Protein AF-A0AAV5T322-F1 (afdb_monomer_lite)

pLDDT: mean 75.39, std 21.54, range [31.52, 97.62]

Radius of gyration: 120.57 Å; chains: 1; bounding box: 224×79×360 Å

Secondary structure (DSSP, 8-state):
------------------------------------PPPP---------------------------------SS-THHHHHHHHHHHHHHHHHHHHHHHHHHHHHHHHHHHHHHHHHHHHHHHHHHHHHHHHHHHHHHHHHHHHHHHHHHHHHHHHHHHHHHHHHHHHHHHHHHHHHHHHHHHHHHHHHHHHHHHHHHHHHHHHHHHHHHHHHHHHHHHHHHHHHHHHHHHHHHHHHHHHHHHHHHHHHHHHHHHHHHHHHHHHHHHHHHHHHHHHHHHHHHHHHHHHHHHHHHHHHHHHHHHHHHHHHHHHHHHHHHHHHHHHHHHHHHHHHHHHHHHHHHHHHHHHHHHHHHTTTT--S----------------GGGGGGGGGGGSTTSGGGGSGGGSS-----SHHHHHHHHHHHHHHHHHHHHHHHHHHHHHHHHHHHHHHHHHHHHHHHHHHHHHHHHHTT--S--

Foldseek 3Di:
DDDDPDDDDDPDDDDPPDDDDDDDDDDDDDDDDDDDDDDDDDDDDDDDDDDDDDDDDDDDDDDDDDDDDDDDDDDPPPVVVVVVVVVVVVVVVVVVVVVVVVVVVVVVVVVVVVVVVVVVVVVVVVVVVVVVVVVVVVVVVVVVVVVVVVVVVVVVVVVVVVVVVVVVVVVVVVVVVVVVVVVVVVVVVVVVVVVVVVVVVVVVVVVVVVVVVVVVVVVVVVVVVVVVVVVVVVVVVVVVVVVVVVVVVVVVVVVVVVVVVVVVVVVVVVVVVVVVVVVVVVVVVVVVVVVVVVVVVVVVVVVVVVVVVVVVVVVVVVVVVVVVVVVVVVVVVVVVVVVVVVVVVVVVVVVVVPVPPPPDPDDDDDDDDDDDDDDDDPPPPPPPPPVVPPPPPPPPPVVVPPPPDPPPDPVVVVVVVVVVVVVVVVVVVVVVVVVVVVVVVVVVVVVVVVVVVVVVVVVVVVVCVVVVNPPPD

Sequence (473 aa):
QADLSNLSLNDDDFEIISGADSSPHSIYPTLNNSLVLPPMLVSTTTLVGQESIKEPSIGPAKERPEYSIASSHSSDGIAALLRAQEETLALTERQLQEYSIMQESLKASSLLHSQMEELKRKNEQLEKELEGAHEIALNLTETMLCTQRESVKASTLLRSQMDELEAKNEKMEKELRKGDAEMKEITDKFLSASRQTAEVSQQMHSEIDQLTTQNKFLERELETSRAEIAQAHKDKHDFSKASSLLQSRMDELSTKNGQLERELEEARTRAAAMTLKQHQDFAMMQESLRSKIDELSMNNEKLERELEETRVLLGSLERDVRQEVNEELRKKDDTISSLSLQVIHLGEDIRASEEAKEQQLRRAPSLDEMEKMRSGNAILQKMIAELNKELAGNQRTVDNLLSKSDDSSLHKQKVRELEAELNAFKAESENNQAIISVLKEENDEGTRLLSDQRGKIEKMKRTLEKYGYFSDF

Structure (mmCIF, N/CA/C/O backbone):
data_AF-A0AAV5T322-F1
#
_entry.id   AF-A0AAV5T322-F1
#
loop_
_atom_site.group_PDB
_atom_site.id
_atom_site.type_symbol
_atom_site.label_atom_id
_atom_site.label_alt_id
_atom_site.label_comp_id
_atom_site.label_asym_id
_atom_site.label_entity_id
_atom_site.label_seq_id
_atom_site.pdbx_PDB_ins_code
_atom_site.Cartn_x
_atom_site.Cartn_y
_atom_site.Cartn_z
_atom_site.occupancy
_atom_site.B_iso_or_equiv
_atom_site.auth_seq_id
_atom_site.auth_comp_id
_atom_site.auth_asym_id
_atom_site.auth_atom_id
_atom_site.pdbx_PDB_model_num
ATOM 1 N N . GLN A 1 1 ? -11.160 10.363 -5.332 1.00 47.31 1 GLN A N 1
ATOM 2 C CA . GLN A 1 1 ? -11.513 9.964 -6.709 1.00 47.31 1 GLN A CA 1
ATOM 3 C C . GLN A 1 1 ? -12.215 11.151 -7.344 1.00 47.31 1 GLN A C 1
ATOM 5 O O . GLN A 1 1 ? -13.237 11.566 -6.816 1.00 47.31 1 GLN A O 1
ATOM 10 N N . ALA A 1 2 ? -11.605 11.767 -8.354 1.00 39.75 2 ALA A N 1
ATOM 11 C CA . ALA A 1 2 ? -12.125 12.940 -9.053 1.00 39.75 2 ALA A CA 1
ATOM 12 C C . ALA A 1 2 ? -11.596 12.893 -10.491 1.00 39.75 2 ALA A C 1
ATOM 14 O O . ALA A 1 2 ? -10.402 12.655 -10.679 1.00 39.75 2 ALA A O 1
ATOM 15 N N . ASP A 1 3 ? -12.473 13.059 -11.476 1.00 48.59 3 ASP A N 1
ATOM 16 C CA . ASP A 1 3 ? -12.119 12.884 -12.884 1.00 48.59 3 ASP A CA 1
ATOM 17 C C . ASP A 1 3 ? -11.421 14.121 -13.459 1.00 48.59 3 ASP A C 1
ATOM 19 O O . ASP A 1 3 ? -11.925 15.241 -13.374 1.00 48.59 3 ASP A O 1
ATOM 23 N N . LEU A 1 4 ? -10.262 13.900 -14.082 1.00 44.56 4 LEU A N 1
ATOM 24 C CA . LEU A 1 4 ? -9.509 14.893 -14.853 1.00 44.56 4 LEU A CA 1
ATOM 25 C C . LEU A 1 4 ? -9.070 14.282 -16.191 1.00 44.56 4 LEU A C 1
ATOM 27 O O . LEU A 1 4 ? -7.889 14.088 -16.465 1.00 44.56 4 LEU A O 1
ATOM 31 N N . SER A 1 5 ? -10.058 13.960 -17.021 1.00 44.56 5 SER A N 1
ATOM 32 C CA . SER A 1 5 ? -9.901 13.347 -18.343 1.00 44.56 5 SER A CA 1
ATOM 33 C C . SER A 1 5 ? -10.531 14.222 -19.434 1.00 44.56 5 SER A C 1
ATOM 35 O O . SER A 1 5 ? -11.536 13.860 -20.038 1.00 44.56 5 SER A O 1
ATOM 37 N N . ASN A 1 6 ? -9.949 15.404 -19.676 1.00 50.09 6 ASN A N 1
ATOM 38 C CA . ASN A 1 6 ? -10.261 16.240 -20.847 1.00 50.09 6 ASN A CA 1
ATOM 39 C C . ASN A 1 6 ? -9.144 17.261 -21.149 1.00 50.09 6 ASN A C 1
ATOM 41 O O . ASN A 1 6 ? -9.266 18.451 -20.867 1.00 50.09 6 ASN A O 1
ATOM 45 N N . LEU A 1 7 ? -8.054 16.787 -21.755 1.00 41.88 7 LEU A N 1
ATOM 46 C CA . LEU A 1 7 ? -7.118 17.615 -22.523 1.00 41.88 7 LEU A CA 1
ATOM 47 C C . LEU A 1 7 ? -6.797 16.880 -23.828 1.00 41.88 7 LEU A C 1
ATOM 49 O O . LEU A 1 7 ? -5.927 16.015 -23.866 1.00 41.88 7 LEU A O 1
ATOM 53 N N . SER A 1 8 ? -7.544 17.208 -24.882 1.00 41.50 8 SER A N 1
ATOM 54 C CA . SER A 1 8 ? -7.236 16.767 -26.243 1.00 41.50 8 SER A CA 1
ATOM 55 C C . SER A 1 8 ? -6.079 17.613 -26.769 1.00 41.50 8 SER A C 1
ATOM 57 O O . SER A 1 8 ? -6.243 18.816 -26.966 1.00 41.50 8 SER A O 1
ATOM 59 N N . LEU A 1 9 ? -4.919 16.993 -26.969 1.00 44.28 9 LEU A N 1
ATOM 60 C CA . LEU A 1 9 ? -3.833 17.562 -27.766 1.00 44.28 9 LEU A CA 1
ATOM 61 C C . LEU A 1 9 ? -4.065 17.198 -29.239 1.00 44.28 9 LEU A C 1
ATOM 63 O O . LEU A 1 9 ? -4.623 16.141 -29.530 1.00 44.28 9 LEU A O 1
ATOM 67 N N . ASN A 1 10 ? -3.678 18.092 -30.148 1.00 40.56 10 ASN A N 1
ATOM 68 C CA . ASN A 1 10 ? -3.794 17.880 -31.589 1.00 40.56 10 ASN A CA 1
ATOM 69 C C . ASN A 1 10 ? -2.431 17.435 -32.137 1.00 40.56 10 ASN A C 1
ATOM 71 O O . ASN A 1 10 ? -1.481 18.215 -32.095 1.00 40.56 10 ASN A O 1
ATOM 75 N N . ASP A 1 11 ? -2.350 16.219 -32.675 1.00 46.38 11 ASP A N 1
ATOM 76 C CA . ASP A 1 11 ? -1.142 15.665 -33.301 1.00 46.38 11 ASP A CA 1
ATOM 77 C C . ASP A 1 11 ? -1.103 15.982 -34.814 1.00 46.38 11 ASP A C 1
ATOM 79 O O . ASP A 1 11 ? -1.188 15.077 -35.640 1.00 46.38 11 ASP A O 1
ATOM 83 N N . ASP A 1 12 ? -1.013 17.269 -35.183 1.00 50.09 12 ASP A N 1
ATOM 84 C CA . ASP A 1 12 ? -1.089 17.734 -36.592 1.00 50.09 12 ASP A CA 1
ATOM 85 C C . ASP A 1 12 ? 0.043 18.707 -37.024 1.00 50.09 12 ASP A C 1
ATOM 87 O O . ASP A 1 12 ? 0.015 19.234 -38.133 1.00 50.09 12 ASP A O 1
ATOM 91 N N . ASP A 1 13 ? 1.074 18.922 -36.191 1.00 51.66 13 ASP A N 1
ATOM 92 C CA . ASP A 1 13 ? 2.245 19.772 -36.500 1.00 51.66 13 ASP A CA 1
ATOM 93 C C . ASP A 1 13 ? 3.570 18.978 -36.425 1.00 51.66 13 ASP A C 1
ATOM 95 O O . ASP A 1 13 ? 4.303 19.035 -35.436 1.00 51.66 13 ASP A O 1
ATOM 99 N N . PHE A 1 14 ? 3.913 18.248 -37.495 1.00 45.69 14 PHE A N 1
ATOM 100 C CA . PHE A 1 14 ? 5.268 17.716 -37.719 1.00 45.69 14 PHE A CA 1
ATOM 101 C C . PHE A 1 14 ? 5.691 17.838 -39.192 1.00 45.69 14 PHE A C 1
ATOM 103 O O . PHE A 1 14 ? 5.136 17.190 -40.079 1.00 45.69 14 PHE A O 1
ATOM 110 N N . GLU A 1 15 ? 6.718 18.651 -39.455 1.00 42.91 15 GLU A N 1
ATOM 111 C CA . GLU A 1 15 ? 7.264 18.867 -40.799 1.00 42.91 15 GLU A CA 1
ATOM 112 C C . GLU A 1 15 ? 7.986 17.616 -41.335 1.00 42.91 15 GLU A C 1
ATOM 114 O O . GLU A 1 15 ? 9.020 17.193 -40.812 1.00 42.91 15 GLU A O 1
ATOM 119 N N . ILE A 1 16 ? 7.488 17.046 -42.437 1.00 41.69 16 ILE A N 1
ATOM 120 C CA . ILE A 1 16 ? 8.147 15.924 -43.119 1.00 41.69 16 ILE A CA 1
ATOM 121 C C . ILE A 1 16 ? 9.258 16.456 -44.036 1.00 41.69 16 ILE A C 1
ATOM 123 O O . ILE A 1 16 ? 9.039 16.717 -45.223 1.00 41.69 16 ILE A O 1
ATOM 127 N N . ILE A 1 17 ? 10.482 16.560 -43.510 1.00 40.69 17 ILE A N 1
ATOM 128 C CA . ILE A 1 17 ? 11.680 16.796 -44.331 1.00 40.69 17 ILE A CA 1
ATOM 129 C C . ILE A 1 17 ? 11.999 15.516 -45.122 1.00 40.69 17 ILE A C 1
ATOM 131 O O . ILE A 1 17 ? 12.755 14.648 -44.685 1.00 40.69 17 ILE A O 1
ATOM 135 N N . SER A 1 18 ? 11.393 15.404 -46.304 1.00 39.75 18 SER A N 1
ATOM 136 C CA . SER A 1 18 ? 11.606 14.299 -47.247 1.00 39.75 18 SER A CA 1
ATOM 137 C C . SER A 1 18 ? 12.989 14.404 -47.894 1.00 39.75 18 SER A C 1
ATOM 139 O O . SER A 1 18 ? 13.171 15.076 -48.909 1.00 39.75 18 SER A O 1
ATOM 141 N N . GLY A 1 19 ? 13.982 13.765 -47.277 1.00 36.34 19 GLY A N 1
ATOM 142 C CA . GLY A 1 19 ? 15.323 13.614 -47.835 1.00 36.34 19 GLY A CA 1
ATOM 143 C C . GLY A 1 19 ? 15.436 12.432 -48.805 1.00 36.34 19 GLY A C 1
ATOM 144 O O . GLY A 1 19 ? 14.754 11.428 -48.639 1.00 36.34 19 GLY A O 1
ATOM 145 N N . ALA A 1 20 ? 16.378 12.555 -49.744 1.00 39.34 20 ALA A N 1
ATOM 146 C CA . ALA A 1 20 ? 16.789 11.556 -50.736 1.00 39.34 20 ALA A CA 1
ATOM 147 C C . ALA A 1 20 ? 15.729 11.129 -51.773 1.00 39.34 20 ALA A C 1
ATOM 149 O O . ALA A 1 20 ? 14.874 10.288 -51.521 1.00 39.34 20 ALA A O 1
ATOM 150 N N . ASP A 1 21 ? 15.937 11.584 -53.009 1.00 37.00 21 ASP A N 1
ATOM 151 C CA . ASP A 1 21 ? 15.666 10.764 -54.190 1.00 37.00 21 ASP A CA 1
ATOM 152 C C . ASP A 1 21 ? 16.901 10.801 -55.110 1.00 37.00 21 ASP A C 1
ATOM 154 O O . ASP A 1 21 ? 17.712 11.730 -55.025 1.00 37.00 21 ASP A O 1
ATOM 158 N N . SER A 1 22 ? 17.120 9.759 -55.915 1.00 43.03 22 SER A N 1
ATOM 159 C CA . SER A 1 22 ? 18.445 9.461 -56.490 1.00 43.03 22 SER A CA 1
ATOM 160 C C . SER A 1 22 ? 18.443 9.253 -58.005 1.00 43.03 22 SER A C 1
ATOM 162 O O . SER A 1 22 ? 17.536 8.639 -58.562 1.00 43.03 22 SER A O 1
ATOM 164 N N . SER A 1 23 ? 19.494 9.718 -58.692 1.00 37.53 23 SER A N 1
ATOM 165 C CA . SER A 1 23 ? 19.811 9.313 -60.073 1.00 37.53 23 SER A CA 1
ATOM 166 C C . SER A 1 23 ? 21.280 9.600 -60.437 1.00 37.53 23 SER A C 1
ATOM 168 O O . SER A 1 23 ? 21.748 10.716 -60.209 1.00 37.53 23 SER A O 1
ATOM 170 N N . PRO A 1 24 ? 22.022 8.622 -60.997 1.00 56.72 24 PRO A N 1
ATOM 171 C CA . PRO A 1 24 ? 23.386 8.798 -61.504 1.00 56.72 24 PRO A CA 1
ATOM 172 C C . PRO A 1 24 ? 23.424 9.052 -63.030 1.00 56.72 24 PRO A C 1
ATOM 174 O O . PRO A 1 24 ? 22.387 9.134 -63.682 1.00 56.72 24 PRO A O 1
ATOM 177 N N . HIS A 1 25 ? 24.644 9.067 -63.595 1.00 34.81 25 HIS A N 1
ATOM 178 C CA . HIS A 1 25 ? 25.003 9.372 -64.999 1.00 34.81 25 HIS A CA 1
ATOM 179 C C . HIS A 1 25 ? 25.026 10.890 -65.307 1.00 34.81 25 HIS A C 1
ATOM 181 O O . HIS A 1 25 ? 24.319 11.666 -64.681 1.00 34.81 25 HIS A O 1
ATOM 187 N N . SER A 1 26 ? 25.850 11.408 -66.227 1.00 34.88 26 SER A N 1
ATOM 188 C CA . SER A 1 26 ? 26.776 10.762 -67.176 1.00 34.88 26 SER A CA 1
ATOM 189 C C . SER A 1 26 ? 28.097 11.543 -67.282 1.00 34.88 26 SER A C 1
ATOM 191 O O . SER A 1 26 ? 28.092 12.767 -67.174 1.00 34.88 26 SER A O 1
ATOM 193 N N . ILE A 1 27 ? 29.215 10.855 -67.544 1.00 44.56 27 ILE A N 1
ATOM 194 C CA . ILE A 1 27 ? 30.508 11.482 -67.869 1.00 44.56 27 ILE A CA 1
ATOM 195 C C . ILE A 1 27 ? 30.822 11.213 -69.343 1.00 44.56 27 ILE A C 1
ATOM 197 O O . ILE A 1 27 ? 31.112 10.079 -69.712 1.00 44.56 27 ILE A O 1
ATOM 201 N N . TYR A 1 28 ? 30.831 12.264 -70.165 1.00 38.28 28 TYR A N 1
ATOM 202 C CA . TYR A 1 28 ? 31.434 12.259 -71.502 1.00 38.28 28 TYR A CA 1
ATOM 203 C C . TYR A 1 28 ? 32.133 13.605 -71.765 1.00 38.28 28 TYR A C 1
ATOM 205 O O . TYR A 1 28 ? 31.558 14.649 -71.453 1.00 38.28 28 TYR A O 1
ATOM 213 N N . PRO A 1 29 ? 33.358 13.617 -72.324 1.00 47.06 29 PRO A N 1
ATOM 214 C CA . PRO A 1 29 ? 34.095 14.850 -72.581 1.00 47.06 29 PRO A CA 1
ATOM 215 C C . PRO A 1 29 ? 33.636 15.532 -73.877 1.00 47.06 29 PRO A C 1
ATOM 217 O O . PRO A 1 29 ? 33.515 14.899 -74.926 1.00 47.06 29 PRO A O 1
ATOM 220 N N . THR A 1 30 ? 33.459 16.852 -73.836 1.00 40.28 30 THR A N 1
ATOM 221 C CA . THR A 1 30 ? 33.223 17.665 -75.036 1.00 40.28 30 THR A CA 1
ATOM 222 C C . THR A 1 30 ? 34.535 17.951 -75.766 1.00 40.28 30 THR A C 1
ATOM 224 O O . THR A 1 30 ? 35.280 18.856 -75.389 1.00 40.28 30 THR A O 1
ATOM 227 N N . LEU A 1 31 ? 34.798 17.213 -76.845 1.00 42.16 31 LEU A N 1
ATOM 228 C CA . LEU A 1 31 ? 35.750 17.636 -77.874 1.00 42.16 31 LEU A CA 1
ATOM 229 C C . LEU A 1 31 ? 35.228 18.907 -78.553 1.00 42.16 31 LEU A C 1
ATOM 231 O O . LEU A 1 31 ? 34.075 18.935 -78.985 1.00 42.16 31 LEU A O 1
ATOM 235 N N . ASN A 1 32 ? 36.070 19.931 -78.713 1.00 40.12 32 ASN A N 1
ATOM 236 C CA . ASN A 1 32 ? 35.796 20.967 -79.703 1.00 40.12 32 ASN A CA 1
ATOM 237 C C . ASN A 1 32 ? 37.072 21.579 -80.293 1.00 40.12 32 ASN A C 1
ATOM 239 O O . ASN A 1 32 ? 38.038 21.872 -79.593 1.00 40.12 32 ASN A O 1
ATOM 243 N N . ASN A 1 33 ? 37.051 21.716 -81.614 1.00 36.00 33 ASN A N 1
ATOM 244 C CA . ASN A 1 33 ? 38.197 21.992 -82.473 1.00 36.00 33 ASN A CA 1
ATOM 245 C C . ASN A 1 33 ? 38.785 23.400 -82.295 1.00 36.00 33 ASN A C 1
ATOM 247 O O . ASN A 1 33 ? 38.043 24.369 -82.154 1.00 36.00 33 ASN A O 1
ATOM 251 N N . SER A 1 34 ? 40.090 23.537 -82.544 1.00 38.25 34 SER A N 1
ATOM 252 C CA . SER A 1 34 ? 40.587 24.639 -83.377 1.00 38.25 34 SER A CA 1
ATOM 253 C C . SER A 1 34 ? 41.878 24.237 -84.096 1.00 38.25 34 SER A C 1
ATOM 255 O O . SER A 1 34 ? 42.786 23.682 -83.480 1.00 38.25 34 SER A O 1
ATOM 257 N N . LEU A 1 35 ? 41.947 24.489 -85.405 1.00 44.31 35 LEU A N 1
ATOM 258 C CA . LEU A 1 35 ? 43.131 24.243 -86.232 1.00 44.31 35 LEU A CA 1
ATOM 259 C C . LEU A 1 35 ? 43.991 25.510 -86.292 1.00 44.31 35 LEU A C 1
ATOM 261 O O . LEU A 1 35 ? 43.475 26.578 -86.614 1.00 44.31 35 LEU A O 1
ATOM 265 N N . VAL A 1 36 ? 45.309 25.365 -86.143 1.00 41.59 36 VAL A N 1
ATOM 266 C CA . VAL A 1 36 ? 46.286 26.309 -86.710 1.00 41.59 36 VAL A CA 1
ATOM 267 C C . VAL A 1 36 ? 47.426 25.505 -87.335 1.00 41.59 36 VAL A C 1
ATOM 269 O O . VAL A 1 36 ? 48.103 24.746 -86.646 1.00 41.59 36 VAL A O 1
ATOM 272 N N . LEU A 1 37 ? 47.627 25.668 -88.644 1.00 44.91 37 LEU A N 1
ATOM 273 C CA . LEU A 1 37 ? 48.775 25.135 -89.384 1.00 44.91 37 LEU A CA 1
ATOM 274 C C . LEU A 1 37 ? 49.835 26.237 -89.563 1.00 44.91 37 LEU A C 1
ATOM 276 O O . LEU A 1 37 ? 49.459 27.390 -89.791 1.00 44.91 37 LEU A O 1
ATOM 280 N N . PRO A 1 38 ? 51.141 25.917 -89.517 1.00 46.72 38 PRO A N 1
ATOM 281 C CA . PRO A 1 38 ? 52.193 26.845 -89.918 1.00 46.72 38 PRO A CA 1
ATOM 282 C C . PRO A 1 38 ? 52.301 26.930 -91.458 1.00 46.72 38 PRO A C 1
ATOM 284 O O . PRO A 1 38 ? 52.087 25.924 -92.140 1.00 46.72 38 PRO A O 1
ATOM 287 N N . PRO A 1 39 ? 52.653 28.095 -92.034 1.00 55.41 39 PRO A N 1
ATOM 288 C CA . PRO A 1 39 ? 52.877 28.235 -93.472 1.00 55.41 39 PRO A CA 1
ATOM 289 C C . PRO A 1 39 ? 54.241 27.674 -93.907 1.00 55.41 39 PRO A C 1
ATOM 291 O O . PRO A 1 39 ? 55.225 27.729 -93.170 1.00 55.41 39 PRO A O 1
ATOM 294 N N . MET A 1 40 ? 54.295 27.161 -95.137 1.00 36.00 40 MET A N 1
ATOM 295 C CA . MET A 1 40 ? 55.492 26.576 -95.748 1.00 36.00 40 MET A CA 1
ATOM 296 C C . MET A 1 40 ? 56.421 27.596 -96.425 1.00 36.00 40 MET A C 1
ATOM 298 O O . MET A 1 40 ? 56.025 28.694 -96.809 1.00 36.00 40 MET A O 1
ATOM 302 N N . LEU A 1 41 ? 57.653 27.120 -96.616 1.00 35.22 41 LEU A N 1
ATOM 303 C CA . LEU A 1 41 ? 58.692 27.539 -97.561 1.00 35.22 41 LEU A CA 1
ATOM 304 C C . LEU A 1 41 ? 58.197 28.213 -98.857 1.00 35.22 41 LEU A C 1
ATOM 306 O O . LEU A 1 41 ? 57.228 27.778 -99.477 1.00 35.22 41 LEU A O 1
ATOM 310 N N . VAL A 1 42 ? 58.991 29.171 -99.345 1.00 35.34 42 VAL A N 1
ATOM 311 C CA . VAL A 1 42 ? 58.957 29.669 -100.731 1.00 35.34 42 VAL A CA 1
ATOM 312 C C . VAL A 1 42 ? 60.293 29.342 -101.399 1.00 35.34 42 VAL A C 1
ATOM 314 O O . VAL A 1 42 ? 61.352 29.531 -100.805 1.00 35.34 42 VAL A O 1
ATOM 317 N N . SER A 1 43 ? 60.259 28.869 -102.644 1.00 34.47 43 SER A N 1
ATOM 318 C CA . SER A 1 43 ? 61.442 28.703 -103.497 1.00 34.47 43 SER A CA 1
ATOM 319 C C . SER A 1 43 ? 61.126 29.145 -104.923 1.00 34.47 43 SER A C 1
ATOM 321 O O . SER A 1 43 ? 60.069 28.819 -105.456 1.00 34.47 43 SER A O 1
ATOM 323 N N . THR A 1 44 ? 62.057 29.875 -105.536 1.00 41.59 44 THR A N 1
ATOM 324 C CA . THR A 1 44 ? 62.046 30.289 -106.950 1.00 41.59 44 THR A CA 1
ATOM 325 C C . THR A 1 44 ? 63.481 30.267 -107.486 1.00 41.59 44 THR A C 1
ATOM 327 O O . THR A 1 44 ? 64.428 30.404 -106.713 1.00 41.59 44 THR A O 1
ATOM 330 N N . THR A 1 45 ? 63.658 30.057 -108.790 1.00 36.44 45 THR A N 1
ATOM 331 C CA . THR A 1 45 ? 64.829 29.352 -109.349 1.00 36.44 45 THR A CA 1
ATOM 332 C C . THR A 1 45 ? 65.674 30.162 -110.349 1.00 36.44 45 THR A C 1
ATOM 334 O O . THR A 1 45 ? 65.111 30.943 -111.107 1.00 36.44 45 THR A O 1
ATOM 337 N N . THR A 1 46 ? 66.987 29.852 -110.410 1.00 37.72 46 THR A N 1
ATOM 338 C CA . THR A 1 46 ? 67.926 29.905 -111.582 1.00 37.72 46 THR A CA 1
ATOM 339 C C . THR A 1 46 ? 68.108 31.230 -112.371 1.00 37.72 46 THR A C 1
ATOM 341 O O . THR A 1 46 ? 67.141 31.872 -112.751 1.00 37.72 46 THR A O 1
ATOM 344 N N . LEU A 1 47 ? 69.333 31.752 -112.602 1.00 37.59 47 LEU A N 1
ATOM 345 C CA . LEU A 1 47 ? 70.359 31.333 -113.611 1.00 37.59 47 LEU A CA 1
ATOM 346 C C . LEU A 1 47 ? 69.817 31.337 -115.066 1.00 37.59 47 LEU A C 1
ATOM 348 O O . LEU A 1 47 ? 68.700 30.889 -115.273 1.00 37.59 47 LEU A O 1
ATOM 352 N N . VAL A 1 48 ? 70.484 31.805 -116.139 1.00 35.84 48 VAL A N 1
ATOM 353 C CA . VAL A 1 48 ? 71.907 32.030 -116.552 1.00 35.84 48 VAL A CA 1
ATOM 354 C C . VAL A 1 48 ? 71.960 33.342 -117.404 1.00 35.84 48 VAL A C 1
ATOM 356 O O . VAL A 1 48 ? 70.909 33.752 -117.884 1.00 35.84 48 VAL A O 1
ATOM 359 N N . GLY A 1 49 ? 73.040 34.096 -117.694 1.00 35.59 49 GLY A N 1
ATOM 360 C CA . GLY A 1 49 ? 74.503 34.020 -117.461 1.00 35.59 49 GLY A CA 1
ATOM 361 C C . GLY A 1 49 ? 75.317 34.190 -118.779 1.00 35.59 49 GLY A C 1
ATOM 362 O O . GLY A 1 49 ? 74.897 33.667 -119.807 1.00 35.59 49 GLY A O 1
ATOM 363 N N . GLN A 1 50 ? 76.455 34.915 -118.796 1.00 37.66 50 GLN A N 1
ATOM 364 C CA . GLN A 1 50 ? 77.334 35.048 -119.990 1.00 37.66 50 GLN A CA 1
ATOM 365 C C . GLN A 1 50 ? 78.796 35.432 -119.650 1.00 37.66 50 GLN A C 1
ATOM 367 O O . GLN A 1 50 ? 79.027 36.244 -118.757 1.00 37.66 50 GLN A O 1
ATOM 372 N N . GLU A 1 51 ? 79.770 34.885 -120.392 1.00 42.19 51 GLU A N 1
ATOM 373 C CA . GLU A 1 51 ? 81.229 35.096 -120.241 1.00 42.19 51 GLU A CA 1
ATOM 374 C C . GLU A 1 51 ? 81.876 35.600 -121.552 1.00 42.19 51 GLU A C 1
ATOM 376 O O . GLU A 1 51 ? 81.310 35.400 -122.627 1.00 42.19 51 GLU A O 1
ATOM 381 N N . SER A 1 52 ? 83.079 36.203 -121.495 1.00 36.81 52 SER A N 1
ATOM 382 C CA . SER A 1 52 ? 83.938 36.447 -122.679 1.00 36.81 52 SER A CA 1
ATOM 383 C C . SER A 1 52 ? 85.385 36.837 -122.308 1.00 36.81 52 SER A C 1
ATOM 385 O O . SER A 1 52 ? 85.587 37.881 -121.684 1.00 36.81 52 SER A O 1
ATOM 387 N N . ILE A 1 53 ? 86.401 36.032 -122.683 1.00 39.44 53 ILE A N 1
ATOM 388 C CA . ILE A 1 53 ? 87.838 36.287 -122.401 1.00 39.44 53 ILE A CA 1
ATOM 389 C C . ILE A 1 53 ? 88.782 35.769 -123.531 1.00 39.44 53 ILE A C 1
ATOM 391 O O . ILE A 1 53 ? 88.941 34.567 -123.684 1.00 39.44 53 ILE A O 1
ATOM 395 N N . LYS A 1 54 ? 89.470 36.712 -124.214 1.00 36.78 54 LYS A N 1
ATOM 396 C CA . LYS A 1 54 ? 90.824 36.703 -124.869 1.00 36.78 54 LYS A CA 1
ATOM 397 C C . LYS A 1 54 ? 91.272 35.709 -125.985 1.00 36.78 54 LYS A C 1
ATOM 399 O O . LYS A 1 54 ? 91.137 34.506 -125.856 1.00 36.78 54 LYS A O 1
ATOM 404 N N . GLU A 1 55 ? 91.916 36.302 -127.019 1.00 40.34 55 GLU A N 1
ATOM 405 C CA . GLU A 1 55 ? 93.300 36.131 -127.598 1.00 40.34 55 GLU A CA 1
ATOM 406 C C . GLU A 1 55 ? 94.043 34.755 -127.563 1.00 40.34 55 GLU A C 1
ATOM 408 O O . GLU A 1 55 ? 93.794 33.990 -126.638 1.00 40.34 55 GLU A O 1
ATOM 413 N N . PRO A 1 56 ? 95.041 34.433 -128.456 1.00 50.34 56 PRO A N 1
ATOM 414 C CA . PRO A 1 56 ? 95.908 35.327 -129.254 1.00 50.34 56 PRO A CA 1
ATOM 415 C C . PRO A 1 56 ? 96.082 35.008 -130.780 1.00 50.34 56 PRO A C 1
ATOM 417 O O . PRO A 1 56 ? 95.163 35.298 -131.537 1.00 50.34 56 PRO A O 1
ATOM 420 N N . SER A 1 57 ? 97.286 34.636 -131.286 1.00 33.31 57 SER A N 1
ATOM 421 C CA . SER A 1 57 ? 97.843 35.187 -132.560 1.00 33.31 57 SER A CA 1
ATOM 422 C C . SER A 1 57 ? 99.041 34.409 -133.201 1.00 33.31 57 SER A C 1
ATOM 424 O O . SER A 1 57 ? 99.523 33.448 -132.609 1.00 33.31 57 SER A O 1
ATOM 426 N N . ILE A 1 58 ? 99.576 34.933 -134.332 1.00 34.97 58 ILE A N 1
ATOM 427 C CA . ILE A 1 58 ? 100.825 34.614 -135.102 1.00 34.97 58 ILE A CA 1
ATOM 428 C C . ILE A 1 58 ? 100.757 33.484 -136.183 1.00 34.97 58 ILE A C 1
ATOM 430 O O . ILE A 1 58 ? 100.005 32.528 -136.053 1.00 34.97 58 ILE A O 1
ATOM 434 N N . GLY A 1 59 ? 101.510 33.657 -137.299 1.00 34.22 59 GLY A N 1
ATOM 435 C CA . GLY A 1 59 ? 101.594 32.791 -138.517 1.00 34.22 59 GLY A CA 1
ATOM 436 C C . GLY A 1 59 ? 102.761 31.762 -138.523 1.00 34.22 59 GLY A C 1
ATOM 437 O O . GLY A 1 59 ? 103.046 31.279 -137.429 1.00 34.22 59 GLY A O 1
ATOM 438 N N . PRO A 1 60 ? 103.487 31.435 -139.646 1.00 51.47 60 PRO A N 1
ATOM 439 C CA . PRO A 1 60 ? 103.685 32.223 -140.895 1.00 51.47 60 PRO A CA 1
ATOM 440 C C . PRO A 1 60 ? 103.920 31.470 -142.270 1.00 51.47 60 PRO A C 1
ATOM 442 O O . PRO A 1 60 ? 104.069 30.260 -142.325 1.00 51.47 60 PRO A O 1
ATOM 445 N N . ALA A 1 61 ? 104.097 32.260 -143.354 1.00 31.59 61 ALA A N 1
ATOM 446 C CA . ALA A 1 61 ? 105.045 32.131 -144.508 1.00 31.59 61 ALA A CA 1
ATOM 447 C C . ALA A 1 61 ? 105.029 31.012 -145.612 1.00 31.59 61 ALA A C 1
ATOM 449 O O . ALA A 1 61 ? 105.163 29.833 -145.321 1.00 31.59 61 ALA A O 1
ATOM 450 N N . LYS A 1 62 ? 105.195 31.486 -146.881 1.00 36.47 62 LYS A N 1
ATOM 451 C CA . LYS A 1 62 ? 105.909 30.888 -148.065 1.00 36.47 62 LYS A CA 1
ATOM 452 C C . LYS A 1 62 ? 105.292 29.638 -148.768 1.00 36.47 62 LYS A C 1
ATOM 454 O O . LYS A 1 62 ? 104.471 28.963 -148.175 1.00 36.47 62 LYS A O 1
ATOM 459 N N . GLU A 1 63 ? 105.573 29.293 -150.045 1.00 34.03 63 GLU A N 1
ATOM 460 C CA . GLU A 1 63 ? 106.515 29.814 -151.079 1.00 34.03 63 GLU A CA 1
ATOM 461 C C . GLU A 1 63 ? 105.983 29.696 -152.555 1.00 34.03 63 GLU A C 1
ATOM 463 O O . GLU A 1 63 ? 104.818 29.381 -152.776 1.00 34.03 63 GLU A O 1
ATOM 468 N N . ARG A 1 64 ? 106.829 29.996 -153.565 1.00 35.75 64 ARG A N 1
ATOM 469 C CA . ARG A 1 64 ? 106.644 29.899 -155.054 1.00 35.75 64 ARG A CA 1
ATOM 470 C C . ARG A 1 64 ? 107.288 28.575 -155.610 1.00 35.75 64 ARG A C 1
ATOM 472 O O . ARG A 1 64 ? 107.749 27.837 -154.741 1.00 35.75 64 ARG A O 1
ATOM 479 N N . PRO A 1 65 ? 107.417 28.229 -156.938 1.00 50.53 65 PRO A N 1
ATOM 480 C CA . PRO A 1 65 ? 107.281 29.032 -158.182 1.00 50.53 65 PRO A CA 1
ATOM 481 C C . PRO A 1 65 ? 106.690 28.367 -159.479 1.00 50.53 65 PRO A C 1
ATOM 483 O O . PRO A 1 65 ? 106.394 27.183 -159.529 1.00 50.53 65 PRO A O 1
ATOM 486 N N . GLU A 1 66 ? 106.559 29.210 -160.520 1.00 34.91 66 GLU A N 1
ATOM 487 C CA . GLU A 1 66 ? 106.805 29.059 -161.988 1.00 34.91 66 GLU A CA 1
ATOM 488 C C . GLU A 1 66 ? 106.759 27.701 -162.741 1.00 34.91 66 GLU A C 1
ATOM 490 O O . GLU A 1 66 ? 107.368 26.728 -162.322 1.00 34.91 66 GLU A O 1
ATOM 495 N N . TYR A 1 67 ? 106.222 27.723 -163.981 1.00 36.91 67 TYR A N 1
ATOM 496 C CA . TYR A 1 67 ? 107.005 27.568 -165.237 1.00 36.91 67 TYR A CA 1
ATOM 497 C C . TYR A 1 67 ? 106.215 28.008 -166.501 1.00 36.91 67 TYR A C 1
ATOM 499 O O . TYR A 1 67 ? 104.987 28.004 -166.509 1.00 36.91 67 TYR A O 1
ATOM 507 N N . SER A 1 68 ? 106.933 28.379 -167.573 1.00 35.97 68 SER A N 1
ATOM 508 C CA . SER A 1 68 ? 106.407 28.647 -168.937 1.00 35.97 68 SER A CA 1
ATOM 509 C C . SER A 1 68 ? 106.670 27.433 -169.867 1.00 35.97 68 SER A C 1
ATOM 511 O O . SER A 1 68 ? 107.310 26.479 -169.440 1.00 35.97 68 SER A O 1
ATOM 513 N N . ILE A 1 69 ? 106.230 27.373 -171.136 1.00 34.66 69 ILE A N 1
ATOM 514 C CA . ILE A 1 69 ? 106.893 27.970 -172.326 1.00 34.66 69 ILE A CA 1
ATOM 515 C C . ILE A 1 69 ? 105.977 27.857 -173.578 1.00 34.66 69 ILE A C 1
ATOM 517 O O . ILE A 1 69 ? 105.111 26.996 -173.663 1.00 34.66 69 ILE A O 1
ATOM 521 N N . ALA A 1 70 ? 106.198 28.765 -174.536 1.00 31.52 70 ALA A N 1
ATOM 522 C CA . ALA A 1 70 ? 105.459 29.054 -175.773 1.00 31.52 70 ALA A CA 1
ATOM 523 C C . ALA A 1 70 ? 105.429 27.987 -176.909 1.00 31.52 70 ALA A C 1
ATOM 525 O O . ALA A 1 70 ? 106.131 26.984 -176.856 1.00 31.52 70 ALA A O 1
ATOM 526 N N . SER A 1 71 ? 104.769 28.378 -178.024 1.00 32.72 71 SER A N 1
ATOM 527 C CA . SER A 1 71 ? 104.969 27.932 -179.432 1.00 32.72 71 SER A CA 1
ATOM 528 C C . SER A 1 71 ? 104.136 26.727 -179.931 1.00 32.72 71 SER A C 1
ATOM 530 O O . SER A 1 71 ? 104.050 25.729 -179.233 1.00 32.72 71 SER A O 1
ATOM 532 N N . SER A 1 72 ? 103.558 26.703 -181.149 1.00 36.19 72 SER A N 1
ATOM 533 C CA . SER A 1 72 ? 103.154 27.776 -182.094 1.00 36.19 72 SER A CA 1
ATOM 534 C C . SER A 1 72 ? 102.219 27.242 -183.213 1.00 36.19 72 SER A C 1
ATOM 536 O O . SER A 1 72 ? 102.246 26.059 -183.534 1.00 36.19 72 SER A O 1
ATOM 538 N N . HIS A 1 73 ? 101.472 28.156 -183.858 1.00 32.53 73 HIS A N 1
ATOM 539 C CA . HIS A 1 73 ? 100.742 28.010 -185.140 1.00 32.53 73 HIS A CA 1
ATOM 540 C C . HIS A 1 73 ? 99.491 27.088 -185.229 1.00 32.53 73 HIS A C 1
ATOM 542 O O . HIS A 1 73 ? 99.259 26.201 -184.423 1.00 32.53 73 HIS A O 1
ATOM 548 N N . SER A 1 74 ? 98.692 27.343 -186.281 1.00 37.81 74 SER A N 1
ATOM 549 C CA . SER A 1 74 ? 97.534 26.573 -186.792 1.00 37.81 74 SER A CA 1
ATOM 550 C C . SER A 1 74 ? 96.203 26.565 -185.999 1.00 37.81 74 SER A C 1
ATOM 552 O O . SER A 1 74 ? 95.806 25.568 -185.411 1.00 37.81 74 SER A O 1
ATOM 554 N N . SER A 1 75 ? 95.470 27.683 -186.111 1.00 43.38 75 SER A N 1
ATOM 555 C CA . SER A 1 75 ? 93.990 27.841 -186.122 1.00 43.38 75 SER A CA 1
ATOM 556 C C . SER A 1 75 ? 93.069 27.336 -184.989 1.00 43.38 75 SER A C 1
ATOM 558 O O . SER A 1 75 ? 92.068 28.008 -184.757 1.00 43.38 75 SER A O 1
ATOM 560 N N . ASP A 1 76 ? 93.350 26.260 -184.249 1.00 48.47 76 ASP A N 1
ATOM 561 C CA . ASP A 1 76 ? 92.354 25.631 -183.340 1.00 48.47 76 ASP A CA 1
ATOM 562 C C . ASP A 1 76 ? 92.443 26.064 -181.855 1.00 48.47 76 ASP A C 1
ATOM 564 O O . ASP A 1 76 ? 91.791 25.504 -180.970 1.00 48.47 76 ASP A O 1
ATOM 568 N N . GLY A 1 77 ? 93.243 27.092 -181.550 1.00 47.47 77 GLY A N 1
ATOM 569 C CA . GLY A 1 77 ? 93.707 27.410 -180.188 1.00 47.47 77 GLY A CA 1
ATOM 570 C C . GLY A 1 77 ? 92.656 27.789 -179.127 1.00 47.47 77 GLY A C 1
ATOM 571 O O . GLY A 1 77 ? 92.983 27.798 -177.941 1.00 47.47 77 GLY A O 1
ATOM 572 N N . ILE A 1 78 ? 91.404 28.082 -179.497 1.00 56.06 78 ILE A N 1
ATOM 573 C CA . ILE A 1 78 ? 90.364 28.516 -178.538 1.00 56.06 78 ILE A CA 1
ATOM 574 C C . ILE A 1 78 ? 89.847 27.337 -177.688 1.00 56.06 78 ILE A C 1
ATOM 576 O O . ILE A 1 78 ? 89.652 27.478 -176.481 1.00 56.06 78 ILE A O 1
ATOM 580 N N . ALA A 1 79 ? 89.689 26.147 -178.280 1.00 58.41 79 ALA A N 1
ATOM 581 C CA . ALA A 1 79 ? 89.095 24.975 -177.617 1.00 58.41 79 ALA A CA 1
ATOM 582 C C . ALA A 1 79 ? 90.040 24.232 -176.642 1.00 58.41 79 ALA A C 1
ATOM 584 O O . ALA A 1 79 ? 89.643 23.253 -176.000 1.00 58.41 79 ALA A O 1
ATOM 585 N N . ALA A 1 80 ? 91.301 24.664 -176.550 1.00 59.19 80 ALA A N 1
ATOM 586 C CA . ALA A 1 80 ? 92.276 24.171 -175.577 1.00 59.19 80 ALA A CA 1
ATOM 587 C C . ALA A 1 80 ? 92.367 25.092 -174.349 1.00 59.19 80 ALA A C 1
ATOM 589 O O . ALA A 1 80 ? 92.365 24.602 -173.221 1.00 59.19 80 ALA A O 1
ATOM 590 N N . LEU A 1 81 ? 92.372 26.417 -174.558 1.00 58.12 81 LEU A N 1
ATOM 591 C CA . LEU A 1 81 ? 92.441 27.397 -173.469 1.00 58.12 81 LEU A CA 1
ATOM 592 C C . LEU A 1 81 ? 91.238 27.278 -172.521 1.00 58.12 81 LEU A C 1
ATOM 594 O O . LEU A 1 81 ? 91.412 27.288 -171.305 1.00 58.12 81 LEU A O 1
ATOM 598 N N . LEU A 1 82 ? 90.037 27.092 -173.082 1.00 63.72 82 LEU A N 1
ATOM 599 C CA . LEU A 1 82 ? 88.807 26.926 -172.305 1.00 63.72 82 LEU A CA 1
ATOM 600 C C . LEU A 1 82 ? 88.876 25.713 -171.365 1.00 63.72 82 LEU A C 1
ATOM 602 O O . LEU A 1 82 ? 88.566 25.863 -170.191 1.00 63.72 82 LEU A O 1
ATOM 606 N N . ARG A 1 83 ? 89.378 24.556 -171.823 1.00 65.06 83 ARG A N 1
ATOM 607 C CA . ARG A 1 83 ? 89.530 23.359 -170.971 1.00 65.06 83 ARG A CA 1
ATOM 608 C C . ARG A 1 83 ? 90.565 23.533 -169.857 1.00 65.06 83 ARG A C 1
ATOM 610 O O . ARG A 1 83 ? 90.351 23.045 -168.756 1.00 65.06 83 ARG A O 1
ATOM 617 N N . ALA A 1 84 ? 91.649 24.272 -170.093 1.00 63.38 84 ALA A N 1
ATOM 618 C CA . ALA A 1 84 ? 92.613 24.585 -169.033 1.00 63.38 84 ALA A CA 1
ATOM 619 C C . ALA A 1 84 ? 92.026 25.534 -167.964 1.00 63.38 84 ALA A C 1
ATOM 621 O O . ALA A 1 84 ? 92.348 25.419 -166.778 1.00 63.38 84 ALA A O 1
ATOM 622 N N . GLN A 1 85 ? 91.131 26.451 -168.359 1.00 69.19 85 GLN A N 1
ATOM 623 C CA . GLN A 1 85 ? 90.343 27.245 -167.408 1.00 69.19 85 GLN A CA 1
ATOM 624 C C . GLN A 1 85 ? 89.283 26.397 -166.689 1.00 69.19 85 GLN A C 1
ATOM 626 O O . GLN A 1 85 ? 89.058 26.594 -165.502 1.00 69.19 85 GLN A O 1
ATOM 631 N N . GLU A 1 86 ? 88.672 25.434 -167.378 1.00 72.19 86 GLU A N 1
ATOM 632 C CA . GLU A 1 86 ? 87.672 24.503 -166.840 1.00 72.19 86 GLU A CA 1
ATOM 633 C C . GLU A 1 86 ? 88.273 23.568 -165.773 1.00 72.19 86 GLU A C 1
ATOM 635 O O . GLU A 1 86 ? 87.701 23.422 -164.697 1.00 72.19 86 GLU A O 1
ATOM 640 N N . GLU A 1 87 ? 89.476 23.023 -165.994 1.00 72.00 87 GLU A N 1
ATOM 641 C CA . GLU A 1 87 ? 90.192 22.206 -164.998 1.00 72.00 87 GLU A CA 1
ATOM 642 C C . GLU A 1 87 ? 90.668 23.020 -163.780 1.00 72.00 87 GLU A C 1
ATOM 644 O O . GLU A 1 87 ? 90.610 22.533 -162.648 1.00 72.00 87 GLU A O 1
ATOM 649 N N . THR A 1 88 ? 91.105 24.271 -163.972 1.00 70.69 88 THR A N 1
ATOM 650 C CA . THR A 1 88 ? 91.502 25.146 -162.849 1.00 70.69 88 THR A CA 1
ATOM 651 C C . THR A 1 88 ? 90.300 25.699 -162.074 1.00 70.69 88 THR A C 1
ATOM 653 O O . THR A 1 88 ? 90.381 25.839 -160.849 1.00 70.69 88 THR A O 1
ATOM 656 N N . LEU A 1 89 ? 89.157 25.913 -162.735 1.00 75.00 89 LEU A N 1
ATOM 657 C CA . LEU A 1 89 ? 87.866 26.113 -162.072 1.00 75.00 89 LEU A CA 1
ATOM 658 C C . LEU A 1 89 ? 87.474 24.875 -161.265 1.00 75.00 89 LEU A C 1
ATOM 660 O O . LEU A 1 89 ? 87.328 24.989 -160.057 1.00 75.00 89 LEU A O 1
ATOM 664 N N . ALA A 1 90 ? 87.430 23.683 -161.864 1.00 73.88 90 ALA A N 1
ATOM 665 C CA . ALA A 1 90 ? 87.067 22.452 -161.158 1.00 73.88 90 ALA A CA 1
ATOM 666 C C . ALA A 1 90 ? 87.973 22.150 -159.943 1.00 73.88 90 ALA A C 1
ATOM 668 O O . ALA A 1 90 ? 87.507 21.617 -158.932 1.00 73.88 90 ALA A O 1
ATOM 669 N N . LEU A 1 91 ? 89.263 22.511 -159.998 1.00 75.94 91 LEU A N 1
ATOM 670 C CA . LEU A 1 91 ? 90.169 22.388 -158.852 1.00 75.94 91 LEU A CA 1
ATOM 671 C C . LEU A 1 91 ? 89.852 23.404 -157.742 1.00 75.94 91 LEU A C 1
ATOM 673 O O . LEU A 1 91 ? 89.850 23.038 -156.566 1.00 75.94 91 LEU A O 1
ATOM 677 N N . THR A 1 92 ? 89.568 24.661 -158.094 1.00 72.94 92 THR A N 1
ATOM 678 C CA . THR A 1 92 ? 89.209 25.702 -157.112 1.00 72.94 92 THR A CA 1
ATOM 679 C C . THR A 1 92 ? 87.804 25.499 -156.541 1.00 72.94 92 THR A C 1
ATOM 681 O O . THR A 1 92 ? 87.613 25.690 -155.343 1.00 72.94 92 THR A O 1
ATOM 684 N N . GLU A 1 93 ? 86.853 24.999 -157.331 1.00 75.56 93 GLU A N 1
ATOM 685 C CA . GLU A 1 93 ? 85.549 24.514 -156.869 1.00 75.56 93 GLU A CA 1
ATOM 686 C C . GLU A 1 93 ? 85.703 23.341 -155.897 1.00 75.56 93 GLU A C 1
ATOM 688 O O . GLU A 1 93 ? 85.112 23.379 -154.820 1.00 75.56 93 GLU A O 1
ATOM 693 N N . ARG A 1 94 ? 86.549 22.341 -156.198 1.00 77.38 94 ARG A N 1
ATOM 694 C CA . ARG A 1 94 ? 86.834 21.241 -155.259 1.00 77.38 94 ARG A CA 1
ATOM 695 C C . ARG A 1 94 ? 87.464 21.746 -153.959 1.00 77.38 94 ARG A C 1
ATOM 697 O O . ARG A 1 94 ? 87.041 21.318 -152.892 1.00 77.38 94 ARG A O 1
ATOM 704 N N . GLN A 1 95 ? 88.415 22.678 -154.018 1.00 78.31 95 GLN A N 1
ATOM 705 C CA . GLN A 1 95 ? 89.007 23.269 -152.810 1.00 78.31 95 GLN A CA 1
ATOM 706 C C . GLN A 1 95 ? 87.992 24.089 -152.000 1.00 78.31 95 GLN A C 1
ATOM 708 O O . GLN A 1 95 ? 87.980 24.004 -150.774 1.00 78.31 95 GLN A O 1
ATOM 713 N N . LEU A 1 96 ? 87.101 24.841 -152.655 1.00 79.69 96 LEU A N 1
ATOM 714 C CA . LEU A 1 96 ? 85.995 25.540 -151.992 1.00 79.69 96 LEU A CA 1
ATOM 715 C C . LEU A 1 96 ? 84.979 24.558 -151.391 1.00 79.69 96 LEU A C 1
ATOM 717 O O . LEU A 1 96 ? 84.457 24.816 -150.309 1.00 79.69 96 LEU A O 1
ATOM 721 N N . GLN A 1 97 ? 84.736 23.419 -152.042 1.00 82.31 97 GLN A N 1
ATOM 722 C CA . GLN A 1 97 ? 83.870 22.349 -151.549 1.00 82.31 97 GLN A CA 1
ATOM 723 C C . GLN A 1 97 ? 84.488 21.636 -150.336 1.00 82.31 97 GLN A C 1
ATOM 725 O O . GLN A 1 97 ? 83.804 21.449 -149.335 1.00 82.31 97 GLN A O 1
ATOM 730 N N . GLU A 1 98 ? 85.786 21.326 -150.360 1.00 78.62 98 GLU A N 1
ATOM 731 C CA . GLU A 1 98 ? 86.535 20.808 -149.205 1.00 78.62 98 GLU A CA 1
ATOM 732 C C . GLU A 1 98 ? 86.559 21.819 -148.047 1.00 78.62 98 GLU A C 1
ATOM 734 O O . GLU A 1 98 ? 86.345 21.443 -146.895 1.00 78.62 98 GLU A O 1
ATOM 739 N N . TYR A 1 99 ? 86.732 23.114 -148.333 1.00 79.81 99 TYR A N 1
ATOM 740 C CA . TYR A 1 99 ? 86.660 24.171 -147.320 1.00 79.81 99 TYR A CA 1
ATOM 741 C C . TYR A 1 99 ? 85.241 24.341 -146.755 1.00 79.81 99 TYR A C 1
ATOM 743 O O . TYR A 1 99 ? 85.078 24.586 -145.560 1.00 79.81 99 TYR A O 1
ATOM 751 N N . SER A 1 100 ? 84.207 24.156 -147.580 1.00 84.19 100 SER A N 1
ATOM 752 C CA . SER A 1 100 ? 82.804 24.132 -147.155 1.00 84.19 100 SER A CA 1
ATOM 753 C C . SER A 1 100 ? 82.524 22.936 -146.240 1.00 84.19 100 SER A C 1
ATOM 755 O O . SER A 1 100 ? 82.024 23.134 -145.136 1.00 84.19 100 SER A O 1
ATOM 757 N N . ILE A 1 101 ? 82.971 21.731 -146.615 1.00 83.56 101 ILE A N 1
ATOM 758 C CA . ILE A 1 101 ? 82.876 20.510 -145.797 1.00 83.56 101 ILE A CA 1
ATOM 759 C C . ILE A 1 101 ? 83.644 20.669 -144.476 1.00 83.56 101 ILE A C 1
ATOM 761 O O . ILE A 1 101 ? 83.137 20.283 -143.424 1.00 83.56 101 ILE A O 1
ATOM 765 N N . MET A 1 102 ? 84.831 21.286 -144.479 1.00 81.56 102 MET A N 1
ATOM 766 C CA . MET A 1 102 ? 85.552 21.612 -143.241 1.00 81.56 102 MET A CA 1
ATOM 767 C C . MET A 1 102 ? 84.803 22.643 -142.389 1.00 81.56 102 MET A C 1
ATOM 769 O O . MET A 1 102 ? 84.757 22.499 -141.169 1.00 81.56 102 MET A O 1
ATOM 773 N N . GLN A 1 103 ? 84.174 23.655 -142.994 1.00 85.44 103 GLN A N 1
ATOM 774 C CA . GLN A 1 103 ? 83.387 24.646 -142.258 1.00 85.44 103 GLN A CA 1
ATOM 775 C C . GLN A 1 103 ? 82.090 24.042 -141.687 1.00 85.44 103 GLN A C 1
ATOM 777 O O . GLN A 1 103 ? 81.681 24.405 -140.587 1.00 85.44 103 GLN A O 1
ATOM 782 N N . GLU A 1 104 ? 81.447 23.114 -142.395 1.00 83.25 104 GLU A N 1
ATOM 783 C CA . GLU A 1 104 ? 80.290 22.346 -141.916 1.00 83.25 104 GLU A CA 1
ATOM 784 C C . GLU A 1 104 ? 80.677 21.350 -140.821 1.00 83.25 104 GLU A C 1
ATOM 786 O O . GLU A 1 104 ? 79.999 21.290 -139.798 1.00 83.25 104 GLU A O 1
ATOM 791 N N . SER A 1 105 ? 81.810 20.662 -140.966 1.00 83.88 105 SER A N 1
ATOM 792 C CA . SER A 1 105 ? 82.412 19.823 -139.923 1.00 83.88 105 SER A CA 1
ATOM 793 C C . SER A 1 105 ? 82.721 20.630 -138.657 1.00 83.88 105 SER A C 1
ATOM 795 O O . SER A 1 105 ? 82.344 20.228 -137.557 1.00 83.88 105 SER A O 1
ATOM 797 N N . LEU A 1 106 ? 83.306 21.826 -138.793 1.00 85.62 106 LEU A N 1
ATOM 798 C CA . LEU A 1 106 ? 83.588 22.714 -137.663 1.00 85.62 106 LEU A CA 1
ATOM 799 C C . LEU A 1 106 ? 82.296 23.218 -136.995 1.00 85.62 106 LEU A C 1
ATOM 801 O O . LEU A 1 106 ? 82.201 23.209 -135.768 1.00 85.62 106 LEU A O 1
ATOM 805 N N . LYS A 1 107 ? 81.272 23.587 -137.781 1.00 86.81 107 LYS A N 1
ATOM 806 C CA . LYS A 1 107 ? 79.931 23.926 -137.266 1.00 86.81 107 LYS A CA 1
ATOM 807 C C . LYS A 1 107 ? 79.324 22.743 -136.505 1.00 86.81 107 LYS A C 1
ATOM 809 O O . LYS A 1 107 ? 78.906 22.923 -135.364 1.00 86.81 107 LYS A O 1
ATOM 814 N N . ALA A 1 108 ? 79.331 21.541 -137.080 1.00 85.25 108 ALA A N 1
ATOM 815 C CA . ALA A 1 108 ? 78.813 20.326 -136.452 1.00 85.25 108 ALA A CA 1
ATOM 816 C C . ALA A 1 108 ? 79.572 19.969 -135.162 1.00 85.25 108 ALA A C 1
ATOM 818 O O . ALA A 1 108 ? 78.944 19.666 -134.151 1.00 85.25 108 ALA A O 1
ATOM 819 N N . SER A 1 109 ? 80.902 20.092 -135.149 1.00 86.31 109 SER A N 1
ATOM 820 C CA . SER A 1 109 ? 81.725 19.902 -133.950 1.00 86.31 109 SER A CA 1
ATOM 821 C C . SER A 1 109 ? 81.430 20.952 -132.875 1.00 86.31 109 SER A C 1
ATOM 823 O O . SER A 1 109 ? 81.392 20.613 -131.695 1.00 86.31 109 SER A O 1
ATOM 825 N N . SER A 1 110 ? 81.187 22.211 -133.257 1.00 87.31 110 SER A N 1
ATOM 826 C CA . SER A 1 110 ? 80.793 23.264 -132.310 1.00 87.31 110 SER A CA 1
ATOM 827 C C . SER A 1 110 ? 79.395 23.023 -131.726 1.00 87.31 110 SER A C 1
ATOM 829 O O . SER A 1 110 ? 79.187 23.214 -130.529 1.00 87.31 110 SER A O 1
ATOM 831 N N . LEU A 1 111 ? 78.461 22.514 -132.539 1.00 92.31 111 LEU A N 1
ATOM 832 C CA . LEU A 1 111 ? 77.111 22.150 -132.115 1.00 92.31 111 LEU A CA 1
ATOM 833 C C . LEU A 1 111 ? 77.130 20.942 -131.171 1.00 92.31 111 LEU A C 1
ATOM 835 O O . LEU A 1 111 ? 76.508 20.999 -130.116 1.00 92.31 111 LEU A O 1
ATOM 839 N N . LEU A 1 112 ? 77.890 19.894 -131.500 1.00 90.88 112 LEU A N 1
ATOM 840 C CA . LEU A 1 112 ? 78.097 18.729 -130.633 1.00 90.88 112 LEU A CA 1
ATOM 841 C C . LEU A 1 112 ? 78.760 19.111 -129.307 1.00 90.88 112 LEU A C 1
ATOM 843 O O . LEU A 1 112 ? 78.338 18.628 -128.261 1.00 90.88 112 LEU A O 1
ATOM 847 N N . HIS A 1 113 ? 79.752 20.006 -129.316 1.00 89.44 113 HIS A N 1
ATOM 848 C CA . HIS A 1 113 ? 80.372 20.490 -128.082 1.00 89.44 113 HIS A CA 1
ATOM 849 C C . HIS A 1 113 ? 79.388 21.321 -127.240 1.00 89.44 113 HIS A C 1
ATOM 851 O O . HIS A 1 113 ? 79.287 21.112 -126.032 1.00 89.44 113 HIS A O 1
ATOM 857 N N . SER A 1 114 ? 78.589 22.189 -127.874 1.00 90.06 114 SER A N 1
ATOM 858 C CA . SER A 1 114 ? 77.518 22.936 -127.200 1.00 90.06 114 SER A CA 1
ATOM 859 C C . SER A 1 114 ? 76.453 22.007 -126.606 1.00 90.06 114 SER A C 1
ATOM 861 O O . SER A 1 114 ? 76.036 22.218 -125.472 1.00 90.06 114 SER A O 1
ATOM 863 N N . GLN A 1 115 ? 76.041 20.962 -127.330 1.00 92.81 115 GLN A N 1
ATOM 864 C CA . GLN A 1 115 ? 75.108 19.940 -126.844 1.00 92.81 115 GLN A CA 1
ATOM 865 C C . GLN A 1 115 ? 75.710 19.109 -125.704 1.00 92.81 115 GLN A C 1
ATOM 867 O O . GLN A 1 115 ? 75.011 18.801 -124.744 1.00 92.81 115 GLN A O 1
ATOM 872 N N . MET A 1 116 ? 77.003 18.780 -125.764 1.00 92.88 116 MET A N 1
ATOM 873 C CA . MET A 1 116 ? 77.706 18.055 -124.702 1.00 92.88 116 MET A CA 1
ATOM 874 C C . MET A 1 116 ? 77.778 18.883 -123.412 1.00 92.88 116 MET A C 1
ATOM 876 O O . MET A 1 116 ? 77.475 18.366 -122.341 1.00 92.88 116 MET A O 1
ATOM 880 N N . GLU A 1 117 ? 78.105 20.175 -123.500 1.00 91.12 117 GLU A N 1
ATOM 881 C CA . GLU A 1 117 ? 78.097 21.076 -122.341 1.00 91.12 117 GLU A CA 1
ATOM 882 C C . GLU A 1 117 ? 76.668 21.433 -121.874 1.00 91.12 117 GLU A C 1
ATOM 884 O O . GLU A 1 117 ? 76.464 21.771 -120.709 1.00 91.12 117 GLU A O 1
ATOM 889 N N . GLU A 1 118 ? 75.645 21.346 -122.729 1.00 92.38 118 GLU A N 1
ATOM 890 C CA . GLU A 1 118 ? 74.237 21.439 -122.309 1.00 92.38 118 GLU A CA 1
ATOM 891 C C . GLU A 1 118 ? 73.793 20.178 -121.545 1.00 92.38 118 GLU A C 1
ATOM 893 O O . GLU A 1 118 ? 73.207 20.285 -120.468 1.00 92.38 118 GLU A O 1
ATOM 898 N N . LEU A 1 119 ? 74.119 18.985 -122.055 1.00 92.50 119 LEU A N 1
ATOM 899 C CA . LEU A 1 119 ? 73.863 17.702 -121.390 1.00 92.50 119 LEU A CA 1
ATOM 900 C C . LEU A 1 119 ? 74.610 17.592 -120.059 1.00 92.50 119 LEU A C 1
ATOM 902 O O . LEU A 1 119 ? 74.040 17.132 -119.076 1.00 92.50 119 LEU A O 1
ATOM 906 N N . LYS A 1 120 ? 75.854 18.070 -119.998 1.00 94.00 120 LYS A N 1
ATOM 907 C CA . LYS A 1 120 ? 76.640 18.129 -118.764 1.00 94.00 120 LYS A CA 1
ATOM 908 C C . LYS A 1 120 ? 75.991 19.039 -117.720 1.00 94.00 120 LYS A C 1
ATOM 910 O O . LYS A 1 120 ? 75.770 18.585 -116.605 1.00 94.00 120 LYS A O 1
ATOM 915 N N . ARG A 1 121 ? 75.574 20.260 -118.086 1.00 92.56 121 ARG A N 1
ATOM 916 C CA . ARG A 1 121 ? 74.802 21.140 -117.181 1.00 92.56 121 ARG A CA 1
ATOM 917 C C . ARG A 1 121 ? 73.481 20.508 -116.734 1.00 92.56 121 ARG A C 1
ATOM 919 O O . ARG A 1 121 ? 73.088 20.693 -115.588 1.00 92.56 121 ARG A O 1
ATOM 926 N N . LYS A 1 122 ? 72.808 19.749 -117.608 1.00 94.00 122 LYS A N 1
ATOM 927 C CA . LYS A 1 122 ? 71.591 18.994 -117.264 1.00 94.00 122 LYS A CA 1
ATOM 928 C C . LYS A 1 122 ? 71.870 17.849 -116.289 1.00 94.00 122 LYS A C 1
ATOM 930 O O . LYS A 1 122 ? 71.104 17.693 -115.349 1.00 94.00 122 LYS A O 1
ATOM 935 N N . ASN A 1 123 ? 72.968 17.108 -116.443 1.00 93.12 123 ASN A N 1
ATOM 936 C CA . ASN A 1 123 ? 73.387 16.105 -115.460 1.00 93.12 123 ASN A CA 1
ATOM 937 C C . ASN A 1 123 ? 73.755 16.763 -114.122 1.00 93.12 123 ASN A C 1
ATOM 939 O O . ASN A 1 123 ? 73.200 16.382 -113.102 1.00 93.12 123 ASN A O 1
ATOM 943 N N . GLU A 1 124 ? 74.574 17.819 -114.127 1.00 93.00 124 GLU A N 1
ATOM 944 C CA . GLU A 1 124 ? 74.931 18.591 -112.923 1.00 93.00 124 GLU A CA 1
ATOM 945 C C . GLU A 1 124 ? 73.718 19.253 -112.235 1.00 93.00 124 GLU A C 1
ATOM 947 O O . GLU A 1 124 ? 73.816 19.661 -111.074 1.00 93.00 124 GLU A O 1
ATOM 952 N N . GLN A 1 125 ? 72.596 19.430 -112.943 1.00 94.06 125 GLN A N 1
ATOM 953 C CA . GLN A 1 125 ? 71.316 19.861 -112.378 1.00 94.06 125 GLN A CA 1
ATOM 954 C C . GLN A 1 125 ? 70.528 18.670 -111.816 1.00 94.06 125 GLN A C 1
ATOM 956 O O . GLN A 1 125 ? 70.090 18.736 -110.672 1.00 94.06 125 GLN A O 1
ATOM 961 N N . LEU A 1 126 ? 70.391 17.576 -112.572 1.00 93.75 126 LEU A N 1
ATOM 962 C CA . LEU A 1 126 ? 69.694 16.360 -112.136 1.00 93.75 126 LEU A CA 1
ATOM 963 C C . LEU A 1 126 ? 70.360 15.703 -110.919 1.00 93.75 126 LEU A C 1
ATOM 965 O O . LEU A 1 126 ? 69.660 15.187 -110.055 1.00 93.75 126 LEU A O 1
ATOM 969 N N . GLU A 1 127 ? 71.688 15.761 -110.812 1.00 93.06 127 GLU A N 1
ATOM 970 C CA . GLU A 1 127 ? 72.437 15.318 -109.632 1.00 93.06 127 GLU A CA 1
ATOM 971 C C . GLU A 1 127 ? 72.063 16.157 -108.401 1.00 93.06 127 GLU A C 1
ATOM 973 O O . GLU A 1 127 ? 71.738 15.588 -107.364 1.00 93.06 127 GLU A O 1
ATOM 978 N N . LYS A 1 128 ? 71.975 17.489 -108.526 1.00 93.25 128 LYS A N 1
ATOM 979 C CA . LYS A 1 128 ? 71.541 18.378 -107.429 1.00 93.25 128 LYS A CA 1
ATOM 980 C C . LYS A 1 128 ? 70.063 18.211 -107.072 1.00 93.25 128 LYS A C 1
ATOM 982 O O . LYS A 1 128 ? 69.698 18.302 -105.903 1.00 93.25 128 LYS A O 1
ATOM 987 N N . GLU A 1 129 ? 69.203 17.964 -108.058 1.00 93.00 129 GLU A N 1
ATOM 988 C CA . GLU A 1 129 ? 67.785 17.657 -107.832 1.00 93.00 129 GLU A CA 1
ATOM 989 C C . GLU A 1 129 ? 67.615 16.298 -107.129 1.00 93.00 129 GLU A C 1
ATOM 991 O O . GLU A 1 129 ? 66.768 16.171 -106.245 1.00 93.00 129 GLU A O 1
ATOM 996 N N . LEU A 1 130 ? 68.460 15.309 -107.446 1.00 94.06 130 LEU A N 1
ATOM 997 C CA . LEU A 1 130 ? 68.503 14.005 -106.781 1.00 94.06 130 LEU A CA 1
ATOM 998 C C . LEU A 1 130 ? 69.076 14.092 -105.356 1.00 94.06 130 LEU A C 1
ATOM 1000 O O . LEU A 1 130 ? 68.501 13.507 -104.440 1.00 94.06 130 LEU A O 1
ATOM 1004 N N . GLU A 1 131 ? 70.160 14.843 -105.144 1.00 93.56 131 GLU A N 1
ATOM 1005 C CA . GLU A 1 131 ? 70.722 15.128 -103.815 1.00 93.56 131 GLU A CA 1
ATOM 1006 C C . GLU A 1 131 ? 69.696 15.841 -102.925 1.00 93.56 131 GLU A C 1
ATOM 1008 O O . GLU A 1 131 ? 69.420 15.379 -101.818 1.00 93.56 131 GLU A O 1
ATOM 1013 N N . GLY A 1 132 ? 69.051 16.899 -103.431 1.00 92.81 132 GLY A N 1
ATOM 1014 C CA . GLY A 1 132 ? 67.993 17.612 -102.712 1.00 92.81 132 GLY A CA 1
ATOM 1015 C C . GLY A 1 132 ? 66.770 16.735 -102.422 1.00 92.81 132 GLY A C 1
ATOM 1016 O O . GLY A 1 132 ? 66.216 16.786 -101.324 1.00 92.81 132 GLY A O 1
ATOM 1017 N N . ALA A 1 133 ? 66.366 15.868 -103.357 1.00 92.62 133 ALA A N 1
ATOM 1018 C CA . ALA A 1 133 ? 65.301 14.893 -103.121 1.00 92.62 133 ALA A CA 1
ATOM 1019 C C . ALA A 1 133 ? 65.685 13.856 -102.048 1.00 92.62 133 ALA A C 1
ATOM 1021 O O . ALA A 1 133 ? 64.844 13.495 -101.221 1.00 92.62 133 ALA A O 1
ATOM 1022 N N . HIS A 1 134 ? 66.944 13.405 -102.015 1.00 93.62 134 HIS A N 1
ATOM 1023 C CA . HIS A 1 134 ? 67.455 12.523 -100.966 1.00 93.62 134 HIS A CA 1
ATOM 1024 C C . HIS A 1 134 ? 67.531 13.218 -99.600 1.00 93.62 134 HIS A C 1
ATOM 1026 O O . HIS A 1 134 ? 67.117 12.618 -98.609 1.00 93.62 134 HIS A O 1
ATOM 1032 N N . GLU A 1 135 ? 67.978 14.473 -99.533 1.00 94.81 135 GLU A N 1
ATOM 1033 C CA . GLU A 1 135 ? 67.989 15.264 -98.297 1.00 94.81 135 GLU A CA 1
ATOM 1034 C C . GLU A 1 135 ? 66.565 15.481 -97.758 1.00 94.81 135 GLU A C 1
ATOM 1036 O O . GLU A 1 135 ? 66.309 15.269 -96.570 1.00 94.81 135 GLU A O 1
ATOM 1041 N N . ILE A 1 136 ? 65.601 15.821 -98.621 1.00 95.00 136 ILE A N 1
ATOM 1042 C CA . ILE A 1 136 ? 64.184 15.950 -98.243 1.00 95.00 136 ILE A CA 1
ATOM 1043 C C . ILE A 1 136 ? 63.626 14.608 -97.743 1.00 95.00 136 ILE A C 1
ATOM 1045 O O . ILE A 1 136 ? 62.956 14.572 -96.709 1.00 95.00 136 ILE A O 1
ATOM 1049 N N . ALA A 1 137 ? 63.916 13.497 -98.427 1.00 93.44 137 ALA A N 1
ATOM 1050 C CA . ALA A 1 137 ? 63.456 12.167 -98.022 1.00 93.44 137 ALA A CA 1
ATOM 1051 C C . ALA A 1 137 ? 64.071 11.703 -96.688 1.00 93.44 137 ALA A C 1
ATOM 1053 O O . ALA A 1 137 ? 63.381 11.077 -95.877 1.00 93.44 137 ALA A O 1
ATOM 1054 N N . LEU A 1 138 ? 65.340 12.031 -96.430 1.00 95.00 138 LEU A N 1
ATOM 1055 C CA . LEU A 1 138 ? 66.026 11.727 -95.174 1.00 95.00 138 LEU A CA 1
ATOM 1056 C C . LEU A 1 138 ? 65.431 12.546 -94.021 1.00 95.00 138 LEU A C 1
ATOM 1058 O O . LEU A 1 138 ? 64.994 11.960 -93.033 1.00 95.00 138 LEU A O 1
ATOM 1062 N N . ASN A 1 139 ? 65.294 13.866 -94.184 1.00 94.06 139 ASN A N 1
ATOM 1063 C CA . ASN A 1 139 ? 64.659 14.746 -93.195 1.00 94.06 139 ASN A CA 1
ATOM 1064 C C . ASN A 1 139 ? 63.197 14.346 -92.896 1.00 94.06 139 ASN A C 1
ATOM 1066 O O . ASN A 1 139 ? 62.757 14.364 -91.741 1.00 94.06 139 ASN A O 1
ATOM 1070 N N . LEU A 1 140 ? 62.435 13.927 -93.914 1.00 95.12 140 LEU A N 1
ATOM 1071 C CA . LEU A 1 140 ? 61.083 13.388 -93.732 1.00 95.12 140 LEU A CA 1
ATOM 1072 C C . LEU A 1 140 ? 61.100 12.067 -92.943 1.00 95.12 140 LEU A C 1
ATOM 1074 O O . LEU A 1 140 ? 60.277 11.864 -92.052 1.00 95.12 140 LEU A O 1
ATOM 1078 N N . THR A 1 141 ? 62.062 11.185 -93.218 1.00 94.56 141 THR A N 1
ATOM 1079 C CA . THR A 1 141 ? 62.210 9.914 -92.494 1.00 94.56 141 THR A CA 1
ATOM 1080 C C . THR A 1 141 ? 62.599 10.143 -91.031 1.00 94.56 141 THR A C 1
ATOM 1082 O O . THR A 1 141 ? 62.018 9.524 -90.140 1.00 94.56 141 THR A O 1
ATOM 1085 N N . GLU A 1 142 ? 63.520 11.068 -90.745 1.00 94.75 142 GLU A N 1
ATOM 1086 C CA . GLU A 1 142 ? 63.908 11.412 -89.371 1.00 94.75 142 GLU A CA 1
ATOM 1087 C C . GLU A 1 142 ? 62.763 12.058 -88.582 1.00 94.75 142 GLU A C 1
ATOM 1089 O O . GLU A 1 142 ? 62.521 11.682 -87.432 1.00 94.75 142 GLU A O 1
ATOM 1094 N N . THR A 1 143 ? 61.997 12.968 -89.191 1.00 94.56 143 THR A N 1
ATOM 1095 C CA . THR A 1 143 ? 60.824 13.580 -88.539 1.00 94.56 143 THR A CA 1
ATOM 1096 C C . THR A 1 143 ? 59.690 12.574 -88.309 1.00 94.56 143 THR A C 1
ATOM 1098 O O . THR A 1 143 ? 59.074 12.588 -87.238 1.00 94.56 143 THR A O 1
ATOM 1101 N N . MET A 1 144 ? 59.463 11.628 -89.229 1.00 94.94 144 MET A N 1
ATOM 1102 C CA . MET A 1 144 ? 58.550 10.496 -89.010 1.00 94.94 144 MET A CA 1
ATOM 1103 C C . MET A 1 144 ? 59.023 9.574 -87.875 1.00 94.94 144 MET A C 1
ATOM 1105 O O . MET A 1 144 ? 58.226 9.209 -87.014 1.00 94.94 144 MET A O 1
ATOM 1109 N N . LEU A 1 145 ? 60.313 9.230 -87.810 1.00 95.44 145 LEU A N 1
ATOM 1110 C CA . LEU A 1 145 ? 60.864 8.407 -86.725 1.00 95.44 145 LEU A CA 1
ATOM 1111 C C . LEU A 1 145 ? 60.844 9.132 -85.369 1.00 95.44 145 LEU A C 1
ATOM 1113 O O . LEU A 1 145 ? 60.629 8.497 -84.334 1.00 95.44 145 LEU A O 1
ATOM 1117 N N . CYS A 1 146 ? 61.033 10.454 -85.356 1.00 94.69 146 CYS A N 1
ATOM 1118 C CA . CYS A 1 146 ? 60.940 11.267 -84.148 1.00 94.69 146 CYS A CA 1
ATOM 1119 C C . CYS A 1 146 ? 59.501 11.296 -83.611 1.00 94.69 146 CYS A C 1
ATOM 1121 O O . CYS A 1 146 ? 59.259 10.880 -82.477 1.00 94.69 146 CYS A O 1
ATOM 1123 N N . THR A 1 147 ? 58.532 11.666 -84.454 1.00 94.44 147 THR A N 1
ATOM 1124 C CA . THR A 1 147 ? 57.105 11.704 -84.082 1.00 94.44 147 THR A CA 1
ATOM 1125 C C . THR A 1 147 ? 56.555 10.319 -83.723 1.00 94.44 147 THR A C 1
ATOM 1127 O O . THR A 1 147 ? 55.797 10.193 -82.760 1.00 94.44 147 THR A O 1
ATOM 1130 N N . GLN A 1 148 ? 56.995 9.248 -84.396 1.00 95.50 148 GLN A N 1
ATOM 1131 C CA . GLN A 1 148 ? 56.673 7.872 -84.003 1.00 95.50 148 GLN A CA 1
ATOM 1132 C C . GLN A 1 148 ? 57.243 7.529 -82.616 1.00 95.50 148 GLN A C 1
ATOM 1134 O O . GLN A 1 148 ? 56.533 6.973 -81.778 1.00 95.50 148 GLN A O 1
ATOM 1139 N N . ARG A 1 149 ? 58.502 7.888 -82.331 1.00 94.81 149 ARG A N 1
ATOM 1140 C CA . ARG A 1 149 ? 59.130 7.680 -81.014 1.00 94.81 149 ARG A CA 1
ATOM 1141 C C . ARG A 1 149 ? 58.418 8.467 -79.909 1.00 94.81 149 ARG A C 1
ATOM 1143 O O . ARG A 1 149 ? 58.304 7.962 -78.793 1.00 94.81 149 ARG A O 1
ATOM 1150 N N . GLU A 1 150 ? 57.933 9.671 -80.190 1.00 95.12 150 GLU A N 1
ATOM 1151 C CA . GLU A 1 150 ? 57.134 10.469 -79.250 1.00 95.12 150 GLU A CA 1
ATOM 1152 C C . GLU A 1 150 ? 55.739 9.877 -79.026 1.00 95.12 150 GLU A C 1
ATOM 1154 O O . GLU A 1 150 ? 55.322 9.728 -77.877 1.00 95.12 150 GLU A O 1
ATOM 1159 N N . SER A 1 151 ? 55.064 9.430 -80.088 1.00 94.50 151 SER A N 1
ATOM 1160 C CA . SER A 1 151 ? 53.782 8.719 -80.008 1.00 94.50 151 SER A CA 1
ATOM 1161 C C . SER A 1 151 ? 53.883 7.426 -79.185 1.00 94.50 151 SER A C 1
ATOM 1163 O O . SER A 1 151 ? 53.037 7.169 -78.325 1.00 94.50 151 SER A O 1
ATOM 1165 N N . VAL A 1 152 ? 54.957 6.645 -79.362 1.00 96.06 152 VAL A N 1
ATOM 1166 C CA . VAL A 1 152 ? 55.229 5.446 -78.550 1.00 96.06 152 VAL A CA 1
ATOM 1167 C C . VAL A 1 152 ? 55.475 5.814 -77.085 1.00 96.06 152 VAL A C 1
ATOM 1169 O O . VAL A 1 152 ? 54.853 5.212 -76.212 1.00 96.06 152 VAL A O 1
ATOM 1172 N N . LYS A 1 153 ? 56.302 6.833 -76.791 1.00 95.56 153 LYS A N 1
ATOM 1173 C CA . LYS A 1 153 ? 56.507 7.326 -75.413 1.00 95.56 153 LYS A CA 1
ATOM 1174 C C . LYS A 1 153 ? 55.182 7.726 -74.755 1.00 95.56 153 LYS A C 1
ATOM 1176 O O . LYS A 1 153 ? 54.892 7.261 -73.652 1.00 95.56 153 LYS A O 1
ATOM 1181 N N . ALA A 1 154 ? 54.367 8.534 -75.435 1.00 95.00 154 ALA A N 1
ATOM 1182 C CA . ALA A 1 154 ? 53.060 8.965 -74.943 1.00 95.00 154 ALA A CA 1
ATOM 1183 C C . ALA A 1 154 ? 52.128 7.770 -74.684 1.00 95.00 154 ALA A C 1
ATOM 1185 O O . ALA A 1 154 ? 51.513 7.691 -73.624 1.00 95.00 154 ALA A O 1
ATOM 1186 N N . SER A 1 155 ? 52.101 6.792 -75.594 1.00 95.00 155 SER A N 1
ATOM 1187 C CA . SER A 1 155 ? 51.322 5.556 -75.437 1.00 95.00 155 SER A CA 1
ATOM 1188 C C . SER A 1 155 ? 51.778 4.727 -74.228 1.00 95.00 155 SER A C 1
ATOM 1190 O O . SER A 1 155 ? 50.942 4.249 -73.463 1.00 95.00 155 SER A O 1
ATOM 1192 N N . THR A 1 156 ? 53.093 4.594 -73.998 1.00 95.31 156 THR A N 1
ATOM 1193 C CA . THR A 1 156 ? 53.622 3.893 -72.812 1.00 95.31 156 THR A CA 1
ATOM 1194 C C . THR A 1 156 ? 53.330 4.628 -71.503 1.00 95.31 156 THR A C 1
ATOM 1196 O O . THR A 1 156 ? 53.018 3.981 -70.506 1.00 95.31 156 THR A O 1
ATOM 1199 N N . LEU A 1 157 ? 53.360 5.966 -71.505 1.00 96.50 157 LEU A N 1
ATOM 1200 C CA . LEU A 1 157 ? 53.005 6.775 -70.337 1.00 96.50 157 LEU A CA 1
ATOM 1201 C C . LEU A 1 157 ? 51.512 6.649 -70.007 1.00 96.50 157 LEU A C 1
ATOM 1203 O O . LEU A 1 157 ? 51.167 6.403 -68.855 1.00 96.50 157 LEU A O 1
ATOM 1207 N N . LEU A 1 158 ? 50.640 6.745 -71.016 1.00 96.44 158 LEU A N 1
ATOM 1208 C CA . LEU A 1 158 ? 49.197 6.555 -70.851 1.00 96.44 158 LEU A CA 1
ATOM 1209 C C . LEU A 1 158 ? 48.865 5.148 -70.341 1.00 96.44 158 LEU A C 1
ATOM 1211 O O . LEU A 1 158 ? 48.047 5.024 -69.434 1.00 96.44 158 LEU A O 1
ATOM 1215 N N . ARG A 1 159 ? 49.526 4.092 -70.845 1.00 95.75 159 ARG A N 1
ATOM 1216 C CA . ARG A 1 159 ? 49.325 2.735 -70.307 1.00 95.75 159 ARG A CA 1
ATOM 1217 C C . ARG A 1 159 ? 49.755 2.644 -68.842 1.00 95.75 159 ARG A C 1
ATOM 1219 O O . ARG A 1 159 ? 48.953 2.198 -68.033 1.00 95.75 159 ARG A O 1
ATOM 1226 N N . SER A 1 160 ? 50.932 3.165 -68.485 1.00 96.12 160 SER A N 1
ATOM 1227 C CA . SER A 1 160 ? 51.388 3.199 -67.086 1.00 96.12 160 SER A CA 1
ATOM 1228 C C . SER A 1 160 ? 50.429 3.965 -66.166 1.00 96.12 160 SER A C 1
ATOM 1230 O O . SER A 1 160 ? 50.253 3.573 -65.016 1.00 96.12 160 SER A O 1
ATOM 1232 N N . GLN A 1 161 ? 49.802 5.043 -66.651 1.00 96.62 161 GLN A N 1
ATOM 1233 C CA . GLN A 1 161 ? 48.787 5.790 -65.901 1.00 96.62 161 GLN A CA 1
ATOM 1234 C C . GLN A 1 161 ? 47.474 5.006 -65.763 1.00 96.62 161 GLN A C 1
ATOM 1236 O O . GLN A 1 161 ? 46.849 5.060 -64.707 1.00 96.62 161 GLN A O 1
ATOM 1241 N N . MET A 1 162 ? 47.064 4.250 -66.788 1.00 96.31 162 MET A N 1
ATOM 1242 C CA . MET A 1 162 ? 45.925 3.331 -66.685 1.00 96.31 162 MET A CA 1
ATOM 1243 C C . MET A 1 162 ? 46.195 2.212 -65.675 1.00 96.31 162 MET A C 1
ATOM 1245 O O . MET A 1 162 ? 45.351 1.986 -64.816 1.00 96.31 162 MET A O 1
ATOM 1249 N N . ASP A 1 163 ? 47.371 1.579 -65.721 1.00 96.19 163 ASP A N 1
ATOM 1250 C CA . ASP A 1 163 ? 47.772 0.522 -64.779 1.00 96.19 163 ASP A CA 1
ATOM 1251 C C . ASP A 1 163 ? 47.786 1.040 -63.322 1.00 96.19 163 ASP A C 1
ATOM 1253 O O . ASP A 1 163 ? 47.326 0.364 -62.400 1.00 96.19 163 ASP A O 1
ATOM 1257 N N . GLU A 1 164 ? 48.259 2.273 -63.101 1.00 96.88 164 GLU A N 1
ATOM 1258 C CA . GLU A 1 164 ? 48.255 2.916 -61.779 1.00 96.88 164 GLU A CA 1
ATOM 1259 C C . GLU A 1 164 ? 46.831 3.244 -61.287 1.00 96.88 164 GLU A C 1
ATOM 1261 O O . GLU A 1 164 ? 46.527 3.081 -60.102 1.00 96.88 164 GLU A O 1
ATOM 1266 N N . LEU A 1 165 ? 45.942 3.695 -62.179 1.00 96.00 165 LEU A N 1
ATOM 1267 C CA . LEU A 1 165 ? 44.535 3.963 -61.860 1.00 96.00 165 LEU A CA 1
ATOM 1268 C C . LEU A 1 165 ? 43.744 2.671 -61.602 1.00 96.00 165 LEU A C 1
ATOM 1270 O O . LEU A 1 165 ? 42.923 2.639 -60.689 1.00 96.00 165 LEU A O 1
ATOM 1274 N N . GLU A 1 166 ? 44.023 1.601 -62.345 1.00 96.94 166 GLU A N 1
ATOM 1275 C CA . GLU A 1 166 ? 43.440 0.269 -62.153 1.00 96.94 166 GLU A CA 1
ATOM 1276 C C . GLU A 1 166 ? 43.842 -0.302 -60.780 1.00 96.94 166 GLU A C 1
ATOM 1278 O O . GLU A 1 166 ? 42.976 -0.671 -59.983 1.00 96.94 166 GLU A O 1
ATOM 1283 N N . ALA A 1 167 ? 45.128 -0.218 -60.415 1.00 96.12 167 ALA A N 1
ATOM 1284 C CA . ALA A 1 167 ? 45.616 -0.595 -59.085 1.00 96.12 167 ALA A CA 1
ATOM 1285 C C . ALA A 1 167 ? 45.025 0.266 -57.944 1.00 96.12 167 ALA A C 1
ATOM 1287 O O . ALA A 1 167 ? 44.747 -0.244 -56.852 1.00 96.12 167 ALA A O 1
ATOM 1288 N N . LYS A 1 168 ? 44.799 1.567 -58.179 1.00 96.62 168 LYS A N 1
ATOM 1289 C CA . LYS A 1 168 ? 44.113 2.461 -57.226 1.00 96.62 168 LYS A CA 1
ATOM 1290 C C . LYS A 1 168 ? 42.638 2.095 -57.059 1.00 96.62 168 LYS A C 1
ATOM 1292 O O . LYS A 1 168 ? 42.171 2.044 -55.922 1.00 96.62 168 LYS A O 1
ATOM 1297 N N . ASN A 1 169 ? 41.928 1.792 -58.144 1.00 95.88 169 ASN A N 1
ATOM 1298 C CA . ASN A 1 169 ? 40.534 1.349 -58.099 1.00 95.88 169 ASN A CA 1
ATOM 1299 C C . ASN A 1 169 ? 40.400 0.013 -57.356 1.00 95.88 169 ASN A C 1
ATOM 1301 O O . ASN A 1 169 ? 39.598 -0.078 -56.430 1.00 95.88 169 ASN A O 1
ATOM 1305 N N . GLU A 1 170 ? 41.252 -0.976 -57.651 1.00 96.56 170 GLU A N 1
ATOM 1306 C CA . GLU A 1 170 ? 41.305 -2.235 -56.896 1.00 96.56 170 GLU A CA 1
ATOM 1307 C C . GLU A 1 170 ? 41.512 -2.012 -55.390 1.00 96.56 170 GLU A C 1
ATOM 1309 O O . GLU A 1 170 ? 40.914 -2.709 -54.566 1.00 96.56 170 GLU A O 1
ATOM 1314 N N . LYS A 1 171 ? 42.379 -1.064 -55.010 1.00 96.94 171 LYS A N 1
ATOM 1315 C CA . LYS A 1 171 ? 42.623 -0.723 -53.604 1.00 96.94 171 LYS A CA 1
ATOM 1316 C C . LYS A 1 171 ? 41.391 -0.081 -52.962 1.00 96.94 171 LYS A C 1
ATOM 1318 O O . LYS A 1 171 ? 41.001 -0.507 -51.877 1.00 96.94 171 LYS A O 1
ATOM 1323 N N . MET A 1 172 ? 40.759 0.882 -53.635 1.00 96.31 172 MET A N 1
ATOM 1324 C CA . MET A 1 172 ? 39.540 1.535 -53.146 1.00 96.31 172 MET A CA 1
ATOM 1325 C C . MET A 1 172 ? 38.371 0.550 -53.025 1.00 96.31 172 MET A C 1
ATOM 1327 O O . MET A 1 172 ? 37.670 0.581 -52.022 1.00 96.31 172 MET A O 1
ATOM 1331 N N . GLU A 1 173 ? 38.195 -0.385 -53.963 1.00 96.69 173 GLU A N 1
ATOM 1332 C CA . GLU A 1 173 ? 37.184 -1.445 -53.840 1.00 96.69 173 GLU A CA 1
ATOM 1333 C C . GLU A 1 173 ? 37.437 -2.370 -52.643 1.00 96.69 173 GLU A C 1
ATOM 1335 O O . GLU A 1 173 ? 36.496 -2.755 -51.950 1.00 96.69 173 GLU A O 1
ATOM 1340 N N . LYS A 1 174 ? 38.698 -2.726 -52.367 1.00 96.69 174 LYS A N 1
ATOM 1341 C CA . LYS A 1 174 ? 39.057 -3.544 -51.194 1.00 96.69 174 LYS A CA 1
ATOM 1342 C C . LYS A 1 174 ? 38.815 -2.785 -49.885 1.00 96.69 174 LYS A C 1
ATOM 1344 O O . LYS A 1 174 ? 38.371 -3.391 -48.913 1.00 96.69 174 LYS A O 1
ATOM 1349 N N . GLU A 1 175 ? 39.059 -1.476 -49.867 1.00 96.44 175 GLU A N 1
ATOM 1350 C CA . GLU A 1 175 ? 38.784 -0.607 -48.715 1.00 96.44 175 GLU A CA 1
ATOM 1351 C C . GLU A 1 175 ? 37.275 -0.376 -48.510 1.00 96.44 175 GLU A C 1
ATOM 1353 O O . GLU A 1 175 ? 36.811 -0.477 -47.376 1.00 96.44 175 GLU A O 1
ATOM 1358 N N . LEU A 1 176 ? 36.492 -0.197 -49.582 1.00 96.50 176 LEU A N 1
ATOM 1359 C CA . LEU A 1 176 ? 35.025 -0.121 -49.533 1.00 96.50 176 LEU A CA 1
ATOM 1360 C C . LEU A 1 176 ? 34.407 -1.417 -48.997 1.00 96.50 176 LEU A C 1
ATOM 1362 O O . LEU A 1 176 ? 33.716 -1.379 -47.986 1.00 96.50 176 LEU A O 1
ATOM 1366 N N . ARG A 1 177 ? 34.742 -2.579 -49.579 1.00 96.38 177 ARG A N 1
ATOM 1367 C CA . ARG A 1 177 ? 34.219 -3.885 -49.123 1.00 96.38 177 ARG A CA 1
ATOM 1368 C C . ARG A 1 177 ? 34.593 -4.199 -47.668 1.00 96.38 177 ARG A C 1
ATOM 1370 O O . ARG A 1 177 ? 33.856 -4.910 -46.986 1.00 96.38 177 ARG A O 1
ATOM 1377 N N . LYS A 1 178 ? 35.731 -3.685 -47.183 1.00 96.75 178 LYS A N 1
ATOM 1378 C CA . LYS A 1 178 ? 36.121 -3.758 -45.766 1.00 96.75 178 LYS A CA 1
ATOM 1379 C C . LYS A 1 178 ? 35.259 -2.830 -44.902 1.00 96.75 178 LYS A C 1
ATOM 1381 O O . LYS A 1 178 ? 34.776 -3.274 -43.867 1.00 96.75 178 LYS A O 1
ATOM 1386 N N . GLY A 1 179 ? 35.024 -1.594 -45.345 1.00 95.81 179 GLY A N 1
ATOM 1387 C CA . GLY A 1 179 ? 34.116 -0.650 -44.690 1.00 95.81 179 GLY A CA 1
ATOM 1388 C C . GLY A 1 179 ? 32.679 -1.172 -44.599 1.00 95.81 179 GLY A C 1
ATOM 1389 O O . GLY A 1 179 ? 32.084 -1.102 -43.529 1.00 95.81 179 GLY A O 1
ATOM 1390 N N . ASP A 1 180 ? 32.152 -1.781 -45.665 1.00 96.19 180 ASP A N 1
ATOM 1391 C CA . ASP A 1 180 ? 30.827 -2.418 -45.682 1.00 96.19 180 ASP A CA 1
ATOM 1392 C C . ASP A 1 180 ? 30.731 -3.564 -44.660 1.00 96.19 180 ASP A C 1
ATOM 1394 O O . ASP A 1 180 ? 29.736 -3.693 -43.944 1.00 96.19 180 ASP A O 1
ATOM 1398 N N . ALA A 1 181 ? 31.779 -4.391 -44.559 1.00 95.44 181 ALA A N 1
ATOM 1399 C CA . ALA A 1 181 ? 31.848 -5.479 -43.586 1.00 95.44 181 ALA A CA 1
ATOM 1400 C C . ALA A 1 181 ? 31.922 -4.958 -42.138 1.00 95.44 181 ALA A C 1
ATOM 1402 O O . ALA A 1 181 ? 31.198 -5.456 -41.276 1.00 95.44 181 ALA A O 1
ATOM 1403 N N . GLU A 1 182 ? 32.736 -3.930 -41.880 1.00 96.75 182 GLU A N 1
ATOM 1404 C CA . GLU A 1 182 ? 32.856 -3.285 -40.565 1.00 96.75 182 GLU A CA 1
ATOM 1405 C C . GLU A 1 182 ? 31.551 -2.577 -40.162 1.00 96.75 182 GLU A C 1
ATOM 1407 O O . GLU A 1 182 ? 31.077 -2.754 -39.041 1.00 96.75 182 GLU A O 1
ATOM 1412 N N . MET A 1 183 ? 30.904 -1.859 -41.085 1.00 96.31 183 MET A N 1
ATOM 1413 C CA . MET A 1 183 ? 29.592 -1.237 -40.868 1.00 96.31 183 MET A CA 1
ATOM 1414 C C . MET A 1 183 ? 28.498 -2.270 -40.594 1.00 96.31 183 MET A C 1
ATOM 1416 O O . MET A 1 183 ? 27.654 -2.052 -39.720 1.00 96.31 183 MET A O 1
ATOM 1420 N N . LYS A 1 184 ? 28.518 -3.414 -41.288 1.00 96.69 184 LYS A N 1
ATOM 1421 C CA . LYS A 1 184 ? 27.596 -4.516 -41.003 1.00 96.69 184 LYS A CA 1
ATOM 1422 C C . LYS A 1 184 ? 27.839 -5.102 -39.611 1.00 96.69 184 LYS A C 1
ATOM 1424 O O . LYS A 1 184 ? 26.885 -5.246 -38.854 1.00 96.69 184 LYS A O 1
ATOM 1429 N N . GLU A 1 185 ? 29.089 -5.375 -39.241 1.00 96.88 185 GLU A N 1
ATOM 1430 C CA . GLU A 1 185 ? 29.431 -5.898 -37.912 1.00 96.88 185 GLU A CA 1
ATOM 1431 C C . GLU A 1 185 ? 29.023 -4.926 -36.789 1.00 96.88 185 GLU A C 1
ATOM 1433 O O . GLU A 1 185 ? 28.480 -5.347 -35.767 1.00 96.88 185 GLU A O 1
ATOM 1438 N N . ILE A 1 186 ? 29.219 -3.618 -36.992 1.00 96.62 186 ILE A N 1
ATOM 1439 C CA . ILE A 1 186 ? 28.750 -2.561 -36.083 1.00 96.62 186 ILE A CA 1
ATOM 1440 C C . ILE A 1 186 ? 27.217 -2.557 -35.991 1.00 96.62 186 ILE A C 1
ATOM 1442 O O . ILE A 1 186 ? 26.676 -2.432 -34.893 1.00 96.62 186 ILE A O 1
ATOM 1446 N N . THR A 1 187 ? 26.511 -2.743 -37.110 1.00 95.81 187 THR A N 1
ATOM 1447 C CA . THR A 1 187 ? 25.039 -2.793 -37.149 1.00 95.81 187 THR A CA 1
ATOM 1448 C C . THR A 1 187 ? 24.498 -4.024 -36.417 1.00 95.81 187 THR A C 1
ATOM 1450 O O . THR A 1 187 ? 23.620 -3.890 -35.566 1.00 95.81 187 THR A O 1
ATOM 1453 N N . ASP A 1 188 ? 25.063 -5.209 -36.658 1.00 96.50 188 ASP A N 1
ATOM 1454 C CA . ASP A 1 188 ? 24.685 -6.451 -35.970 1.00 96.50 188 ASP A CA 1
ATOM 1455 C C . ASP A 1 188 ? 24.972 -6.358 -34.451 1.00 96.50 188 ASP A C 1
ATOM 1457 O O . ASP A 1 188 ? 24.151 -6.755 -33.613 1.00 96.50 188 ASP A O 1
ATOM 1461 N N . LYS A 1 189 ? 26.096 -5.735 -34.062 1.00 96.75 189 LYS A N 1
ATOM 1462 C CA . LYS A 1 189 ? 26.413 -5.407 -32.659 1.00 96.75 189 LYS A CA 1
ATOM 1463 C C . LYS A 1 189 ? 25.416 -4.417 -32.047 1.00 96.75 189 LYS A C 1
ATOM 1465 O O . LYS A 1 189 ? 24.949 -4.648 -30.936 1.00 96.75 189 LYS A O 1
ATOM 1470 N N . PHE A 1 190 ? 25.039 -3.360 -32.762 1.00 96.75 190 PHE A N 1
ATOM 1471 C CA . PHE A 1 190 ? 24.061 -2.378 -32.287 1.00 96.75 190 PHE A CA 1
ATOM 1472 C C . PHE A 1 190 ? 22.665 -2.992 -32.106 1.00 96.75 190 PHE A C 1
ATOM 1474 O O . PHE A 1 190 ? 22.014 -2.758 -31.087 1.00 96.75 190 PHE A O 1
ATOM 1481 N N . LEU A 1 191 ? 22.215 -3.819 -33.054 1.00 96.69 191 LEU A N 1
ATOM 1482 C CA . LEU A 1 191 ? 20.923 -4.506 -32.982 1.00 96.69 191 LEU A CA 1
ATOM 1483 C C . LEU A 1 191 ? 20.875 -5.526 -31.836 1.00 96.69 191 LEU A C 1
ATOM 1485 O O . LEU A 1 191 ? 19.879 -5.588 -31.113 1.00 96.69 191 LEU A O 1
ATOM 1489 N N . SER A 1 192 ? 21.947 -6.297 -31.629 1.00 96.38 192 SER A N 1
ATOM 1490 C CA . SER A 1 192 ? 22.025 -7.254 -30.515 1.00 96.38 192 SER A CA 1
ATOM 1491 C C . SER A 1 192 ? 22.080 -6.564 -29.144 1.00 96.38 192 SER A C 1
ATOM 1493 O O . SER A 1 192 ? 21.348 -6.970 -28.240 1.00 96.38 192 SER A O 1
ATOM 1495 N N . ALA A 1 193 ? 22.837 -5.468 -29.008 1.00 95.44 193 ALA A N 1
ATOM 1496 C CA . ALA A 1 193 ? 22.831 -4.636 -27.804 1.00 95.44 193 ALA A CA 1
ATOM 1497 C C . ALA A 1 193 ? 21.446 -4.016 -27.547 1.00 95.44 193 ALA A C 1
ATOM 1499 O O . ALA A 1 193 ? 20.939 -4.091 -26.431 1.00 95.44 193 ALA A O 1
ATOM 1500 N N . SER A 1 194 ? 20.793 -3.477 -28.584 1.00 96.12 194 SER A N 1
ATOM 1501 C CA . SER A 1 194 ? 19.451 -2.881 -28.475 1.00 96.12 194 SER A CA 1
ATOM 1502 C C . SER A 1 194 ? 18.392 -3.904 -28.046 1.00 96.12 194 SER A C 1
ATOM 1504 O O . SER A 1 194 ? 17.541 -3.590 -27.212 1.00 96.12 194 SER A O 1
ATOM 1506 N N . ARG A 1 195 ? 18.468 -5.150 -28.546 1.00 96.31 195 ARG A N 1
ATOM 1507 C CA . ARG A 1 195 ? 17.638 -6.263 -28.051 1.00 96.31 195 ARG A CA 1
ATOM 1508 C C . ARG A 1 195 ? 17.907 -6.536 -26.570 1.00 96.31 195 ARG A C 1
ATOM 1510 O O . ARG A 1 195 ? 16.953 -6.607 -25.804 1.00 96.31 195 ARG A O 1
ATOM 1517 N N . GLN A 1 196 ? 19.172 -6.644 -26.162 1.00 96.69 196 GLN A N 1
ATOM 1518 C CA . GLN A 1 196 ? 19.526 -6.892 -24.763 1.00 96.69 196 GLN A CA 1
ATOM 1519 C C . GLN A 1 196 ? 19.022 -5.769 -23.838 1.00 96.69 196 GLN A C 1
ATOM 1521 O O . GLN A 1 196 ? 18.510 -6.051 -22.756 1.00 96.69 196 GLN A O 1
ATOM 1526 N N . THR A 1 197 ? 19.104 -4.502 -24.261 1.00 95.88 197 THR A N 1
ATOM 1527 C CA . THR A 1 197 ? 18.514 -3.377 -23.520 1.00 95.88 197 THR A CA 1
ATOM 1528 C C . THR A 1 197 ? 16.998 -3.524 -23.394 1.00 95.88 197 THR A C 1
ATOM 1530 O O . THR A 1 197 ? 16.482 -3.389 -22.290 1.00 95.88 197 THR A O 1
ATOM 1533 N N . ALA A 1 198 ? 16.286 -3.857 -24.476 1.00 95.06 198 ALA A N 1
ATOM 1534 C CA . ALA A 1 198 ? 14.836 -4.055 -24.438 1.00 95.06 198 ALA A CA 1
ATOM 1535 C C . ALA A 1 198 ? 14.414 -5.223 -23.523 1.00 95.06 198 ALA A C 1
ATOM 1537 O O . ALA A 1 198 ? 13.466 -5.083 -22.753 1.00 95.06 198 ALA A O 1
ATOM 1538 N N . GLU A 1 199 ? 15.143 -6.344 -23.551 1.00 96.88 199 GLU A N 1
ATOM 1539 C CA . GLU A 1 199 ? 14.913 -7.501 -22.673 1.00 96.88 199 GLU A CA 1
ATOM 1540 C C . GLU A 1 199 ? 15.127 -7.144 -21.191 1.00 96.88 199 GLU A C 1
ATOM 1542 O O . GLU A 1 199 ? 14.276 -7.450 -20.354 1.00 96.88 199 GLU A O 1
ATOM 1547 N N . VAL A 1 200 ? 16.208 -6.426 -20.861 1.00 96.69 200 VAL A N 1
ATOM 1548 C CA . VAL A 1 200 ? 16.474 -5.941 -19.493 1.00 96.69 200 VAL A CA 1
ATOM 1549 C C . VAL A 1 200 ? 15.429 -4.909 -19.054 1.00 96.69 200 VAL A C 1
ATOM 1551 O O . VAL A 1 200 ? 14.934 -4.978 -17.930 1.00 96.69 200 VAL A O 1
ATOM 1554 N N . SER A 1 201 ? 15.017 -3.990 -19.933 1.00 96.06 201 SER A N 1
ATOM 1555 C CA . SER A 1 201 ? 13.914 -3.064 -19.655 1.00 96.06 201 SER A CA 1
ATOM 1556 C C . SER A 1 201 ? 12.608 -3.805 -19.366 1.00 96.06 201 SER A C 1
ATOM 1558 O O . SER A 1 201 ? 11.934 -3.459 -18.397 1.00 96.06 201 SER A O 1
ATOM 1560 N N . GLN A 1 202 ? 12.258 -4.836 -20.141 1.00 96.19 202 GLN A N 1
ATOM 1561 C CA . GLN A 1 202 ? 11.051 -5.635 -19.912 1.00 96.19 202 GLN A CA 1
ATOM 1562 C C . GLN A 1 202 ? 11.104 -6.390 -18.573 1.00 96.19 202 GLN A C 1
ATOM 1564 O O . GLN A 1 202 ? 10.105 -6.423 -17.851 1.00 96.19 202 GLN A O 1
ATOM 1569 N N . GLN A 1 203 ? 12.265 -6.945 -18.209 1.00 96.38 203 GLN A N 1
ATOM 1570 C CA . GLN A 1 203 ? 12.475 -7.591 -16.908 1.00 96.38 203 GLN A CA 1
ATOM 1571 C C . GLN A 1 203 ? 12.288 -6.601 -15.750 1.00 96.38 203 GLN A C 1
ATOM 1573 O O . GLN A 1 203 ? 11.507 -6.884 -14.843 1.00 96.38 203 GLN A O 1
ATOM 1578 N N . MET A 1 204 ? 12.903 -5.413 -15.818 1.00 96.38 204 MET A N 1
ATOM 1579 C CA . MET A 1 204 ? 12.741 -4.378 -14.786 1.00 96.38 204 MET A CA 1
ATOM 1580 C C . MET A 1 204 ? 11.286 -3.912 -14.637 1.00 96.38 204 MET A C 1
ATOM 1582 O O . MET A 1 204 ? 10.827 -3.731 -13.514 1.00 96.38 204 MET A O 1
ATOM 1586 N N . HIS A 1 205 ? 10.530 -3.759 -15.732 1.00 95.94 205 HIS A N 1
ATOM 1587 C CA . HIS A 1 205 ? 9.101 -3.418 -15.640 1.00 95.94 205 HIS A CA 1
ATOM 1588 C C . HIS A 1 205 ? 8.304 -4.535 -14.947 1.00 95.94 205 HIS A C 1
ATOM 1590 O O . HIS A 1 205 ? 7.524 -4.251 -14.042 1.00 95.94 205 HIS A O 1
ATOM 1596 N N . SER A 1 206 ? 8.560 -5.804 -15.289 1.00 96.38 206 SER A N 1
ATOM 1597 C CA . SER A 1 206 ? 7.915 -6.938 -14.616 1.00 96.38 206 SER A CA 1
ATOM 1598 C C . SER A 1 206 ? 8.279 -7.044 -13.128 1.00 96.38 206 SER A C 1
ATOM 1600 O O . SER A 1 206 ? 7.455 -7.513 -12.345 1.00 96.38 206 SER A O 1
ATOM 1602 N N . GLU A 1 207 ? 9.491 -6.659 -12.726 1.00 97.12 207 GLU A N 1
ATOM 1603 C CA . GLU A 1 207 ? 9.902 -6.628 -11.317 1.00 97.12 207 GLU A CA 1
ATOM 1604 C C . GLU A 1 207 ? 9.232 -5.465 -10.568 1.00 97.12 207 GLU A C 1
ATOM 1606 O O . GLU A 1 207 ? 8.687 -5.663 -9.483 1.00 97.12 207 GLU A O 1
ATOM 1611 N N . ILE A 1 208 ? 9.171 -4.276 -11.181 1.00 97.50 208 ILE A N 1
ATOM 1612 C CA . ILE A 1 208 ? 8.458 -3.104 -10.648 1.00 97.50 208 ILE A CA 1
ATOM 1613 C C . ILE A 1 208 ? 6.966 -3.404 -10.452 1.00 97.50 208 ILE A C 1
ATOM 1615 O O . ILE A 1 208 ? 6.414 -3.054 -9.406 1.00 97.50 208 ILE A O 1
ATOM 1619 N N . ASP A 1 209 ? 6.314 -4.087 -11.396 1.00 96.88 209 ASP A N 1
ATOM 1620 C CA . ASP A 1 209 ? 4.915 -4.509 -11.258 1.00 96.88 209 ASP A CA 1
ATOM 1621 C C . ASP A 1 209 ? 4.735 -5.512 -10.107 1.00 96.8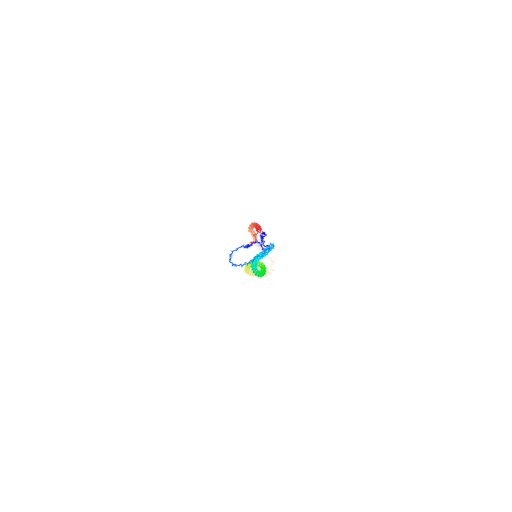8 209 ASP A C 1
ATOM 1623 O O . ASP A 1 209 ? 3.841 -5.344 -9.272 1.00 96.88 209 ASP A O 1
ATOM 1627 N N . GLN A 1 210 ? 5.613 -6.516 -9.993 1.00 97.19 210 GLN A N 1
ATOM 1628 C CA . GLN A 1 210 ? 5.577 -7.483 -8.890 1.00 97.19 210 GLN A CA 1
ATOM 1629 C C . GLN A 1 210 ? 5.752 -6.793 -7.530 1.00 97.19 210 GLN A C 1
ATOM 1631 O O . GLN A 1 210 ? 4.890 -6.945 -6.661 1.00 97.19 210 GLN A O 1
ATOM 1636 N N . LEU A 1 211 ? 6.781 -5.957 -7.364 1.00 96.56 211 LEU A N 1
ATOM 1637 C CA . LEU A 1 211 ? 7.008 -5.167 -6.148 1.00 96.56 211 LEU A CA 1
ATOM 1638 C C . LEU A 1 211 ? 5.834 -4.217 -5.851 1.00 96.56 211 LEU A C 1
ATOM 1640 O O . LEU A 1 211 ? 5.428 -4.068 -4.700 1.00 96.56 211 LEU A O 1
ATOM 1644 N N . THR A 1 212 ? 5.216 -3.631 -6.879 1.00 97.06 212 THR A N 1
ATOM 1645 C CA . THR A 1 212 ? 4.019 -2.788 -6.734 1.00 97.06 212 THR A CA 1
ATOM 1646 C C . THR A 1 212 ? 2.808 -3.587 -6.245 1.00 97.06 212 THR A C 1
ATOM 1648 O O . THR A 1 212 ? 2.034 -3.083 -5.427 1.00 97.06 212 THR A O 1
ATOM 1651 N N . THR A 1 213 ? 2.625 -4.834 -6.693 1.00 96.00 213 THR A N 1
ATOM 1652 C CA . THR A 1 213 ? 1.564 -5.710 -6.159 1.00 96.00 213 THR A CA 1
ATOM 1653 C C . THR A 1 213 ? 1.847 -6.173 -4.729 1.00 96.00 213 THR A C 1
ATOM 1655 O O . THR A 1 213 ? 0.917 -6.198 -3.923 1.00 96.00 213 THR A O 1
ATOM 1658 N N . GLN A 1 214 ? 3.110 -6.456 -4.384 1.00 97.00 214 GLN A N 1
ATOM 1659 C CA . GLN A 1 214 ? 3.525 -6.823 -3.025 1.00 97.00 214 GLN A CA 1
ATOM 1660 C C . GLN A 1 214 ? 3.344 -5.664 -2.038 1.00 97.00 214 GLN A C 1
ATOM 1662 O O . GLN A 1 214 ? 2.733 -5.858 -0.990 1.00 97.00 214 GLN A O 1
ATOM 1667 N N . ASN A 1 215 ? 3.764 -4.445 -2.389 1.00 96.06 215 ASN A N 1
ATOM 1668 C CA . ASN A 1 215 ? 3.542 -3.260 -1.553 1.00 96.06 215 ASN A CA 1
ATOM 1669 C C . ASN A 1 215 ? 2.044 -3.033 -1.295 1.00 96.06 215 ASN A C 1
ATOM 1671 O O . ASN A 1 215 ? 1.632 -2.938 -0.143 1.00 96.06 215 ASN A O 1
ATOM 1675 N N . LYS A 1 216 ? 1.204 -3.093 -2.339 1.00 96.12 216 LYS A N 1
ATOM 1676 C CA . LYS A 1 216 ? -0.264 -3.000 -2.200 1.00 96.12 216 LYS A CA 1
ATOM 1677 C C . LYS A 1 216 ? -0.875 -4.135 -1.369 1.00 96.12 216 LYS A C 1
ATOM 1679 O O . LYS A 1 216 ? -1.997 -3.998 -0.883 1.00 96.12 216 LYS A O 1
ATOM 1684 N N . PHE A 1 217 ? -0.216 -5.286 -1.248 1.00 97.62 217 PHE A N 1
ATOM 1685 C CA . PHE A 1 217 ? -0.648 -6.366 -0.359 1.00 97.62 217 PHE A CA 1
ATOM 1686 C C . PHE A 1 217 ? -0.277 -6.051 1.098 1.00 97.62 217 PHE A C 1
ATOM 1688 O O . PHE A 1 217 ? -1.165 -6.005 1.949 1.00 97.62 217 PHE A O 1
ATOM 1695 N N . LEU A 1 218 ? 0.988 -5.707 1.356 1.00 97.06 218 LEU A N 1
ATOM 1696 C CA . LEU A 1 218 ? 1.498 -5.338 2.682 1.00 97.06 218 LEU A CA 1
ATOM 1697 C C . LEU A 1 218 ? 0.786 -4.109 3.274 1.00 97.06 218 LEU A C 1
ATOM 1699 O O . LEU A 1 218 ? 0.498 -4.082 4.467 1.00 97.06 218 LEU A O 1
ATOM 1703 N N . GLU A 1 219 ? 0.426 -3.119 2.453 1.00 96.88 219 GLU A N 1
ATOM 1704 C CA . GLU A 1 219 ? -0.399 -1.970 2.861 1.00 96.88 219 GLU A CA 1
ATOM 1705 C C . GLU A 1 219 ? -1.762 -2.402 3.433 1.00 96.88 219 GLU A C 1
ATOM 1707 O O . GLU A 1 219 ? -2.226 -1.832 4.421 1.00 96.88 219 GLU A O 1
ATOM 1712 N N . ARG A 1 220 ? -2.393 -3.437 2.857 1.00 96.06 220 ARG A N 1
ATOM 1713 C CA . ARG A 1 220 ? -3.677 -3.969 3.344 1.00 96.06 220 ARG A CA 1
ATOM 1714 C C . ARG A 1 220 ? -3.515 -4.806 4.608 1.00 96.06 220 ARG A C 1
ATOM 1716 O O . ARG A 1 220 ? -4.372 -4.720 5.484 1.00 96.06 220 ARG A O 1
ATOM 1723 N N . GLU A 1 221 ? -2.442 -5.587 4.730 1.00 96.75 221 GLU A N 1
ATOM 1724 C CA . GLU A 1 221 ? -2.139 -6.317 5.971 1.00 96.75 221 GLU A CA 1
ATOM 1725 C C . GLU A 1 221 ? -1.851 -5.351 7.128 1.00 96.75 221 GLU A C 1
ATOM 1727 O O . GLU A 1 221 ? -2.403 -5.516 8.216 1.00 96.75 221 GLU A O 1
ATOM 1732 N N . LEU A 1 222 ? -1.072 -4.291 6.883 1.00 95.94 222 LEU A N 1
ATOM 1733 C CA . LEU A 1 222 ? -0.803 -3.238 7.867 1.00 95.94 222 LEU A CA 1
ATOM 1734 C C . LEU A 1 222 ? -2.083 -2.521 8.310 1.00 95.94 222 LEU A C 1
ATOM 1736 O O . LEU A 1 222 ? -2.263 -2.292 9.506 1.00 95.94 222 LEU A O 1
ATOM 1740 N N . GLU A 1 223 ? -2.984 -2.187 7.384 1.00 96.88 223 GLU A N 1
ATOM 1741 C CA . GLU A 1 223 ? -4.246 -1.526 7.732 1.00 96.88 223 GLU A CA 1
ATOM 1742 C C . GLU A 1 223 ? -5.227 -2.468 8.450 1.00 96.88 223 GLU A C 1
ATOM 1744 O O . GLU A 1 223 ? -5.884 -2.064 9.409 1.00 96.88 223 GLU A O 1
ATOM 1749 N N . THR A 1 224 ? -5.248 -3.753 8.082 1.00 96.50 224 THR A N 1
ATOM 1750 C CA . THR A 1 224 ? -6.016 -4.783 8.804 1.00 96.50 224 THR A CA 1
ATOM 1751 C C . THR A 1 224 ? -5.496 -4.943 10.235 1.00 96.50 224 THR A C 1
ATOM 1753 O O . THR A 1 224 ? -6.272 -4.867 11.186 1.00 96.50 224 THR A O 1
ATOM 1756 N N . SER A 1 225 ? -4.176 -5.051 10.413 1.00 95.50 225 SER A N 1
ATOM 1757 C CA . SER A 1 225 ? -3.547 -5.160 11.733 1.00 95.50 225 SER A CA 1
ATOM 1758 C C . SER A 1 225 ? -3.765 -3.905 12.592 1.00 95.50 225 SER A C 1
ATOM 1760 O O . SER A 1 225 ? -4.015 -4.011 13.793 1.00 95.50 225 SER A O 1
ATOM 1762 N N . ARG A 1 226 ? -3.769 -2.703 11.995 1.00 96.50 226 ARG A N 1
ATOM 1763 C CA . ARG A 1 226 ? -4.160 -1.459 12.689 1.00 96.50 226 ARG A CA 1
ATOM 1764 C C . ARG A 1 226 ? -5.607 -1.498 13.173 1.00 96.50 226 ARG A C 1
ATOM 1766 O O . ARG A 1 226 ? -5.859 -1.111 14.314 1.00 96.50 226 ARG A O 1
ATOM 1773 N N . ALA A 1 227 ? -6.540 -1.970 12.345 1.00 95.38 227 ALA A N 1
ATOM 1774 C CA . ALA A 1 227 ? -7.945 -2.103 12.723 1.00 95.38 227 ALA A CA 1
ATOM 1775 C C . ALA A 1 227 ? -8.137 -3.119 13.866 1.00 95.38 227 ALA A C 1
ATOM 1777 O O . ALA A 1 227 ? -8.848 -2.828 14.830 1.00 95.38 227 ALA A O 1
ATOM 1778 N N . GLU A 1 228 ? -7.448 -4.262 13.815 1.00 96.62 228 GLU A N 1
ATOM 1779 C CA . GLU A 1 228 ? -7.428 -5.261 14.895 1.00 96.62 228 GLU A CA 1
ATOM 1780 C C . GLU A 1 228 ? -6.860 -4.689 16.202 1.00 96.62 228 GLU A C 1
ATOM 1782 O O . GLU A 1 228 ? -7.464 -4.853 17.263 1.00 96.62 228 GLU A O 1
ATOM 1787 N N . ILE A 1 229 ? -5.741 -3.959 16.139 1.00 95.81 229 ILE A N 1
ATOM 1788 C CA . ILE A 1 229 ? -5.130 -3.294 17.301 1.00 95.81 229 ILE A CA 1
ATOM 1789 C C . ILE A 1 229 ? -6.081 -2.239 17.887 1.00 95.81 229 ILE A C 1
ATOM 1791 O O . ILE A 1 229 ? -6.282 -2.205 19.103 1.00 95.81 229 ILE A O 1
ATOM 1795 N N . ALA A 1 230 ? -6.710 -1.406 17.054 1.00 94.38 230 ALA A N 1
ATOM 1796 C CA . ALA A 1 230 ? -7.673 -0.399 17.500 1.00 94.38 230 ALA A CA 1
ATOM 1797 C C . ALA A 1 230 ? -8.899 -1.034 18.183 1.00 94.38 230 ALA A C 1
ATOM 1799 O O . ALA A 1 230 ? -9.328 -0.572 19.246 1.00 94.38 230 ALA A O 1
ATOM 1800 N N . GLN A 1 231 ? -9.422 -2.129 17.624 1.00 95.06 231 GLN A N 1
ATOM 1801 C CA . GLN A 1 231 ? -10.526 -2.885 18.211 1.00 95.06 231 GLN A CA 1
ATOM 1802 C C . GLN A 1 231 ? -10.113 -3.551 19.538 1.00 95.06 231 GLN A C 1
ATOM 1804 O O . GLN A 1 231 ? -10.809 -3.388 20.538 1.00 95.06 231 GLN A O 1
ATOM 1809 N N . ALA A 1 232 ? -8.933 -4.175 19.615 1.00 95.50 232 ALA A N 1
ATOM 1810 C CA . ALA A 1 232 ? -8.408 -4.747 20.857 1.00 95.50 232 ALA A CA 1
ATOM 1811 C C . ALA A 1 232 ? -8.173 -3.689 21.957 1.00 95.50 232 ALA A C 1
ATOM 1813 O O . ALA A 1 232 ? -8.405 -3.952 23.141 1.00 95.50 232 ALA A O 1
ATOM 1814 N N . HIS A 1 233 ? -7.760 -2.469 21.591 1.00 95.31 233 HIS A N 1
ATOM 1815 C CA . HIS A 1 233 ? -7.666 -1.340 22.523 1.00 95.31 233 HIS A CA 1
ATOM 1816 C C . HIS A 1 233 ? -9.037 -0.914 23.066 1.00 95.31 233 HIS A C 1
ATOM 1818 O O . HIS A 1 233 ? -9.162 -0.657 24.267 1.00 95.31 233 HIS A O 1
ATOM 1824 N N . LYS A 1 234 ? -10.063 -0.873 22.208 1.00 95.56 234 LYS A N 1
ATOM 1825 C CA . LYS A 1 234 ? -11.450 -0.585 22.596 1.00 95.56 234 LYS A CA 1
ATOM 1826 C C . LYS A 1 234 ? -12.007 -1.662 23.530 1.00 95.56 234 LYS A C 1
ATOM 1828 O O . LYS A 1 234 ? -12.496 -1.324 24.606 1.00 95.56 234 LYS A O 1
ATOM 1833 N N . ASP A 1 235 ? -11.844 -2.937 23.185 1.00 95.56 235 ASP A N 1
ATOM 1834 C CA . ASP A 1 235 ? -12.322 -4.062 23.998 1.00 95.56 235 ASP A CA 1
ATOM 1835 C C . ASP A 1 235 ? -11.627 -4.111 25.366 1.00 95.56 235 ASP A C 1
ATOM 1837 O O . ASP A 1 235 ? -12.281 -4.294 26.392 1.00 95.56 235 ASP A O 1
ATOM 1841 N N . LYS A 1 236 ? -10.315 -3.840 25.421 1.00 96.12 236 LYS A N 1
ATOM 1842 C CA . LYS A 1 236 ? -9.569 -3.695 26.682 1.00 96.12 236 LYS A CA 1
ATOM 1843 C C . LYS A 1 236 ? -10.094 -2.541 27.546 1.00 96.12 236 LYS A C 1
ATOM 1845 O O . LYS A 1 236 ? -10.160 -2.670 28.768 1.00 96.12 236 LYS A O 1
ATOM 1850 N N . HIS A 1 237 ? -10.451 -1.414 26.936 1.00 95.19 237 HIS A N 1
ATOM 1851 C CA . HIS A 1 237 ? -10.995 -0.248 27.633 1.00 95.19 237 HIS A CA 1
ATOM 1852 C C . HIS A 1 237 ? -12.411 -0.503 28.169 1.00 95.19 237 HIS A C 1
ATOM 1854 O O . HIS A 1 237 ? -12.692 -0.197 29.329 1.00 95.19 237 HIS A O 1
ATOM 1860 N N . ASP A 1 238 ? -13.285 -1.127 27.380 1.00 95.56 238 ASP A N 1
ATOM 1861 C CA . ASP A 1 238 ? -14.645 -1.439 27.819 1.00 95.56 238 ASP A CA 1
ATOM 1862 C C . ASP A 1 238 ? -14.667 -2.610 28.830 1.00 95.56 238 ASP A C 1
ATOM 1864 O O . ASP A 1 238 ? -15.431 -2.563 29.797 1.00 95.56 238 ASP A O 1
ATOM 1868 N N . PHE A 1 239 ? -13.732 -3.567 28.740 1.00 95.75 239 PHE A N 1
ATOM 1869 C CA . PHE A 1 239 ? -13.451 -4.529 29.817 1.00 95.75 239 PHE A CA 1
ATOM 1870 C C . PHE A 1 239 ? -12.963 -3.834 31.099 1.00 95.75 239 PHE A C 1
ATOM 1872 O O . PHE A 1 239 ? -13.424 -4.161 32.192 1.00 95.75 239 PHE A O 1
ATOM 1879 N N . SER A 1 240 ? -12.081 -2.832 30.993 1.00 95.88 240 SER A N 1
ATOM 1880 C CA . SER A 1 240 ? -11.617 -2.051 32.150 1.00 95.88 240 SER A CA 1
ATOM 1881 C C . SER A 1 240 ? -12.769 -1.314 32.844 1.00 95.88 240 SER A C 1
ATOM 1883 O O . SER A 1 240 ? -12.833 -1.307 34.075 1.00 95.88 240 SER A O 1
ATOM 1885 N N . LYS A 1 241 ? -13.714 -0.740 32.083 1.00 95.06 241 LYS A N 1
ATOM 1886 C CA . LYS A 1 241 ? -14.949 -0.156 32.639 1.00 95.06 241 LYS A CA 1
ATOM 1887 C C . LYS A 1 241 ? -15.807 -1.208 33.339 1.00 95.06 241 LYS A C 1
ATOM 1889 O O . LYS A 1 241 ? -16.253 -0.972 34.459 1.00 95.06 241 LYS A O 1
ATOM 1894 N N . ALA A 1 242 ? -16.020 -2.367 32.712 1.00 95.25 242 ALA A N 1
ATOM 1895 C CA . ALA A 1 242 ? -16.795 -3.457 33.302 1.00 95.25 242 ALA A CA 1
ATOM 1896 C C . ALA A 1 242 ? -16.165 -3.956 34.616 1.00 95.25 242 ALA A C 1
ATOM 1898 O O . ALA A 1 242 ? -16.867 -4.116 35.611 1.00 95.25 242 ALA A O 1
ATOM 1899 N N . SER A 1 243 ? -14.838 -4.111 34.656 1.00 95.62 243 SER A N 1
ATOM 1900 C CA . SER A 1 243 ? -14.096 -4.480 35.866 1.00 95.62 243 SER A CA 1
ATOM 1901 C C . SER A 1 243 ? -14.204 -3.418 36.966 1.00 95.62 243 SER A C 1
ATOM 1903 O O . SER A 1 243 ? -14.349 -3.768 38.134 1.00 95.62 243 SER A O 1
ATOM 1905 N N . SER A 1 244 ? -14.174 -2.127 36.616 1.00 94.69 244 SER A N 1
ATOM 1906 C CA . SER A 1 244 ? -14.352 -1.026 37.573 1.00 94.69 244 SER A CA 1
ATOM 1907 C C . SER A 1 244 ? -15.772 -0.987 38.157 1.00 94.69 244 SER A C 1
ATOM 1909 O O . SER A 1 244 ? -15.930 -0.849 39.370 1.00 94.69 244 SER A O 1
ATOM 1911 N N . LEU A 1 245 ? -16.801 -1.196 37.328 1.00 96.38 245 LEU A N 1
ATOM 1912 C CA . LEU A 1 245 ? -18.195 -1.309 37.773 1.00 96.38 245 LEU A CA 1
ATOM 1913 C C . LEU A 1 245 ? -18.420 -2.535 38.672 1.00 96.38 245 LEU A C 1
ATOM 1915 O O . LEU A 1 245 ? -19.142 -2.444 39.665 1.00 96.38 245 LEU A O 1
ATOM 1919 N N . LEU A 1 246 ? -17.789 -3.671 38.356 1.00 96.44 246 LEU A N 1
ATOM 1920 C CA . LEU A 1 246 ? -17.833 -4.870 39.195 1.00 96.44 246 LEU A CA 1
ATOM 1921 C C . LEU A 1 246 ? -17.142 -4.650 40.546 1.00 96.44 246 LEU A C 1
ATOM 1923 O O . LEU A 1 246 ? -17.709 -5.044 41.562 1.00 96.44 246 LEU A O 1
ATOM 1927 N N . GLN A 1 247 ? -15.988 -3.972 40.579 1.00 96.06 247 GLN A N 1
ATOM 1928 C CA . GLN A 1 247 ? -15.309 -3.619 41.830 1.00 96.06 247 GLN A CA 1
ATOM 1929 C C . GLN A 1 247 ? -16.176 -2.691 42.691 1.00 96.06 247 GLN A C 1
ATOM 1931 O O . GLN A 1 247 ? -16.467 -3.031 43.833 1.00 96.06 247 GLN A O 1
ATOM 1936 N N . SER A 1 248 ? -16.700 -1.597 42.123 1.00 96.06 248 SER A N 1
ATOM 1937 C CA . SER A 1 248 ? -17.604 -0.680 42.837 1.00 96.06 248 SER A CA 1
ATOM 1938 C C . SER A 1 248 ? -18.813 -1.411 43.430 1.00 96.06 248 SER A C 1
ATOM 1940 O O . SER A 1 248 ? -19.198 -1.167 44.572 1.00 96.06 248 SER A O 1
ATOM 1942 N N . ARG A 1 249 ? -19.395 -2.360 42.685 1.00 96.12 249 ARG A N 1
ATOM 1943 C CA . ARG A 1 249 ? -20.517 -3.179 43.162 1.00 96.12 249 ARG A CA 1
ATOM 1944 C C . ARG A 1 249 ? -20.104 -4.194 44.236 1.00 96.12 249 ARG A C 1
ATOM 1946 O O . ARG A 1 249 ? -20.917 -4.517 45.099 1.00 96.12 249 ARG A O 1
ATOM 1953 N N . MET A 1 250 ? -18.872 -4.697 44.201 1.00 96.75 250 MET A N 1
ATOM 1954 C CA . MET A 1 250 ? -18.313 -5.558 45.246 1.00 96.75 250 MET A CA 1
ATOM 1955 C C . MET A 1 250 ? -18.084 -4.772 46.545 1.00 96.75 250 MET A C 1
ATOM 1957 O O . MET A 1 250 ? -18.444 -5.255 47.618 1.00 96.75 250 MET A O 1
ATOM 1961 N N . ASP A 1 251 ? -17.595 -3.536 46.443 1.00 96.62 251 ASP A N 1
ATOM 1962 C CA . ASP A 1 251 ? -17.383 -2.630 47.575 1.00 96.62 251 ASP A CA 1
ATOM 1963 C C . ASP A 1 251 ? -18.723 -2.165 48.188 1.00 96.62 251 ASP A C 1
ATOM 1965 O O . ASP A 1 251 ? -18.888 -2.152 49.411 1.00 96.62 251 ASP A O 1
ATOM 1969 N N . GLU A 1 252 ? -19.738 -1.885 47.359 1.00 96.81 252 GLU A N 1
ATOM 1970 C CA . GLU A 1 252 ? -21.124 -1.655 47.801 1.00 96.81 252 GLU A CA 1
ATOM 1971 C C . GLU A 1 252 ? -21.729 -2.856 48.542 1.00 96.81 252 GLU A C 1
ATOM 1973 O O . GLU A 1 252 ? -22.435 -2.686 49.536 1.00 96.81 252 GLU A O 1
ATOM 1978 N N . LEU A 1 253 ? -21.505 -4.078 48.049 1.00 96.06 253 LEU A N 1
ATOM 1979 C CA . LEU A 1 253 ? -22.013 -5.287 48.699 1.00 96.06 253 LEU A CA 1
ATOM 1980 C C . LEU A 1 253 ? -21.276 -5.557 50.014 1.00 96.06 253 LEU A C 1
ATOM 1982 O O . LEU A 1 253 ? -21.922 -5.882 51.005 1.00 96.06 253 LEU A O 1
ATOM 1986 N N . SER A 1 254 ? -19.958 -5.350 50.051 1.00 97.00 254 SER A N 1
ATOM 1987 C CA . SER A 1 254 ? -19.135 -5.461 51.260 1.00 97.00 254 SER A CA 1
ATOM 1988 C C . SER A 1 254 ? -19.573 -4.464 52.342 1.00 97.00 254 SER A C 1
ATOM 1990 O O . SER A 1 254 ? -19.826 -4.845 53.486 1.00 97.00 254 SER A O 1
ATOM 1992 N N . THR A 1 255 ? -19.776 -3.195 51.973 1.00 96.12 255 THR A N 1
ATOM 1993 C CA . THR A 1 255 ? -20.256 -2.157 52.902 1.00 96.12 255 THR A CA 1
ATOM 1994 C C . THR A 1 255 ? -21.684 -2.407 53.392 1.00 96.12 255 THR A C 1
ATOM 1996 O O . THR A 1 255 ? -21.945 -2.193 54.576 1.00 96.12 255 THR A O 1
ATOM 1999 N N . LYS A 1 256 ? -22.586 -2.929 52.546 1.00 96.06 256 LYS A N 1
ATOM 2000 C CA . LYS A 1 256 ? -23.930 -3.381 52.962 1.00 96.06 256 LYS A CA 1
ATOM 2001 C C . LYS A 1 256 ? -23.875 -4.603 53.887 1.00 96.06 256 LYS A C 1
ATOM 2003 O O . LYS A 1 256 ? -24.593 -4.628 54.883 1.00 96.06 256 LYS A O 1
ATOM 2008 N N . ASN A 1 257 ? -23.004 -5.583 53.636 1.00 95.94 257 ASN A N 1
ATOM 2009 C CA . ASN A 1 257 ? -22.854 -6.742 54.525 1.00 95.94 257 ASN A CA 1
ATOM 2010 C C . ASN A 1 257 ? -22.347 -6.305 55.909 1.00 95.94 257 ASN A C 1
ATOM 2012 O O . ASN A 1 257 ? -22.959 -6.629 56.921 1.00 95.94 257 ASN A O 1
ATOM 2016 N N . GLY A 1 258 ? -21.329 -5.440 55.947 1.00 96.44 258 GLY A N 1
ATOM 2017 C CA . GLY A 1 258 ? -20.826 -4.816 57.175 1.00 96.44 258 GLY A CA 1
ATOM 2018 C C . GLY A 1 258 ? -21.760 -3.773 57.814 1.00 96.44 258 GLY A C 1
ATOM 2019 O O . GLY A 1 258 ? -21.439 -3.246 58.880 1.00 96.44 258 GLY A O 1
ATOM 2020 N N . GLN A 1 259 ? -22.896 -3.428 57.193 1.00 95.56 259 GLN A N 1
ATOM 2021 C CA . GLN A 1 259 ? -24.023 -2.733 57.836 1.00 95.56 259 GLN A CA 1
ATOM 2022 C C . GLN A 1 259 ? -24.961 -3.751 58.489 1.00 95.56 259 GLN A C 1
ATOM 2024 O O . GLN A 1 259 ? -25.182 -3.672 59.695 1.00 95.56 259 GLN A O 1
ATOM 2029 N N . LEU A 1 260 ? -25.412 -4.754 57.731 1.00 95.56 260 LEU A N 1
ATOM 2030 C CA . LEU A 1 260 ? -26.299 -5.819 58.210 1.00 95.56 260 LEU A CA 1
ATOM 2031 C C . LEU A 1 260 ? -25.702 -6.610 59.385 1.00 95.56 260 LEU A C 1
ATOM 2033 O O . LEU A 1 260 ? -26.417 -6.935 60.326 1.00 95.56 260 LEU A O 1
ATOM 2037 N N . GLU A 1 261 ? -24.393 -6.874 59.386 1.00 96.56 261 GLU A N 1
ATOM 2038 C CA . GLU A 1 261 ? -23.691 -7.513 60.509 1.00 96.56 261 GLU A CA 1
ATOM 2039 C C . GLU A 1 261 ? -23.772 -6.682 61.800 1.00 96.56 261 GLU A C 1
ATOM 2041 O O . GLU A 1 261 ? -23.973 -7.241 62.880 1.00 96.56 261 GLU A O 1
ATOM 2046 N N . ARG A 1 262 ? -23.684 -5.347 61.700 1.00 94.50 262 ARG A N 1
ATOM 2047 C CA . ARG A 1 262 ? -23.846 -4.442 62.851 1.00 94.50 262 ARG A CA 1
ATOM 2048 C C . ARG A 1 262 ? -25.297 -4.344 63.296 1.00 94.50 262 ARG A C 1
ATOM 2050 O O . ARG A 1 262 ? -25.549 -4.442 64.489 1.00 94.50 262 ARG A O 1
ATOM 2057 N N . GLU A 1 263 ? -26.246 -4.220 62.372 1.00 93.94 263 GLU A N 1
ATOM 2058 C CA . GLU A 1 263 ? -27.681 -4.224 62.695 1.00 93.94 263 GLU A CA 1
ATOM 2059 C C . GLU A 1 263 ? -28.108 -5.531 63.382 1.00 93.94 263 GLU A C 1
ATOM 2061 O O . GLU A 1 263 ? -28.900 -5.513 64.325 1.00 93.94 263 GLU A O 1
ATOM 2066 N N . LEU A 1 264 ? -27.542 -6.665 62.959 1.00 95.75 264 LEU A N 1
ATOM 2067 C CA . LEU A 1 264 ? -27.792 -7.981 63.543 1.00 95.75 264 LEU A CA 1
ATOM 2068 C C . LEU A 1 264 ? -27.175 -8.112 64.946 1.00 95.75 264 LEU A C 1
ATOM 2070 O O . LEU A 1 264 ? -27.819 -8.667 65.839 1.00 95.75 264 LEU A O 1
ATOM 2074 N N . GLU A 1 265 ? -25.978 -7.570 65.184 1.00 95.38 265 GLU A N 1
ATOM 2075 C CA . GLU A 1 265 ? -25.367 -7.560 66.521 1.00 95.38 265 GLU A CA 1
ATOM 2076 C C . GLU A 1 265 ? -26.027 -6.535 67.466 1.00 95.38 265 GLU A C 1
ATOM 2078 O O . GLU A 1 265 ? -26.228 -6.808 68.652 1.00 95.38 265 GLU A O 1
ATOM 2083 N N . GLU A 1 266 ? -26.495 -5.398 66.950 1.00 95.06 266 GLU A N 1
ATOM 2084 C CA . GLU A 1 266 ? -27.386 -4.492 67.680 1.00 95.06 266 GLU A CA 1
ATOM 2085 C C . GLU A 1 266 ? -28.726 -5.156 68.028 1.00 95.06 266 GLU A C 1
ATOM 2087 O O . GLU A 1 266 ? -29.252 -4.951 69.121 1.00 95.06 266 GLU A O 1
ATOM 2092 N N . ALA A 1 267 ? -29.294 -5.963 67.128 1.00 92.94 267 ALA A N 1
ATOM 2093 C CA . ALA A 1 267 ? -30.516 -6.713 67.400 1.00 92.94 267 ALA A CA 1
ATOM 2094 C C . ALA A 1 267 ? -30.286 -7.803 68.460 1.00 92.94 267 ALA A C 1
ATOM 2096 O O . ALA A 1 267 ? -31.110 -7.952 69.364 1.00 92.94 267 ALA A O 1
ATOM 2097 N N . ARG A 1 268 ? -29.149 -8.516 68.413 1.00 95.50 268 ARG A N 1
ATOM 2098 C CA . ARG A 1 268 ? -28.730 -9.483 69.447 1.00 95.50 268 ARG A CA 1
ATOM 2099 C C . ARG A 1 268 ? -28.546 -8.828 70.809 1.00 95.50 268 ARG A C 1
ATOM 2101 O O . ARG A 1 268 ? -29.097 -9.317 71.789 1.00 95.50 268 ARG A O 1
ATOM 2108 N N . THR A 1 269 ? -27.812 -7.721 70.881 1.00 94.69 269 THR A N 1
ATOM 2109 C CA . THR A 1 269 ? -27.569 -6.999 72.141 1.00 94.69 269 THR A CA 1
ATOM 2110 C C . THR A 1 269 ? -28.855 -6.387 72.701 1.00 94.69 269 THR A C 1
ATOM 2112 O O . THR A 1 269 ? -29.107 -6.517 73.900 1.00 94.69 269 THR A O 1
ATOM 2115 N N . ARG A 1 270 ? -29.738 -5.833 71.854 1.00 93.62 270 ARG A N 1
ATOM 2116 C CA . ARG A 1 270 ? -31.095 -5.410 72.255 1.00 93.62 270 ARG A CA 1
ATOM 2117 C C . ARG A 1 270 ? -31.944 -6.580 72.766 1.00 93.62 270 ARG A C 1
ATOM 2119 O O . ARG A 1 270 ? -32.591 -6.442 73.801 1.00 93.62 270 ARG A O 1
ATOM 2126 N N . ALA A 1 271 ? -31.923 -7.733 72.095 1.00 93.12 271 ALA A N 1
ATOM 2127 C CA . ALA A 1 271 ? -32.644 -8.927 72.538 1.00 93.12 271 ALA A CA 1
ATOM 2128 C C . ALA A 1 271 ? -32.107 -9.454 73.879 1.00 93.12 271 ALA A C 1
ATOM 2130 O O . ALA A 1 271 ? -32.890 -9.693 74.792 1.00 93.12 271 ALA A O 1
ATOM 2131 N N . ALA A 1 272 ? -30.784 -9.549 74.043 1.00 93.38 272 ALA A N 1
ATOM 2132 C CA . ALA A 1 272 ? -30.148 -9.946 75.297 1.00 93.38 272 ALA A CA 1
ATOM 2133 C C . ALA A 1 272 ? -30.483 -8.981 76.449 1.00 93.38 272 ALA A C 1
ATOM 2135 O O . ALA A 1 272 ? -30.790 -9.432 77.552 1.00 93.38 272 ALA A O 1
ATOM 2136 N N . ALA A 1 273 ? -30.496 -7.668 76.193 1.00 93.06 273 ALA A N 1
ATOM 2137 C CA . ALA A 1 273 ? -30.903 -6.662 77.172 1.00 93.06 273 ALA A CA 1
ATOM 2138 C C . ALA A 1 273 ? -32.390 -6.782 77.558 1.00 93.06 273 ALA A C 1
ATOM 2140 O O . ALA A 1 273 ? -32.720 -6.672 78.739 1.00 93.06 273 ALA A O 1
ATOM 2141 N N . MET A 1 274 ? -33.287 -7.063 76.602 1.00 93.62 274 MET A N 1
ATOM 2142 C CA . MET A 1 274 ? -34.698 -7.341 76.904 1.00 93.62 274 MET A CA 1
ATOM 2143 C C . MET A 1 274 ? -34.870 -8.623 77.724 1.00 93.62 274 MET A C 1
ATOM 2145 O O . MET A 1 274 ? -35.605 -8.600 78.707 1.00 93.62 274 MET A O 1
ATOM 2149 N N . THR A 1 275 ? -34.171 -9.710 77.386 1.00 93.56 275 THR A N 1
ATOM 2150 C CA . THR A 1 275 ? -34.213 -10.971 78.147 1.00 93.56 275 THR A CA 1
ATOM 2151 C C . THR A 1 275 ? -33.667 -10.787 79.566 1.00 93.56 275 THR A C 1
ATOM 2153 O O . THR A 1 275 ? -34.276 -11.248 80.529 1.00 93.56 275 THR A O 1
ATOM 2156 N N . LEU A 1 276 ? -32.560 -10.052 79.727 1.00 93.88 276 LEU A N 1
ATOM 2157 C CA . LEU A 1 276 ? -32.013 -9.703 81.041 1.00 93.88 276 LEU A CA 1
ATOM 2158 C C . LEU A 1 276 ? -33.011 -8.874 81.859 1.00 93.88 276 LEU A C 1
ATOM 2160 O O . LEU A 1 276 ? -33.228 -9.176 83.032 1.00 93.88 276 LEU A O 1
ATOM 2164 N N . LYS A 1 277 ? -33.663 -7.879 81.243 1.00 92.69 277 LYS A N 1
ATOM 2165 C CA . LYS A 1 277 ? -34.704 -7.094 81.912 1.00 92.69 277 LYS A CA 1
ATOM 2166 C C . LYS A 1 277 ? -35.904 -7.964 82.299 1.00 92.69 277 LYS A C 1
ATOM 2168 O O . LYS A 1 277 ? -36.357 -7.871 83.430 1.00 92.69 277 LYS A O 1
ATOM 2173 N N . GLN A 1 278 ? -36.379 -8.849 81.422 1.00 92.19 278 GLN A N 1
ATOM 2174 C CA . GLN A 1 278 ? -37.461 -9.788 81.744 1.00 92.19 278 GLN A CA 1
ATOM 2175 C C . GLN A 1 278 ? -37.102 -10.685 82.937 1.00 92.19 278 GLN A C 1
ATOM 2177 O O . GLN A 1 278 ? -37.945 -10.902 83.804 1.00 92.19 278 GLN A O 1
ATOM 2182 N N . HIS A 1 279 ? -35.853 -11.152 83.038 1.00 91.56 279 HIS A N 1
ATOM 2183 C CA . HIS A 1 279 ? -35.384 -11.881 84.219 1.00 91.56 279 HIS A CA 1
ATOM 2184 C C . HIS A 1 279 ? -35.314 -11.006 85.481 1.00 91.56 279 HIS A C 1
ATOM 2186 O O . HIS A 1 279 ? -35.639 -11.501 86.556 1.00 91.56 279 HIS A O 1
ATOM 2192 N N . GLN A 1 280 ? -34.946 -9.725 85.379 1.00 91.62 280 GLN A N 1
ATOM 2193 C CA . GLN A 1 280 ? -34.958 -8.785 86.510 1.00 91.62 280 GLN A CA 1
ATOM 2194 C C . GLN A 1 280 ? -36.385 -8.454 86.976 1.00 91.62 280 GLN A C 1
ATOM 2196 O O . GLN A 1 280 ? -36.672 -8.551 88.167 1.00 91.62 280 GLN A O 1
ATOM 2201 N N . ASP A 1 281 ? -37.292 -8.135 86.051 1.00 90.94 281 ASP A N 1
ATOM 2202 C CA . ASP A 1 281 ? -38.707 -7.871 86.334 1.00 90.94 281 ASP A CA 1
ATOM 2203 C C . ASP A 1 281 ? -39.380 -9.118 86.952 1.00 90.94 281 ASP A C 1
ATOM 2205 O O . ASP A 1 281 ? -40.129 -9.010 87.925 1.00 90.94 281 ASP A O 1
ATOM 2209 N N . PHE A 1 282 ? -39.057 -10.320 86.455 1.00 93.50 282 PHE A N 1
ATOM 2210 C CA . PHE A 1 282 ? -39.523 -11.589 87.025 1.00 93.50 282 PHE A CA 1
ATOM 2211 C C . PHE A 1 282 ? -38.908 -11.892 88.400 1.00 93.50 282 PHE A C 1
ATOM 2213 O O . PHE A 1 282 ? -39.615 -12.373 89.282 1.00 93.50 282 PHE A O 1
ATOM 2220 N N . ALA A 1 283 ? -37.629 -11.575 88.626 1.00 91.69 283 ALA A N 1
ATOM 2221 C CA . ALA A 1 283 ? -36.995 -11.719 89.937 1.00 91.69 283 ALA A CA 1
ATOM 2222 C C . ALA A 1 283 ? -37.631 -10.779 90.975 1.00 91.69 283 ALA A C 1
ATOM 2224 O O . ALA A 1 283 ? -37.997 -11.235 92.054 1.00 91.69 283 ALA A O 1
ATOM 2225 N N . MET A 1 284 ? -37.873 -9.507 90.632 1.00 91.06 284 MET A N 1
ATOM 2226 C CA . MET A 1 284 ? -38.613 -8.576 91.499 1.00 91.06 284 MET A CA 1
ATOM 2227 C C . MET A 1 284 ? -40.048 -9.052 91.768 1.00 91.06 284 MET A C 1
ATOM 2229 O O . MET A 1 284 ? -40.548 -8.909 92.884 1.00 91.06 284 MET A O 1
ATOM 2233 N N . MET A 1 285 ? -40.708 -9.662 90.777 1.00 93.12 285 MET A N 1
ATOM 2234 C CA . MET A 1 285 ? -42.023 -10.280 90.965 1.00 93.12 285 MET A CA 1
ATOM 2235 C C . MET A 1 285 ? -41.961 -11.483 91.918 1.00 93.12 285 MET A C 1
ATOM 2237 O O . MET A 1 285 ? -42.822 -11.601 92.786 1.00 93.12 285 MET A O 1
ATOM 2241 N N . GLN A 1 286 ? -40.943 -12.346 91.816 1.00 92.75 286 GLN A N 1
ATOM 2242 C CA . GLN A 1 286 ? -40.732 -13.447 92.763 1.00 92.75 286 GLN A CA 1
ATOM 2243 C C . GLN A 1 286 ? -40.426 -12.944 94.180 1.00 92.75 286 GLN A C 1
ATOM 2245 O O . GLN A 1 286 ? -40.998 -13.469 95.130 1.00 92.75 286 GLN A O 1
ATOM 2250 N N . GLU A 1 287 ? -39.591 -11.913 94.328 1.00 90.50 287 GLU A N 1
ATOM 2251 C CA . GLU A 1 287 ? -39.279 -11.266 95.611 1.00 90.50 287 GLU A CA 1
ATOM 2252 C C . GLU A 1 287 ? -40.553 -10.698 96.266 1.00 90.50 287 GLU A C 1
ATOM 2254 O O . GLU A 1 287 ? -40.836 -10.951 97.437 1.00 90.50 287 GLU A O 1
ATOM 2259 N N . SER A 1 288 ? -41.387 -10.001 95.483 1.00 91.75 288 SER A N 1
ATOM 2260 C CA . SER A 1 288 ? -42.662 -9.436 95.938 1.00 91.75 288 SER A CA 1
ATOM 2261 C C . SER A 1 288 ? -43.689 -10.514 96.309 1.00 91.75 288 SER A C 1
ATOM 2263 O O . SER A 1 288 ? -44.316 -10.426 97.367 1.00 91.75 288 SER A O 1
ATOM 2265 N N . LEU A 1 289 ? -43.832 -11.562 95.490 1.00 91.75 289 LEU A N 1
ATOM 2266 C CA . LEU A 1 289 ? -44.703 -12.703 95.791 1.00 91.75 289 LEU A CA 1
ATOM 2267 C C . LEU A 1 289 ? -44.235 -13.453 97.041 1.00 91.75 289 LEU A C 1
ATOM 2269 O O . LEU A 1 289 ? -45.066 -13.827 97.864 1.00 91.75 289 LEU A O 1
ATOM 2273 N N . ARG A 1 290 ? -42.921 -13.633 97.216 1.00 92.56 290 ARG A N 1
ATOM 2274 C CA . ARG A 1 290 ? -42.337 -14.262 98.404 1.00 92.56 290 ARG A CA 1
ATOM 2275 C C . ARG A 1 290 ? -42.598 -13.435 99.657 1.00 92.56 290 ARG A C 1
ATOM 2277 O O . ARG A 1 290 ? -43.168 -13.964 100.601 1.00 92.56 290 ARG A O 1
ATOM 2284 N N . SER A 1 291 ? -42.317 -12.133 99.619 1.00 91.25 291 SER A N 1
ATOM 2285 C CA . SER A 1 291 ? -42.647 -11.215 100.714 1.00 91.25 291 SER A CA 1
ATOM 2286 C C . SER A 1 291 ? -44.139 -11.259 101.075 1.00 91.25 291 SER A C 1
ATOM 2288 O O . SER A 1 291 ? -44.481 -11.220 102.256 1.00 91.25 291 SER A O 1
ATOM 2290 N N . LYS A 1 292 ? -45.035 -11.421 100.089 1.00 90.25 292 LYS A N 1
ATOM 2291 C CA . LYS A 1 292 ? -46.474 -11.575 100.348 1.00 90.25 292 LYS A CA 1
ATOM 2292 C C . LYS A 1 292 ? -46.852 -12.950 100.912 1.00 90.25 292 LYS A C 1
ATOM 2294 O O . LYS A 1 292 ? -47.768 -13.021 101.726 1.00 90.25 292 LYS A O 1
ATOM 2299 N N . ILE A 1 293 ? -46.153 -14.022 100.535 1.00 91.75 293 ILE A N 1
ATOM 2300 C CA . ILE A 1 293 ? -46.287 -15.351 101.159 1.00 91.75 293 ILE A CA 1
ATOM 2301 C C . ILE A 1 293 ? -45.819 -15.303 102.619 1.00 91.75 293 ILE A C 1
ATOM 2303 O O . ILE A 1 293 ? -46.512 -15.831 103.486 1.00 91.75 293 ILE A O 1
ATOM 2307 N N . ASP A 1 294 ? -44.708 -14.627 102.910 1.00 91.38 294 ASP A N 1
ATOM 2308 C CA . ASP A 1 294 ? -44.184 -14.465 104.270 1.00 91.38 294 ASP A CA 1
ATOM 2309 C C . ASP A 1 294 ? -45.151 -13.624 105.137 1.00 91.38 294 ASP A C 1
ATOM 2311 O O . ASP A 1 294 ? -45.469 -13.996 106.266 1.00 91.38 294 ASP A O 1
ATOM 2315 N N . GLU A 1 295 ? -45.716 -12.540 104.587 1.00 91.62 295 GLU A N 1
ATOM 2316 C CA . GLU A 1 295 ? -46.762 -11.730 105.237 1.00 91.62 295 GLU A CA 1
ATOM 2317 C C . GLU A 1 295 ? -48.044 -12.538 105.515 1.00 91.62 295 GLU A C 1
ATOM 2319 O O . GLU A 1 295 ? -48.608 -12.466 106.608 1.00 91.62 295 GLU A O 1
ATOM 2324 N N . LEU A 1 296 ? -48.510 -13.336 104.548 1.00 89.12 296 LEU A N 1
ATOM 2325 C CA . LEU A 1 296 ? -49.666 -14.221 104.727 1.00 89.12 296 LEU A CA 1
ATOM 2326 C C . LEU A 1 296 ? -49.380 -15.340 105.738 1.00 89.12 296 LEU A C 1
ATOM 2328 O O . LEU A 1 296 ? -50.273 -15.704 106.498 1.00 89.12 296 LEU A O 1
ATOM 2332 N N . SER A 1 297 ? -48.144 -15.836 105.806 1.00 91.25 297 SER A N 1
ATOM 2333 C CA . SER A 1 297 ? -47.726 -16.851 106.781 1.00 91.25 297 SER A CA 1
ATOM 2334 C C . SER A 1 297 ? -47.729 -16.286 108.204 1.00 91.25 297 SER A C 1
ATOM 2336 O O . SER A 1 297 ? -48.350 -16.874 109.083 1.00 91.25 297 SER A O 1
ATOM 2338 N N . MET A 1 298 ? -47.158 -15.095 108.424 1.00 88.75 298 MET A N 1
ATOM 2339 C CA . MET A 1 298 ? -47.224 -14.407 109.725 1.00 88.75 298 MET A CA 1
ATOM 2340 C C . MET A 1 298 ? -48.663 -14.070 110.148 1.00 88.75 298 MET A C 1
ATOM 2342 O O . MET A 1 298 ? -48.990 -14.132 111.336 1.00 88.75 298 MET A O 1
ATOM 2346 N N . ASN A 1 299 ? -49.537 -13.727 109.194 1.00 89.44 299 ASN A N 1
ATOM 2347 C CA . ASN A 1 299 ? -50.961 -13.521 109.465 1.00 89.44 299 ASN A CA 1
ATOM 2348 C C . ASN A 1 299 ? -51.678 -14.835 109.815 1.00 89.44 299 ASN A C 1
ATOM 2350 O O . ASN A 1 299 ? -52.471 -14.842 110.754 1.00 89.44 299 ASN A O 1
ATOM 2354 N N . ASN A 1 300 ? -51.370 -15.948 109.140 1.00 89.88 300 ASN A N 1
ATOM 2355 C CA . ASN A 1 300 ? -51.897 -17.266 109.499 1.00 89.88 300 ASN A CA 1
ATOM 2356 C C . ASN A 1 300 ? -51.428 -17.697 110.895 1.00 89.88 300 ASN A C 1
ATOM 2358 O O . ASN A 1 300 ? -52.271 -18.033 111.715 1.00 89.88 300 ASN A O 1
ATOM 2362 N N . GLU A 1 301 ? -50.137 -17.587 111.227 1.00 89.12 301 GLU A N 1
ATOM 2363 C CA . GLU A 1 301 ? -49.642 -17.873 112.586 1.00 89.12 301 GLU A CA 1
ATOM 2364 C C . GLU A 1 301 ? -50.314 -16.998 113.658 1.00 89.12 301 GLU A C 1
ATOM 2366 O O . GLU A 1 301 ? -50.506 -17.426 114.797 1.00 89.12 301 GLU A O 1
ATOM 2371 N N . LYS A 1 302 ? -50.643 -15.742 113.323 1.00 90.19 302 LYS A N 1
ATOM 2372 C CA . LYS A 1 302 ? -51.369 -14.833 114.218 1.00 90.19 302 LYS A CA 1
ATOM 2373 C C . LYS A 1 302 ? -52.818 -15.281 114.408 1.00 90.19 302 LYS A C 1
ATOM 2375 O O . LYS A 1 302 ? -53.281 -15.298 115.543 1.00 90.19 302 LYS A O 1
ATOM 2380 N N . LEU A 1 303 ? -53.497 -15.686 113.336 1.00 87.75 303 LEU A N 1
ATOM 2381 C CA . LEU A 1 303 ? -54.853 -16.238 113.391 1.00 87.75 303 LEU A CA 1
ATOM 2382 C C . LEU A 1 303 ? -54.894 -17.595 114.110 1.00 87.75 303 LEU A C 1
ATOM 2384 O O . LEU A 1 303 ? -55.823 -17.841 114.868 1.00 87.75 303 LEU A O 1
ATOM 2388 N N . GLU A 1 304 ? -53.885 -18.452 113.947 1.00 88.69 304 GLU A N 1
ATOM 2389 C CA . GLU A 1 304 ? -53.744 -19.708 114.698 1.00 88.69 304 GLU A CA 1
ATOM 2390 C C . GLU A 1 304 ? -53.523 -19.451 116.195 1.00 88.69 304 GLU A C 1
ATOM 2392 O O . GLU A 1 304 ? -54.132 -20.123 117.026 1.00 88.69 304 GLU A O 1
ATOM 2397 N N . ARG A 1 305 ? -52.730 -18.431 116.556 1.00 85.56 305 ARG A N 1
ATOM 2398 C CA . ARG A 1 305 ? -52.593 -17.982 117.951 1.00 85.56 305 ARG A CA 1
ATOM 2399 C C . ARG A 1 305 ? -53.899 -17.417 118.511 1.00 85.56 305 ARG A C 1
ATOM 2401 O O . ARG A 1 305 ? -54.278 -17.799 119.609 1.00 85.56 305 ARG A O 1
ATOM 2408 N N . GLU A 1 306 ? -54.629 -16.595 117.759 1.00 86.62 306 GLU A N 1
ATOM 2409 C CA . GLU A 1 306 ? -55.950 -16.083 118.167 1.00 86.62 306 GLU A CA 1
ATOM 2410 C C . GLU A 1 306 ? -57.002 -17.207 118.287 1.00 86.62 306 GLU A C 1
ATOM 2412 O O . GLU A 1 306 ? -57.843 -17.186 119.191 1.00 86.62 306 GLU A O 1
ATOM 2417 N N . LEU A 1 307 ? -56.933 -18.234 117.434 1.00 85.25 307 LEU A N 1
ATOM 2418 C CA . LEU A 1 307 ? -57.768 -19.436 117.521 1.00 85.25 307 LEU A CA 1
ATOM 2419 C C . LEU A 1 307 ? -57.428 -20.292 118.748 1.00 85.25 307 LEU A C 1
ATOM 2421 O O . LEU A 1 307 ? -58.342 -20.756 119.425 1.00 85.25 307 LEU A O 1
ATOM 2425 N N . GLU A 1 308 ? -56.151 -20.488 119.080 1.00 86.50 308 GLU A N 1
ATOM 2426 C CA . GLU A 1 308 ? -55.775 -21.257 120.272 1.00 86.50 308 GLU A CA 1
ATOM 2427 C C . GLU A 1 308 ? -55.992 -20.450 121.569 1.00 86.50 308 GLU A C 1
ATOM 2429 O O . GLU A 1 308 ? -56.447 -21.014 122.559 1.00 86.50 308 GLU A O 1
ATOM 2434 N N . GLU A 1 309 ? -55.805 -19.124 121.571 1.00 85.56 309 GLU A N 1
ATOM 2435 C CA . GLU A 1 309 ? -56.198 -18.250 122.690 1.00 85.56 309 GLU A CA 1
ATOM 2436 C C . GLU A 1 309 ? -57.713 -18.301 122.939 1.00 85.56 309 GLU A C 1
ATOM 2438 O O . GLU A 1 309 ? -58.149 -18.511 124.074 1.00 85.56 309 GLU A O 1
ATOM 2443 N N . THR A 1 310 ? -58.536 -18.186 121.890 1.00 80.19 310 THR A N 1
ATOM 2444 C CA . THR A 1 310 ? -59.998 -18.316 122.027 1.00 80.19 310 THR A CA 1
ATOM 2445 C C . THR A 1 310 ? -60.424 -19.730 122.425 1.00 80.19 310 THR A C 1
ATOM 2447 O O . THR A 1 310 ? -61.368 -19.876 123.201 1.00 80.19 310 THR A O 1
ATOM 2450 N N . ARG A 1 311 ? -59.700 -20.773 122.003 1.00 86.62 311 ARG A N 1
ATOM 2451 C CA . ARG A 1 311 ? -59.904 -22.160 122.455 1.00 86.62 311 ARG A CA 1
ATOM 2452 C C . ARG A 1 311 ? -59.532 -22.367 123.925 1.00 86.62 311 ARG A C 1
ATOM 2454 O O . ARG A 1 311 ? -60.265 -23.051 124.635 1.00 86.62 311 ARG A O 1
ATOM 2461 N N . VAL A 1 312 ? -58.442 -21.766 124.403 1.00 84.44 312 VAL A N 1
ATOM 2462 C CA . VAL A 1 312 ? -58.032 -21.791 125.818 1.00 84.44 312 VAL A CA 1
ATOM 2463 C C . VAL A 1 312 ? -59.027 -21.019 126.688 1.00 84.44 312 VAL A C 1
ATOM 2465 O O . VAL A 1 312 ? -59.386 -21.497 127.765 1.00 84.44 312 VAL A O 1
ATOM 2468 N N . LEU A 1 313 ? -59.532 -19.876 126.208 1.00 81.81 313 LEU A N 1
ATOM 2469 C CA . LEU A 1 313 ? -60.609 -19.122 126.857 1.00 81.81 313 LEU A CA 1
ATOM 2470 C C . LEU A 1 313 ? -61.910 -19.932 126.915 1.00 81.81 313 LEU A C 1
ATOM 2472 O O . LEU A 1 313 ? -62.495 -20.048 127.990 1.00 81.81 313 LEU A O 1
ATOM 2476 N N . LEU A 1 314 ? -62.328 -20.555 125.807 1.00 79.56 314 LEU A N 1
ATOM 2477 C CA . LEU A 1 314 ? -63.508 -21.426 125.763 1.00 79.56 314 LEU A CA 1
ATOM 2478 C C . LEU A 1 314 ? -63.349 -22.621 126.714 1.00 79.56 314 LEU A C 1
ATOM 2480 O O . LEU A 1 314 ? -64.233 -22.894 127.517 1.00 79.56 314 LEU A O 1
ATOM 2484 N N . GLY A 1 315 ? -62.184 -23.271 126.701 1.00 80.94 315 GLY A N 1
ATOM 2485 C CA . GLY A 1 315 ? -61.829 -24.352 127.620 1.00 80.94 315 GLY A CA 1
ATOM 2486 C C . GLY A 1 315 ? -61.641 -23.910 129.077 1.00 80.94 315 GLY A C 1
ATOM 2487 O O . GLY A 1 315 ? -61.555 -24.7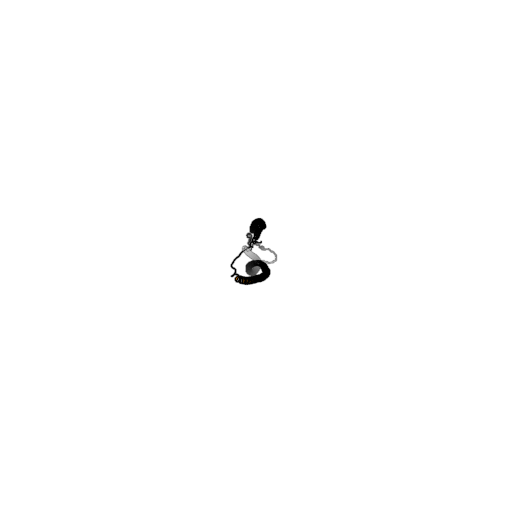71 129.954 1.00 80.94 315 GLY A O 1
ATOM 2488 N N . SER A 1 316 ? -61.577 -22.602 129.364 1.00 76.31 316 SER A N 1
ATOM 2489 C CA . SER A 1 316 ? -61.750 -22.070 130.721 1.00 76.31 316 SER A CA 1
ATO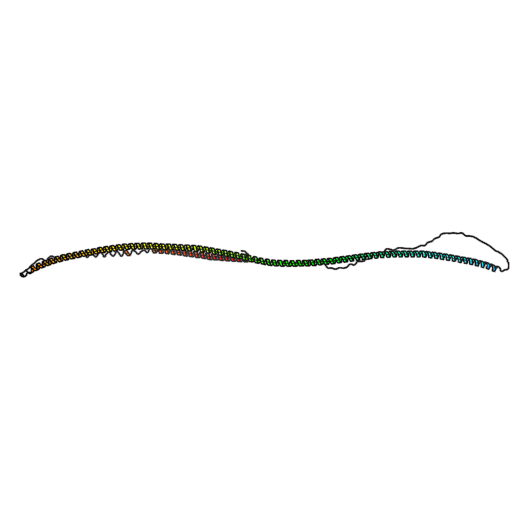M 2490 C C . SER A 1 316 ? -63.210 -21.857 131.045 1.00 76.31 316 SER A C 1
ATOM 2492 O O . SER A 1 316 ? -63.669 -22.418 132.030 1.00 76.31 316 SER A O 1
ATOM 2494 N N . LEU A 1 317 ? -63.962 -21.192 130.171 1.00 77.62 317 LEU A N 1
ATOM 2495 C CA . LEU A 1 317 ? -65.391 -20.973 130.354 1.00 77.62 317 LEU A CA 1
ATOM 2496 C C . LEU A 1 317 ? -66.155 -22.298 130.544 1.00 77.62 317 LEU A C 1
ATOM 2498 O O . LEU A 1 317 ? -67.027 -22.385 131.399 1.00 77.62 317 LEU A O 1
ATOM 2502 N N . GLU A 1 318 ? -65.779 -23.368 129.835 1.00 79.88 318 GLU A N 1
ATOM 2503 C CA . GLU A 1 318 ? -66.307 -24.721 130.058 1.00 79.88 318 GLU A CA 1
ATOM 2504 C C . GLU A 1 318 ? -65.958 -25.298 131.440 1.00 79.88 318 GLU A C 1
ATOM 2506 O O . GLU A 1 318 ? -66.772 -26.017 132.021 1.00 79.88 318 GLU A O 1
ATOM 2511 N N . ARG A 1 319 ? -64.763 -25.021 131.979 1.00 79.06 319 ARG A N 1
ATOM 2512 C CA . ARG A 1 319 ? -64.378 -25.423 133.344 1.00 79.06 319 ARG A CA 1
ATOM 2513 C C . ARG A 1 319 ? -65.139 -24.613 134.386 1.00 79.06 319 ARG A C 1
ATOM 2515 O O . ARG A 1 319 ? -65.672 -25.205 135.319 1.00 79.06 319 ARG A O 1
ATOM 2522 N N . ASP A 1 320 ? -65.235 -23.306 134.185 1.00 78.44 320 ASP A N 1
ATOM 2523 C CA . ASP A 1 320 ? -65.882 -22.365 135.094 1.00 78.44 320 ASP A CA 1
ATOM 2524 C C . ASP A 1 320 ? -67.396 -22.660 135.168 1.00 78.44 320 ASP A C 1
ATOM 2526 O O . ASP A 1 320 ? -67.940 -22.838 136.257 1.00 78.44 320 ASP A O 1
ATOM 2530 N N . VAL A 1 321 ? -68.054 -22.893 134.022 1.00 77.50 321 VAL A N 1
ATOM 2531 C CA . VAL A 1 321 ? -69.458 -23.345 133.944 1.00 77.50 321 VAL A CA 1
ATOM 2532 C C . VAL A 1 321 ? -69.651 -24.737 134.558 1.00 77.50 321 VAL A C 1
ATOM 2534 O O . VAL A 1 321 ? -70.618 -24.945 135.288 1.00 77.50 321 VAL A O 1
ATOM 2537 N N . ARG A 1 322 ? -68.746 -25.704 134.333 1.00 76.88 322 ARG A N 1
ATOM 2538 C CA . ARG A 1 322 ? -68.811 -27.014 135.022 1.00 76.88 322 ARG A CA 1
ATOM 2539 C C . ARG A 1 322 ? -68.685 -26.864 136.539 1.00 76.88 322 ARG A C 1
ATOM 2541 O O . ARG A 1 322 ? -69.349 -27.591 137.273 1.00 76.88 322 ARG A O 1
ATOM 2548 N N . GLN A 1 323 ? -67.842 -25.949 137.009 1.00 76.31 323 GLN A N 1
ATOM 2549 C CA . GLN A 1 323 ? -67.630 -25.695 138.429 1.00 76.31 323 GLN A CA 1
ATOM 2550 C C . GLN A 1 323 ? -68.848 -25.006 139.063 1.00 76.31 323 GLN A C 1
ATOM 2552 O O . GLN A 1 323 ? -69.288 -25.430 140.129 1.00 76.31 323 GLN A O 1
ATOM 2557 N N . GLU A 1 324 ? -69.456 -24.033 138.383 1.00 77.12 324 GLU A N 1
ATOM 2558 C CA . GLU A 1 324 ? -70.689 -23.376 138.831 1.00 77.12 324 GLU A CA 1
ATOM 2559 C C . GLU A 1 324 ? -71.899 -24.329 138.821 1.00 77.12 324 GLU A C 1
ATOM 2561 O O . GLU A 1 324 ? -72.666 -24.353 139.783 1.00 77.12 324 GLU A O 1
ATOM 2566 N N . VAL A 1 325 ? -72.029 -25.195 137.806 1.00 78.44 325 VAL A N 1
ATOM 2567 C CA . VAL A 1 325 ? -73.049 -26.262 137.765 1.00 78.44 325 VAL A CA 1
ATOM 2568 C C . VAL A 1 325 ? -72.861 -27.271 138.902 1.00 78.44 325 VAL A C 1
ATOM 2570 O O . VAL A 1 325 ? -73.846 -27.674 139.521 1.00 78.44 325 VAL A O 1
ATOM 2573 N N . ASN A 1 326 ? -71.621 -27.655 139.221 1.00 74.19 326 ASN A N 1
ATOM 2574 C CA . ASN A 1 326 ? -71.334 -28.537 140.355 1.00 74.19 326 ASN A CA 1
ATOM 2575 C C . ASN A 1 326 ? -71.649 -27.871 141.705 1.00 74.19 326 ASN A C 1
ATOM 2577 O O . ASN A 1 326 ? -72.184 -28.532 142.592 1.00 74.19 326 ASN A O 1
ATOM 2581 N N . GLU A 1 327 ? -71.378 -26.574 141.866 1.00 76.56 327 GLU A N 1
ATOM 2582 C CA . GLU A 1 327 ? -71.704 -25.855 143.103 1.00 76.56 327 GLU A CA 1
ATOM 2583 C C . GLU A 1 327 ? -73.223 -25.594 143.228 1.00 76.56 327 GLU A C 1
ATOM 2585 O O . GLU A 1 327 ? -73.768 -25.622 144.329 1.00 76.56 327 GLU A O 1
ATOM 2590 N N . GLU A 1 328 ? -73.951 -25.426 142.118 1.00 76.19 328 GLU A N 1
ATOM 2591 C CA . GLU A 1 328 ? -75.425 -25.440 142.095 1.00 76.19 328 GLU A CA 1
ATOM 2592 C C . GLU A 1 328 ? -76.021 -26.812 142.435 1.00 76.19 328 GLU A C 1
ATOM 2594 O O . GLU A 1 328 ? -77.025 -26.875 143.147 1.00 76.19 328 GLU A O 1
ATOM 2599 N N . LEU A 1 329 ? -75.426 -27.907 141.946 1.00 76.12 329 LEU A N 1
ATOM 2600 C CA . LEU A 1 329 ? -75.808 -29.268 142.341 1.00 76.12 329 LEU A CA 1
ATOM 2601 C C . LEU A 1 329 ? -75.583 -29.472 143.841 1.00 76.12 329 LEU A C 1
ATOM 2603 O O . LEU A 1 329 ? -76.500 -29.891 144.538 1.00 76.12 329 LEU A O 1
ATOM 2607 N N . ARG A 1 330 ? -74.426 -29.056 144.360 1.00 77.69 330 ARG A N 1
ATOM 2608 C CA . ARG A 1 330 ? -74.098 -29.137 145.786 1.00 77.69 330 ARG A CA 1
ATOM 2609 C C . ARG A 1 330 ? -75.084 -28.372 146.672 1.00 77.69 330 ARG A C 1
ATOM 2611 O O . ARG A 1 330 ? -75.596 -28.943 147.626 1.00 77.69 330 ARG A O 1
ATOM 2618 N N . LYS A 1 331 ? -75.437 -27.124 146.330 1.00 75.19 331 LYS A N 1
ATOM 2619 C CA . LYS A 1 331 ? -76.491 -26.369 147.046 1.00 75.19 331 LYS A CA 1
ATOM 2620 C C . LYS A 1 331 ? -77.849 -27.080 147.008 1.00 75.19 331 LYS A C 1
ATOM 2622 O O . LYS A 1 331 ? -78.652 -26.935 147.935 1.00 75.19 331 LYS A O 1
ATOM 2627 N N . LYS A 1 332 ? -78.139 -27.822 145.934 1.00 73.94 332 LYS A N 1
ATOM 2628 C CA . LYS A 1 332 ? -79.366 -28.622 145.804 1.00 73.94 332 LYS A CA 1
ATOM 2629 C C . LYS A 1 332 ? -79.301 -29.885 146.654 1.00 73.94 332 LYS A C 1
ATOM 2631 O O . LYS A 1 332 ? -80.275 -30.160 147.338 1.00 73.94 332 LYS A O 1
ATOM 2636 N N . ASP A 1 333 ? -78.161 -30.560 146.739 1.00 78.12 333 ASP A N 1
ATOM 2637 C CA . ASP A 1 333 ? -77.959 -31.679 147.667 1.00 78.12 333 ASP A CA 1
ATOM 2638 C C . ASP A 1 333 ? -78.005 -31.226 149.142 1.00 78.12 333 ASP A C 1
ATOM 2640 O O . ASP A 1 333 ? -78.628 -31.891 149.973 1.00 78.12 333 ASP A O 1
ATOM 2644 N N . ASP A 1 334 ? -77.451 -30.054 149.472 1.00 76.31 334 ASP A N 1
ATOM 2645 C CA . ASP A 1 334 ? -77.538 -29.446 150.810 1.00 76.31 334 ASP A CA 1
ATOM 2646 C C . ASP A 1 334 ? -78.994 -29.080 151.176 1.00 76.31 334 ASP A C 1
ATOM 2648 O O . ASP A 1 334 ? -79.453 -29.341 152.293 1.00 76.31 334 ASP A O 1
ATOM 2652 N N . THR A 1 335 ? -79.773 -28.530 150.234 1.00 72.69 335 THR A N 1
ATOM 2653 C CA . THR A 1 335 ? -81.201 -28.226 150.466 1.00 72.69 335 THR A CA 1
ATOM 2654 C C . THR A 1 335 ? -82.091 -29.472 150.460 1.00 72.69 335 THR A C 1
ATOM 2656 O O . THR A 1 335 ? -83.014 -29.544 151.269 1.00 72.69 335 THR A O 1
ATOM 2659 N N . ILE A 1 336 ? -81.787 -30.498 149.659 1.00 75.62 336 ILE A N 1
ATOM 2660 C CA . ILE A 1 336 ? -82.416 -31.830 149.739 1.00 75.62 336 ILE A CA 1
ATOM 2661 C C . ILE A 1 336 ? -82.123 -32.478 151.099 1.00 75.62 336 ILE A C 1
ATOM 2663 O O . ILE A 1 336 ? -83.024 -33.059 151.706 1.00 75.62 336 ILE A O 1
ATOM 2667 N N . SER A 1 337 ? -80.905 -32.332 151.624 1.00 74.88 337 SER A N 1
ATOM 2668 C CA . SER A 1 337 ? -80.523 -32.827 152.954 1.00 74.88 337 SER A CA 1
ATOM 2669 C C . SER A 1 337 ? -81.270 -32.089 154.072 1.00 74.88 337 SER A C 1
ATOM 2671 O O . SER A 1 337 ? -81.793 -32.721 154.991 1.00 74.88 337 SER A O 1
ATOM 2673 N N . SER A 1 338 ? -81.405 -30.763 153.961 1.00 72.69 338 SER A N 1
ATOM 2674 C CA . SER A 1 338 ? -82.206 -29.944 154.881 1.00 72.69 338 SER A CA 1
ATOM 2675 C C . SER A 1 338 ? -83.694 -30.328 154.865 1.00 72.69 338 SER A C 1
ATOM 2677 O O . SER A 1 338 ? -84.286 -30.534 155.925 1.00 72.69 338 SER A O 1
ATOM 2679 N N . LEU A 1 339 ? -84.283 -30.518 153.679 1.00 72.00 339 LEU A N 1
ATOM 2680 C CA . LEU A 1 339 ? -85.664 -30.987 153.525 1.00 72.00 339 LEU A CA 1
ATOM 2681 C C . LEU A 1 339 ? -85.850 -32.419 154.052 1.00 72.00 339 LEU A C 1
ATOM 2683 O O . LEU A 1 339 ? -86.872 -32.715 154.664 1.00 72.00 339 LEU A O 1
ATOM 2687 N N . SER A 1 340 ? -84.857 -33.295 153.882 1.00 68.38 340 SER A N 1
ATOM 2688 C CA . SER A 1 340 ? -84.897 -34.669 154.402 1.00 68.38 340 SER A CA 1
ATOM 2689 C C . SER A 1 340 ? -84.921 -34.698 155.934 1.00 68.38 340 SER A C 1
ATOM 2691 O O . SER A 1 340 ? -85.718 -35.430 156.518 1.00 68.38 340 SER A O 1
ATOM 2693 N N . LEU A 1 341 ? -84.124 -33.850 156.597 1.00 69.25 341 LEU A N 1
ATOM 2694 C CA . LEU A 1 341 ? -84.193 -33.649 158.052 1.00 69.25 341 LEU A CA 1
ATOM 2695 C C . LEU A 1 341 ? -85.561 -33.105 158.496 1.00 69.25 341 LEU A C 1
ATOM 2697 O O . LEU A 1 341 ? -86.114 -33.562 159.495 1.00 69.25 341 LEU A O 1
ATOM 2701 N N . GLN A 1 342 ? -86.142 -32.178 157.731 1.00 68.00 342 GLN A N 1
ATOM 2702 C CA . GLN A 1 342 ? -87.463 -31.618 158.024 1.00 68.00 342 GLN A CA 1
ATOM 2703 C C . GLN A 1 342 ? -88.588 -32.664 157.888 1.00 68.00 342 GLN A C 1
ATOM 2705 O O . GLN A 1 342 ? -89.511 -32.688 158.702 1.00 68.00 342 GLN A O 1
ATOM 2710 N N . VAL A 1 343 ? -88.488 -33.573 156.911 1.00 70.44 343 VAL A N 1
ATOM 2711 C CA . VAL A 1 343 ? -89.403 -34.718 156.743 1.00 70.44 343 VAL A CA 1
ATOM 2712 C C . VAL A 1 343 ? -89.252 -35.745 157.872 1.00 70.44 343 VAL A C 1
ATOM 2714 O O . VAL A 1 343 ? -90.255 -36.322 158.290 1.00 70.44 343 VAL A O 1
ATOM 2717 N N . ILE A 1 344 ? -88.041 -35.951 158.407 1.00 68.44 344 ILE A N 1
ATOM 2718 C CA . ILE A 1 344 ? -87.811 -36.854 159.548 1.00 68.44 344 ILE A CA 1
ATOM 2719 C C . ILE A 1 344 ? -88.558 -36.360 160.793 1.00 68.44 344 ILE A C 1
ATOM 2721 O O . ILE A 1 344 ? -89.368 -37.117 161.323 1.00 68.44 344 ILE A O 1
ATOM 2725 N N . HIS A 1 345 ? -88.384 -35.097 161.202 1.00 62.31 345 HIS A N 1
ATOM 2726 C CA . HIS A 1 345 ? -89.082 -34.562 162.382 1.00 62.31 345 HIS A CA 1
ATOM 2727 C C . HIS A 1 345 ? -90.610 -34.534 162.215 1.00 62.31 345 HIS A C 1
ATOM 2729 O O . HIS A 1 345 ? -91.333 -34.927 163.129 1.00 62.31 345 HIS A O 1
ATOM 2735 N N . LEU A 1 346 ? -91.127 -34.196 161.027 1.00 64.75 346 LEU A N 1
ATOM 2736 C CA . LEU A 1 346 ? -92.567 -34.311 160.751 1.00 64.75 346 LEU A CA 1
ATOM 2737 C C . LEU A 1 346 ? -93.067 -35.769 160.862 1.00 64.75 346 LEU A C 1
ATOM 2739 O O . LEU A 1 346 ? -94.190 -36.008 161.306 1.00 64.75 346 LEU A O 1
ATOM 2743 N N . GLY A 1 347 ? -92.229 -36.754 160.523 1.00 62.59 347 GLY A N 1
ATOM 2744 C CA . GLY A 1 347 ? -92.491 -38.187 160.716 1.00 62.59 347 GLY A CA 1
ATOM 2745 C C . GLY A 1 347 ? -92.356 -38.692 162.163 1.00 62.59 347 GLY A C 1
ATOM 2746 O O . GLY A 1 347 ? -92.682 -39.856 162.436 1.00 62.59 347 GLY A O 1
ATOM 2747 N N . GLU A 1 348 ? -91.889 -37.851 163.086 1.00 62.44 348 GLU A N 1
ATOM 2748 C CA . GLU A 1 348 ? -91.846 -38.096 164.533 1.00 62.44 348 GLU A CA 1
ATOM 2749 C C . GLU A 1 348 ? -93.063 -37.438 165.211 1.00 62.44 348 GLU A C 1
ATOM 2751 O O . GLU A 1 348 ? -93.816 -38.126 165.906 1.00 62.44 348 GLU A O 1
ATOM 2756 N N . ASP A 1 349 ? -93.348 -36.168 164.892 1.00 61.66 349 ASP A N 1
ATOM 2757 C CA . ASP A 1 349 ? -94.521 -35.420 165.376 1.00 61.66 349 ASP A CA 1
ATOM 2758 C C . ASP A 1 349 ? -95.853 -36.110 165.034 1.00 61.66 349 ASP A C 1
ATOM 2760 O O . ASP A 1 349 ? -96.745 -36.211 165.881 1.00 61.66 349 ASP A O 1
ATOM 2764 N N . ILE A 1 350 ? -96.000 -36.634 163.809 1.00 59.62 350 ILE A N 1
ATOM 2765 C CA . ILE A 1 350 ? -97.216 -37.359 163.395 1.00 59.62 350 ILE A CA 1
ATOM 2766 C C . ILE A 1 350 ? -97.442 -38.598 164.272 1.00 59.62 350 ILE A C 1
ATOM 2768 O O . ILE A 1 350 ? -98.570 -38.846 164.695 1.00 59.62 350 ILE A O 1
ATOM 2772 N N . ARG A 1 351 ? -96.374 -39.324 164.626 1.00 59.84 351 ARG A N 1
ATOM 2773 C CA . ARG A 1 351 ? -96.450 -40.568 165.411 1.00 59.84 351 ARG A CA 1
ATOM 2774 C C . ARG A 1 351 ? -96.919 -40.316 166.843 1.00 59.84 351 ARG A C 1
ATOM 2776 O O . ARG A 1 351 ? -97.788 -41.027 167.335 1.00 59.84 351 ARG A O 1
ATOM 2783 N N . ALA A 1 352 ? -96.413 -39.253 167.471 1.00 59.09 352 ALA A N 1
ATOM 2784 C CA . ALA A 1 352 ? -96.892 -38.797 168.777 1.00 59.09 352 ALA A CA 1
ATOM 2785 C C . ALA A 1 352 ? -98.321 -38.211 168.719 1.00 59.09 352 ALA A C 1
ATOM 2787 O O . ALA A 1 352 ? -99.036 -38.201 169.722 1.00 59.09 352 ALA A O 1
ATOM 2788 N N . SER A 1 353 ? -98.763 -37.729 167.550 1.00 50.19 353 SER A N 1
ATOM 2789 C CA . SER A 1 353 ? -100.101 -37.157 167.361 1.00 50.19 353 SER A CA 1
ATOM 2790 C C . SER A 1 353 ? -101.211 -38.201 167.184 1.00 50.19 353 SER A C 1
ATOM 2792 O O . SER A 1 353 ? -102.375 -37.876 167.426 1.00 50.19 353 SER A O 1
ATOM 2794 N N . GLU A 1 354 ? -100.891 -39.424 166.753 1.00 56.53 354 GLU A N 1
ATOM 2795 C CA . GLU A 1 354 ? -101.883 -40.485 166.524 1.00 56.53 354 GLU A CA 1
ATOM 2796 C C . GLU A 1 354 ? -102.247 -41.238 167.814 1.00 56.53 354 GLU A C 1
ATOM 2798 O O . GLU A 1 354 ? -103.436 -41.343 168.120 1.00 56.53 354 GLU A O 1
ATOM 2803 N N . GLU A 1 355 ? -101.271 -41.636 168.644 1.00 54.34 355 GLU A N 1
ATOM 2804 C CA . GLU A 1 355 ? -101.537 -42.327 169.927 1.00 54.34 355 GLU A CA 1
ATOM 2805 C C . GLU A 1 355 ? -102.393 -41.492 170.905 1.00 54.34 355 GLU A C 1
ATOM 2807 O O . GLU A 1 355 ? -103.133 -42.038 171.723 1.00 54.34 355 GLU A O 1
ATOM 2812 N N . ALA A 1 356 ? -102.353 -40.159 170.800 1.00 50.88 356 ALA A N 1
ATOM 2813 C CA . ALA A 1 356 ? -103.139 -39.251 171.638 1.00 50.88 356 ALA A CA 1
ATOM 2814 C C . ALA A 1 356 ? -104.572 -38.974 171.125 1.00 50.88 356 ALA A C 1
ATOM 2816 O O . ALA A 1 356 ? -105.380 -38.393 171.855 1.00 50.88 356 ALA A O 1
ATOM 2817 N N . LYS A 1 357 ? -104.917 -39.344 169.880 1.00 46.75 357 LYS A N 1
ATOM 2818 C CA . LYS A 1 357 ? -106.180 -38.920 169.234 1.00 46.75 357 LYS A CA 1
ATOM 2819 C C . LYS A 1 357 ? -107.367 -39.865 169.419 1.00 46.75 357 LYS A C 1
ATOM 2821 O O . LYS A 1 357 ? -108.503 -39.423 169.247 1.00 46.75 357 LYS A O 1
ATOM 2826 N N . GLU A 1 358 ? -107.152 -41.120 169.807 1.00 46.06 358 GLU A N 1
ATOM 2827 C CA . GLU A 1 358 ? -108.232 -42.120 169.836 1.00 46.06 358 GLU A CA 1
ATOM 2828 C C . GLU A 1 358 ? -109.232 -41.947 171.007 1.00 46.06 358 GLU A C 1
ATOM 2830 O O . GLU A 1 358 ? -110.346 -42.464 170.945 1.00 46.06 358 GLU A O 1
ATOM 2835 N N . GLN A 1 359 ? -108.913 -41.162 172.052 1.00 41.47 359 GLN A N 1
ATOM 2836 C CA . GLN A 1 359 ? -109.778 -41.034 173.245 1.00 41.47 359 GLN A CA 1
ATOM 2837 C C . GLN A 1 359 ? -110.617 -39.749 173.387 1.00 41.47 359 GLN A C 1
ATOM 2839 O O . GLN A 1 359 ? -111.512 -39.730 174.234 1.00 41.47 359 GLN A O 1
ATOM 2844 N N . GLN A 1 360 ? -110.409 -38.685 172.596 1.00 36.62 360 GLN A N 1
ATOM 2845 C CA . GLN A 1 360 ? -111.173 -37.425 172.755 1.00 36.62 360 GLN A CA 1
ATOM 2846 C C . GLN A 1 360 ? -111.832 -36.885 171.475 1.00 36.62 360 GLN A C 1
ATOM 2848 O O . GLN A 1 360 ? -111.924 -35.679 171.256 1.00 36.62 360 GLN A O 1
ATOM 2853 N N . LEU A 1 361 ? -112.441 -37.771 170.680 1.00 43.09 361 LEU A N 1
ATOM 2854 C CA . LEU A 1 361 ? -113.350 -37.388 169.589 1.00 43.09 361 LEU A CA 1
ATOM 2855 C C . LEU A 1 361 ? -114.720 -36.853 170.093 1.00 43.09 361 LEU A C 1
ATOM 2857 O O . LEU A 1 361 ? -115.779 -37.332 169.682 1.00 43.09 361 LEU A O 1
ATOM 2861 N N . ARG A 1 362 ? -114.733 -35.855 170.994 1.00 32.72 362 ARG A N 1
ATOM 2862 C CA . ARG A 1 362 ? -115.939 -35.088 171.375 1.00 32.72 362 ARG A CA 1
ATOM 2863 C C . ARG A 1 362 ? -115.644 -33.611 171.707 1.00 32.72 362 ARG A C 1
ATOM 2865 O O . ARG A 1 362 ? -115.320 -33.298 172.847 1.00 32.72 362 ARG A O 1
ATOM 2872 N N . ARG A 1 363 ? -116.022 -32.731 170.759 1.00 40.91 363 ARG A N 1
ATOM 2873 C CA . ARG A 1 363 ? -116.209 -31.250 170.821 1.00 40.91 363 ARG A CA 1
ATOM 2874 C C . ARG A 1 363 ? -115.035 -30.368 170.333 1.00 40.91 363 ARG A C 1
ATOM 2876 O O . ARG A 1 363 ? -113.896 -30.801 170.269 1.00 40.91 363 ARG A O 1
ATOM 2883 N N . ALA A 1 364 ? -115.402 -29.153 169.906 1.00 45.50 364 ALA A N 1
ATOM 2884 C CA . ALA A 1 364 ? -114.654 -28.087 169.200 1.00 45.50 364 ALA A CA 1
ATOM 2885 C C . ALA A 1 364 ? -115.463 -26.751 169.371 1.00 45.50 364 ALA A C 1
ATOM 2887 O O . ALA A 1 364 ? -116.468 -26.831 170.094 1.00 45.50 364 ALA A O 1
ATOM 2888 N N . PRO A 1 365 ? -115.192 -25.576 168.726 1.00 56.84 365 PRO A N 1
ATOM 2889 C CA . PRO A 1 365 ? -114.164 -25.199 167.723 1.00 56.84 365 PRO A CA 1
ATOM 2890 C C . PRO A 1 365 ? -113.538 -23.771 167.939 1.00 56.84 365 PRO A C 1
ATOM 2892 O O . PRO A 1 365 ? -113.575 -23.262 169.055 1.00 56.84 365 PRO A O 1
ATOM 2895 N N . SER A 1 366 ? -113.096 -23.105 166.844 1.00 46.03 366 SER A N 1
ATOM 2896 C CA . SER A 1 366 ? -112.856 -21.639 166.615 1.00 46.03 366 SER A CA 1
ATOM 2897 C C . SER A 1 366 ? -111.437 -21.056 166.855 1.00 46.03 366 SER A C 1
ATOM 2899 O O . SER A 1 366 ? -110.677 -21.671 167.594 1.00 46.03 366 SER A O 1
ATOM 2901 N N . LEU A 1 367 ? -111.012 -19.881 166.325 1.00 48.25 367 LEU A N 1
ATOM 2902 C CA . LEU A 1 367 ? -111.236 -19.144 165.038 1.00 48.25 367 LEU A CA 1
ATOM 2903 C C . LEU A 1 367 ? -110.408 -17.826 165.039 1.00 48.25 367 LEU A C 1
ATOM 2905 O O . LEU A 1 367 ? -110.718 -16.994 165.882 1.00 48.25 367 LEU A O 1
ATOM 2909 N N . ASP A 1 368 ? -109.454 -17.608 164.109 1.00 38.44 368 ASP A N 1
ATOM 2910 C CA . ASP A 1 368 ? -109.019 -16.277 163.580 1.00 38.44 368 ASP A CA 1
ATOM 2911 C C . ASP A 1 368 ? -107.993 -16.397 162.402 1.00 38.44 368 ASP A C 1
ATOM 2913 O O . ASP A 1 368 ? -107.655 -17.508 161.996 1.00 38.44 368 ASP A O 1
ATOM 2917 N N . GLU A 1 369 ? -107.506 -15.257 161.880 1.00 37.56 369 GLU A N 1
ATOM 2918 C CA . GLU A 1 369 ? -106.333 -15.012 161.000 1.00 37.56 369 GLU A CA 1
ATOM 2919 C C . GLU A 1 369 ? -106.345 -15.517 159.528 1.00 37.56 369 GLU A C 1
ATOM 2921 O O . GLU A 1 369 ? -105.611 -16.430 159.152 1.00 37.56 369 GLU A O 1
ATOM 2926 N N . MET A 1 370 ? -107.054 -14.821 158.618 1.00 40.06 370 MET A N 1
ATOM 2927 C CA . MET A 1 370 ? -106.855 -14.949 157.149 1.00 40.06 370 MET A CA 1
ATOM 2928 C C . MET A 1 370 ? -106.999 -13.623 156.356 1.00 40.06 370 MET A C 1
ATOM 2930 O O . MET A 1 370 ? -107.785 -13.530 155.413 1.00 40.06 370 MET A O 1
ATOM 2934 N N . GLU A 1 371 ? -106.221 -12.579 156.680 1.00 47.75 371 GLU A N 1
ATOM 2935 C CA . GLU A 1 371 ? -106.333 -11.274 155.987 1.00 47.75 371 GLU A CA 1
ATOM 2936 C C . GLU A 1 371 ? -104.997 -10.500 155.844 1.00 47.75 371 GLU A C 1
ATOM 2938 O O . GLU A 1 371 ? -104.736 -9.562 156.597 1.00 47.75 371 GLU A O 1
ATOM 2943 N N . LYS A 1 372 ? -104.109 -10.861 154.885 1.00 44.66 372 LYS A N 1
ATOM 2944 C CA . LYS A 1 372 ? -102.884 -10.044 154.630 1.00 44.66 372 LYS A CA 1
ATOM 2945 C C . LYS A 1 372 ? -102.116 -10.133 153.292 1.00 44.66 372 LYS A C 1
ATOM 2947 O O . LYS A 1 372 ? -101.061 -9.517 153.184 1.00 44.66 372 LYS A O 1
ATOM 2952 N N . MET A 1 373 ? -102.587 -10.843 152.260 1.00 44.97 373 MET A N 1
ATOM 2953 C CA . MET A 1 373 ? -101.780 -11.136 151.047 1.00 44.97 373 MET A CA 1
ATOM 2954 C C . MET A 1 373 ? -102.470 -10.723 149.730 1.00 44.97 373 MET A C 1
ATOM 2956 O O . MET A 1 373 ? -103.183 -11.540 149.148 1.00 44.97 373 MET A O 1
ATOM 2960 N N . ARG A 1 374 ? -102.288 -9.477 149.229 1.00 48.50 374 ARG A N 1
ATOM 2961 C CA . ARG A 1 374 ? -102.907 -9.071 147.932 1.00 48.50 374 ARG A CA 1
ATOM 2962 C C . ARG A 1 374 ? -102.344 -7.885 147.108 1.00 48.50 374 ARG A C 1
ATOM 2964 O O . ARG A 1 374 ? -103.000 -7.501 146.143 1.00 48.50 374 ARG A O 1
ATOM 2971 N N . SER A 1 375 ? -101.179 -7.297 147.407 1.00 44.97 375 SER A N 1
ATOM 2972 C CA . SER A 1 375 ? -100.761 -6.003 146.805 1.00 44.97 375 SER A CA 1
ATOM 2973 C C . SER A 1 375 ? -99.329 -5.968 146.227 1.00 44.97 375 SER A C 1
ATOM 2975 O O . SER A 1 375 ? -98.393 -5.633 146.950 1.00 44.97 375 SER A O 1
ATOM 2977 N N . GLY A 1 376 ? -99.135 -6.254 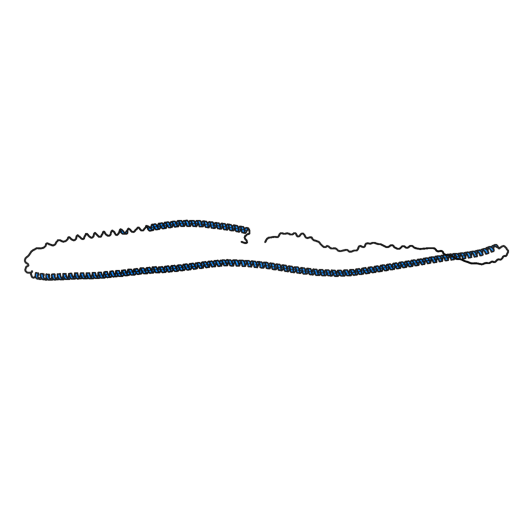144.927 1.00 42.34 376 GLY A N 1
ATOM 2978 C CA . GLY A 1 376 ? -97.776 -6.227 144.333 1.00 42.34 376 GLY A CA 1
ATOM 2979 C C . GLY A 1 376 ? -97.606 -6.217 142.801 1.00 42.34 376 GLY A C 1
ATOM 2980 O O . GLY A 1 376 ? -96.486 -6.378 142.332 1.00 42.34 376 GLY A O 1
ATOM 2981 N N . ASN A 1 377 ? -98.659 -6.042 141.992 1.00 47.75 377 ASN A N 1
ATOM 2982 C CA . ASN A 1 377 ? -98.629 -6.414 140.561 1.00 47.75 377 ASN A CA 1
ATOM 2983 C C . ASN A 1 377 ? -98.454 -5.243 139.554 1.00 47.75 377 ASN A C 1
ATOM 2985 O O . ASN A 1 377 ? -99.089 -5.233 138.503 1.00 47.75 377 ASN A O 1
ATOM 2989 N N . ALA A 1 378 ? -97.650 -4.220 139.877 1.00 52.94 378 ALA A N 1
ATOM 2990 C CA . ALA A 1 378 ? -97.606 -2.952 139.118 1.00 52.94 378 ALA A CA 1
ATOM 2991 C C . ALA A 1 378 ? -96.367 -2.733 138.214 1.00 52.94 378 ALA A C 1
ATOM 2993 O O . ALA A 1 378 ? -96.336 -1.786 137.433 1.00 52.94 378 ALA A O 1
ATOM 2994 N N . ILE A 1 379 ? -95.330 -3.572 138.309 1.00 60.22 379 ILE A N 1
ATOM 2995 C CA . ILE A 1 379 ? -93.997 -3.276 137.733 1.00 60.22 379 ILE A CA 1
ATOM 2996 C C . ILE A 1 379 ? -93.910 -3.540 136.210 1.00 60.22 379 ILE A C 1
ATOM 2998 O O . ILE A 1 379 ? -93.069 -2.962 135.522 1.00 60.22 379 ILE A O 1
ATOM 3002 N N . LEU A 1 380 ? -94.811 -4.358 135.654 1.00 56.59 380 LEU A N 1
ATOM 3003 C CA . LEU A 1 380 ? -94.727 -4.895 134.284 1.00 56.59 380 LEU A CA 1
ATOM 3004 C C . LEU A 1 380 ? -94.866 -3.875 133.134 1.00 56.59 380 LEU A C 1
ATOM 3006 O O . LEU A 1 380 ? -94.525 -4.201 132.001 1.00 56.59 380 LEU A O 1
ATOM 3010 N N . GLN A 1 381 ? -95.337 -2.647 133.374 1.00 54.69 381 GLN A N 1
ATOM 3011 C CA . GLN A 1 381 ? -95.621 -1.691 132.286 1.00 54.69 381 GLN A CA 1
ATOM 3012 C C . GLN A 1 381 ? -94.385 -0.976 131.699 1.00 54.69 381 GLN A C 1
ATOM 3014 O O . GLN A 1 381 ? -94.510 -0.288 130.688 1.00 54.69 381 GLN A O 1
ATOM 3019 N N . LYS A 1 382 ? -93.191 -1.107 132.297 1.00 60.53 382 LYS A N 1
ATOM 3020 C CA . LYS A 1 382 ? -92.051 -0.227 131.966 1.00 60.53 382 LYS A CA 1
ATOM 3021 C C . LYS A 1 382 ? -91.236 -0.628 130.721 1.00 60.53 382 LYS A C 1
ATOM 3023 O O . LYS A 1 382 ? -90.627 0.241 130.109 1.00 60.53 382 LYS A O 1
ATOM 3028 N N . MET A 1 383 ? -91.230 -1.905 130.326 1.00 63.00 383 MET A N 1
ATOM 3029 C CA . MET A 1 383 ? -90.319 -2.433 129.285 1.00 63.00 383 MET A CA 1
ATOM 3030 C C . MET A 1 383 ? -90.730 -2.132 127.830 1.00 63.00 383 MET A C 1
ATOM 3032 O O . MET A 1 383 ? -89.927 -2.301 126.918 1.00 63.00 383 MET A O 1
ATOM 3036 N N . ILE A 1 384 ? -91.966 -1.690 127.578 1.00 65.50 384 ILE A N 1
ATOM 3037 C CA . ILE A 1 384 ? -92.511 -1.564 126.209 1.00 65.50 384 ILE A CA 1
ATOM 3038 C C . ILE A 1 384 ? -91.918 -0.360 125.437 1.00 65.50 384 ILE A C 1
ATOM 3040 O O . ILE A 1 384 ? -92.016 -0.292 124.214 1.00 65.50 384 ILE A O 1
ATOM 3044 N N . ALA A 1 385 ? -91.268 0.586 126.123 1.00 60.62 385 ALA A N 1
ATOM 3045 C CA . ALA A 1 385 ? -90.815 1.843 125.523 1.00 60.62 385 ALA A CA 1
ATOM 3046 C C . ALA A 1 385 ? -89.512 1.754 124.696 1.00 60.62 385 ALA A C 1
ATOM 3048 O O . ALA A 1 385 ? -89.310 2.585 123.810 1.00 60.62 385 ALA A O 1
ATOM 3049 N N . GLU A 1 386 ? -88.619 0.794 124.963 1.00 60.47 386 GLU A N 1
ATOM 3050 C CA . GLU A 1 386 ? -87.236 0.844 124.442 1.00 60.47 386 GLU A CA 1
ATOM 3051 C C . GLU A 1 386 ? -87.061 0.315 123.006 1.00 60.47 386 GLU A C 1
ATOM 3053 O O . GLU A 1 386 ? -86.163 0.773 122.298 1.00 60.47 386 GLU A O 1
ATOM 3058 N N . LEU A 1 387 ? -87.958 -0.551 122.519 1.00 64.62 387 LEU A N 1
ATOM 3059 C CA . LEU A 1 387 ? -87.854 -1.174 121.186 1.00 64.62 387 LEU A CA 1
ATOM 3060 C C . LEU A 1 387 ? -88.029 -0.205 119.999 1.00 64.62 387 LEU A C 1
ATOM 3062 O O . LEU A 1 387 ? -87.594 -0.505 118.891 1.00 64.62 387 LEU A O 1
ATOM 3066 N N . ASN A 1 388 ? -88.623 0.976 120.196 1.00 58.38 388 ASN A N 1
ATOM 3067 C CA . ASN A 1 388 ? -88.889 1.926 119.103 1.00 58.38 388 ASN A CA 1
ATOM 3068 C C . ASN A 1 388 ? -87.664 2.763 118.669 1.00 58.38 388 ASN A C 1
ATOM 3070 O O . ASN A 1 388 ? -87.796 3.652 117.829 1.00 58.38 388 ASN A O 1
ATOM 3074 N N . LYS A 1 389 ? -86.476 2.527 119.245 1.00 63.47 389 LYS A N 1
ATOM 3075 C CA . LYS A 1 389 ? -85.305 3.407 119.072 1.00 63.47 389 LYS A CA 1
ATOM 3076 C C . LYS A 1 389 ? -84.371 3.024 117.915 1.00 63.47 389 LYS A C 1
ATOM 3078 O O . LYS A 1 389 ? -83.707 3.902 117.370 1.00 63.47 389 LYS A O 1
ATOM 3083 N N . GLU A 1 390 ? -84.308 1.749 117.528 1.00 59.06 390 GLU A N 1
ATOM 3084 C CA . GLU A 1 390 ? -83.290 1.253 116.580 1.00 59.06 390 GLU A CA 1
ATOM 3085 C C . GLU A 1 390 ? -83.658 1.448 115.098 1.00 59.06 390 GLU A C 1
ATOM 3087 O O . GLU A 1 390 ? -82.779 1.636 114.256 1.00 59.06 390 GLU A O 1
ATOM 3092 N N . LEU A 1 391 ? -84.955 1.483 114.768 1.00 57.50 391 LEU A N 1
ATOM 3093 C CA . LEU A 1 391 ? -85.445 1.488 113.380 1.00 57.50 391 LEU A CA 1
ATOM 3094 C C . LEU A 1 391 ? -85.001 2.720 112.556 1.00 57.50 391 LEU A C 1
ATOM 3096 O O . LEU A 1 391 ? -84.982 2.674 111.329 1.00 57.50 391 LEU A O 1
ATOM 3100 N N . ALA A 1 392 ? -84.605 3.813 113.214 1.00 55.91 392 ALA A N 1
ATOM 3101 C CA . ALA A 1 392 ? -84.206 5.067 112.569 1.00 55.91 392 ALA A CA 1
ATOM 3102 C C . ALA A 1 392 ? -82.768 5.082 111.998 1.00 55.91 392 ALA A C 1
ATOM 3104 O O . ALA A 1 392 ? -82.393 6.050 111.331 1.00 55.91 392 ALA A O 1
ATOM 3105 N N . GLY A 1 393 ? -81.943 4.059 112.259 1.00 58.53 393 GLY A N 1
ATOM 3106 C CA . GLY A 1 393 ? -80.531 4.048 111.845 1.00 58.53 393 GLY A CA 1
ATOM 3107 C C . GLY A 1 393 ? -80.302 3.827 110.343 1.00 58.53 393 GLY A C 1
ATOM 3108 O O . GLY A 1 393 ? -79.470 4.498 109.732 1.00 58.53 393 GLY A O 1
ATOM 3109 N N . ASN A 1 394 ? -81.064 2.914 109.735 1.00 55.81 394 ASN A N 1
ATOM 3110 C CA . ASN A 1 394 ? -80.716 2.310 108.440 1.00 55.81 394 ASN A CA 1
ATOM 3111 C C . ASN A 1 394 ? -80.986 3.188 107.205 1.00 55.81 394 ASN A C 1
ATOM 3113 O O . ASN A 1 394 ? -80.559 2.837 106.109 1.00 55.81 394 ASN A O 1
ATOM 3117 N N . GLN A 1 395 ? -81.665 4.330 107.349 1.00 55.03 395 GLN A N 1
ATOM 3118 C CA . GLN A 1 395 ? -82.054 5.151 106.196 1.00 55.03 395 GLN A CA 1
ATOM 3119 C C . GLN A 1 395 ? -80.891 5.977 105.605 1.00 55.03 395 GLN A C 1
ATOM 3121 O O . GLN A 1 395 ? -80.961 6.391 104.454 1.00 55.03 395 GLN A O 1
ATOM 3126 N N . ARG A 1 396 ? -79.812 6.221 106.366 1.00 58.12 396 ARG A N 1
ATOM 3127 C CA . ARG A 1 396 ? -78.731 7.162 105.985 1.00 58.12 396 ARG A CA 1
ATOM 3128 C C . ARG A 1 396 ? -77.624 6.571 105.106 1.00 58.12 396 ARG A C 1
ATOM 3130 O O . ARG A 1 396 ? -76.780 7.313 104.613 1.00 58.12 396 ARG A O 1
ATOM 3137 N N . THR A 1 397 ? -77.576 5.253 104.935 1.00 60.38 397 THR A N 1
ATOM 3138 C CA . THR A 1 397 ? -76.525 4.570 104.158 1.00 60.38 397 THR A CA 1
ATOM 3139 C C . THR A 1 397 ? -76.794 4.541 102.654 1.00 60.38 397 THR A C 1
ATOM 3141 O O . THR A 1 397 ? -75.856 4.332 101.890 1.00 60.38 397 THR A O 1
ATOM 3144 N N . VAL A 1 398 ? -78.037 4.777 102.218 1.00 60.56 398 VAL A N 1
ATOM 3145 C CA . VAL A 1 398 ? -78.435 4.702 100.799 1.00 60.56 398 VAL A CA 1
ATOM 3146 C C . VAL A 1 398 ? -77.996 5.944 100.012 1.00 60.56 398 VAL A C 1
ATOM 3148 O O . VAL A 1 398 ? -77.432 5.814 98.926 1.00 60.56 398 VAL A O 1
ATOM 3151 N N . ASP A 1 399 ? -78.169 7.142 100.579 1.00 56.47 399 ASP A N 1
ATOM 3152 C CA . ASP A 1 399 ? -77.924 8.416 99.878 1.00 56.47 399 ASP A CA 1
ATOM 3153 C C . ASP A 1 399 ? -76.446 8.632 99.485 1.00 56.47 399 ASP A C 1
ATOM 3155 O O . ASP A 1 399 ? -76.142 9.345 98.528 1.00 56.47 399 ASP A O 1
ATOM 3159 N N . ASN A 1 400 ? -75.508 7.976 100.178 1.00 52.00 400 ASN A N 1
ATOM 3160 C CA . ASN A 1 400 ? -74.063 8.118 99.956 1.00 52.00 400 ASN A CA 1
ATOM 3161 C C . ASN A 1 400 ? -73.518 7.387 98.710 1.00 52.00 400 ASN A C 1
ATOM 3163 O O . ASN A 1 400 ? -72.336 7.535 98.398 1.00 52.00 400 ASN A O 1
ATOM 3167 N N . LEU A 1 401 ? -74.334 6.592 98.006 1.00 52.69 401 LEU A N 1
ATOM 3168 C CA . LEU A 1 401 ? -73.892 5.828 96.827 1.00 52.69 401 LEU A CA 1
ATOM 3169 C C . LEU A 1 401 ? -74.216 6.500 95.481 1.00 52.69 401 LEU A C 1
ATOM 3171 O O . LEU A 1 401 ? -73.641 6.117 94.465 1.0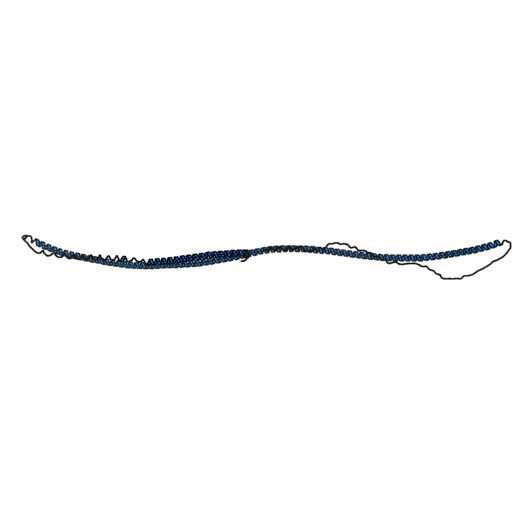0 52.69 401 LEU A O 1
ATOM 3175 N N . LEU A 1 402 ? -75.083 7.518 95.458 1.00 51.81 402 LEU A N 1
ATOM 3176 C CA . LEU A 1 402 ? -75.523 8.190 94.224 1.00 51.81 402 LEU A CA 1
ATOM 3177 C C . LEU A 1 402 ? -74.626 9.364 93.777 1.00 51.81 402 LEU A C 1
ATOM 3179 O O . LEU A 1 402 ? -74.841 9.923 92.707 1.00 51.81 402 LEU A O 1
ATOM 3183 N N . SER A 1 403 ? -73.605 9.732 94.556 1.00 49.94 403 SER A N 1
ATOM 3184 C CA . SER A 1 403 ? -72.777 10.935 94.347 1.00 49.94 403 SER A CA 1
ATOM 3185 C C . SER A 1 403 ? -71.461 10.710 93.576 1.00 49.94 403 SER A C 1
ATOM 3187 O O . SER A 1 403 ? -70.603 11.591 93.559 1.00 49.94 403 SER A O 1
ATOM 3189 N N . LYS A 1 404 ? -71.269 9.545 92.937 1.00 50.16 404 LYS A N 1
ATOM 3190 C CA . LYS A 1 404 ? -70.016 9.156 92.249 1.00 50.16 404 LYS A CA 1
ATOM 3191 C C . LYS A 1 404 ? -70.219 8.795 90.769 1.00 50.16 404 LYS A C 1
ATOM 3193 O O . LYS A 1 404 ? -69.855 7.700 90.351 1.00 50.16 404 LYS A O 1
ATOM 3198 N N . SER A 1 405 ? -70.824 9.693 89.985 1.00 44.88 405 SER A N 1
ATOM 3199 C CA . SER A 1 405 ? -71.241 9.404 88.596 1.00 44.88 405 SER A CA 1
ATOM 3200 C C . SER A 1 405 ? -70.759 10.398 87.516 1.00 44.88 405 SER A C 1
ATOM 3202 O O . SER A 1 405 ? -71.185 10.268 86.369 1.00 44.88 405 SER A O 1
ATOM 3204 N N . ASP A 1 406 ? -69.885 11.364 87.834 1.00 50.19 406 ASP A N 1
ATOM 3205 C CA . ASP A 1 406 ? -69.615 12.537 86.968 1.00 50.19 406 ASP A CA 1
ATOM 3206 C C . ASP A 1 406 ? -68.194 12.650 86.356 1.00 50.19 406 ASP A C 1
ATOM 3208 O O . ASP A 1 406 ? -67.820 13.697 85.823 1.00 50.19 406 ASP A O 1
ATOM 3212 N N . ASP A 1 407 ? -67.409 11.567 86.307 1.00 51.19 407 ASP A N 1
ATOM 3213 C CA . ASP A 1 407 ? -66.089 11.540 85.634 1.00 51.19 407 ASP A CA 1
ATOM 3214 C C . ASP A 1 407 ? -66.184 11.421 84.090 1.00 51.19 407 ASP A C 1
ATOM 3216 O O . ASP A 1 407 ? -65.572 10.566 83.449 1.00 51.19 407 ASP A O 1
ATOM 3220 N N . SER A 1 408 ? -66.964 12.306 83.452 1.00 55.84 408 SER A N 1
ATOM 3221 C CA . SER A 1 408 ? -67.219 12.306 81.996 1.00 55.84 408 SER A CA 1
ATOM 3222 C C . SER A 1 408 ? -66.872 13.629 81.279 1.00 55.84 408 SER A C 1
ATOM 3224 O O . SER A 1 408 ? -67.314 13.858 80.144 1.00 55.84 408 SER A O 1
ATOM 3226 N N . SER A 1 409 ? -66.071 14.505 81.892 1.00 58.25 409 SER A N 1
ATOM 3227 C CA . SER A 1 409 ? -65.574 15.747 81.269 1.00 58.25 409 SER A CA 1
ATOM 3228 C C . SER A 1 409 ? -64.292 15.527 80.448 1.00 58.25 409 SER A C 1
ATOM 3230 O O . SER A 1 409 ? -64.228 15.902 79.277 1.00 58.25 409 SER A O 1
ATOM 3232 N N . LEU A 1 410 ? -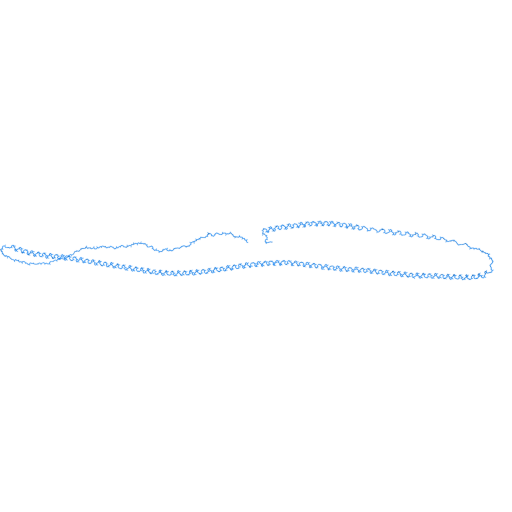63.299 14.857 81.037 1.00 58.03 410 LEU A N 1
ATOM 3233 C CA . LEU A 1 410 ? -61.915 14.781 80.546 1.00 58.03 410 LEU A CA 1
ATOM 3234 C C . LEU A 1 410 ? -61.798 14.102 79.164 1.00 58.03 410 LEU A C 1
ATOM 3236 O O . LEU A 1 410 ? -61.069 14.566 78.289 1.00 58.03 410 LEU A O 1
ATOM 3240 N N . HIS A 1 411 ? -62.612 13.072 78.911 1.00 57.47 411 HIS A N 1
ATOM 3241 C CA . HIS A 1 411 ? -62.677 12.397 77.607 1.00 57.47 411 HIS A CA 1
ATOM 3242 C C . HIS A 1 411 ? -63.270 13.285 76.493 1.00 57.47 411 HIS A C 1
ATOM 3244 O O . HIS A 1 411 ? -62.842 13.192 75.344 1.00 57.47 411 HIS A O 1
ATOM 3250 N N . LYS A 1 412 ? -64.212 14.188 76.810 1.00 63.41 412 LYS A N 1
ATOM 3251 C CA . LYS A 1 412 ? -64.846 15.080 75.816 1.00 63.41 412 LYS A CA 1
ATOM 3252 C C . LYS A 1 412 ? -63.910 16.191 75.341 1.00 63.41 412 LYS A C 1
ATOM 3254 O O . LYS A 1 412 ? -64.078 16.682 74.228 1.00 63.41 412 LYS A O 1
ATOM 3259 N N . GLN A 1 413 ? -62.924 16.575 76.153 1.00 71.81 413 GLN A N 1
ATOM 3260 C CA . GLN A 1 413 ? -61.856 17.471 75.713 1.00 71.81 413 GLN A CA 1
ATOM 3261 C C . GLN A 1 413 ? -60.869 16.737 74.794 1.00 71.81 413 GLN A C 1
ATOM 3263 O O . GLN A 1 413 ? -60.572 17.233 73.710 1.00 71.81 413 GLN A O 1
ATOM 3268 N N . LYS A 1 414 ? -60.449 15.521 75.173 1.00 72.06 414 LYS A N 1
ATOM 3269 C CA . LYS A 1 414 ? -59.505 14.703 74.394 1.00 72.06 414 LYS A CA 1
ATOM 3270 C C . LYS A 1 414 ? -59.975 14.430 72.960 1.00 72.06 414 LYS A C 1
ATOM 3272 O O . LYS A 1 414 ? -59.173 14.474 72.035 1.00 72.06 414 LYS A O 1
ATOM 3277 N N . VAL A 1 415 ? -61.278 14.200 72.770 1.00 71.50 415 VAL A N 1
ATOM 3278 C CA . VAL A 1 415 ? -61.878 14.022 71.435 1.00 71.50 415 VAL A CA 1
ATOM 3279 C C . VAL A 1 415 ? -61.760 15.292 70.584 1.00 71.50 415 VAL A C 1
ATOM 3281 O O . VAL A 1 415 ? -61.357 15.194 69.432 1.00 71.50 415 VAL A O 1
ATOM 3284 N N . ARG A 1 416 ? -62.017 16.484 71.143 1.00 75.88 416 ARG A N 1
ATOM 3285 C CA . ARG A 1 416 ? -61.918 17.754 70.395 1.00 75.88 416 ARG A CA 1
ATOM 3286 C C . ARG A 1 416 ? -60.487 18.112 69.995 1.00 75.88 416 ARG A C 1
ATOM 3288 O O . ARG A 1 416 ? -60.289 18.697 68.936 1.00 75.88 416 ARG A O 1
ATOM 3295 N N . GLU A 1 417 ? -59.505 17.777 70.834 1.00 76.56 417 GLU A N 1
ATOM 3296 C CA . GLU A 1 417 ? -58.078 17.922 70.507 1.00 76.56 417 GLU A CA 1
ATOM 3297 C C . GLU A 1 417 ? -57.732 17.067 69.273 1.00 76.56 417 GLU A C 1
ATOM 3299 O O . GLU A 1 417 ? -57.233 17.591 68.279 1.00 76.56 417 GLU A O 1
ATOM 3304 N N . LEU A 1 418 ? -58.123 15.787 69.276 1.00 77.50 418 LEU A N 1
ATOM 3305 C CA . LEU A 1 418 ? -57.905 14.865 68.154 1.00 77.50 418 LEU A CA 1
ATOM 3306 C C . LEU A 1 418 ? -58.701 15.244 66.888 1.00 77.50 418 LEU A C 1
ATOM 3308 O O . LEU A 1 418 ? -58.207 15.073 65.776 1.00 77.50 418 LEU A O 1
ATOM 3312 N N . GLU A 1 419 ? -59.914 15.789 67.024 1.00 79.56 419 GLU A N 1
ATOM 3313 C CA . GLU A 1 419 ? -60.695 16.325 65.896 1.00 79.56 419 GLU A CA 1
ATOM 3314 C C . GLU A 1 419 ? -60.035 17.568 65.272 1.00 79.56 419 GLU A C 1
ATOM 3316 O O . GLU A 1 419 ? -60.096 17.749 64.054 1.00 79.56 419 GLU A O 1
ATOM 3321 N N . ALA A 1 420 ? -59.383 18.418 66.072 1.00 78.81 420 ALA A N 1
ATOM 3322 C CA . ALA A 1 420 ? -58.630 19.565 65.569 1.00 78.81 420 ALA A CA 1
ATOM 3323 C C . ALA A 1 420 ? -57.344 19.125 64.846 1.00 78.81 420 ALA A C 1
ATOM 3325 O O . ALA A 1 420 ? -57.100 19.563 63.720 1.00 78.81 420 ALA A O 1
ATOM 3326 N N . GLU A 1 421 ? -56.573 18.210 65.443 1.00 81.50 421 GLU A N 1
ATOM 3327 C CA . GLU A 1 421 ? -55.369 17.622 64.834 1.00 81.50 421 GLU A CA 1
ATOM 3328 C C . GLU A 1 421 ? -55.690 16.913 63.507 1.00 81.50 421 GLU A C 1
ATOM 3330 O O . GLU A 1 421 ? -55.022 17.150 62.501 1.00 81.50 421 GLU A O 1
ATOM 3335 N N . LEU A 1 422 ? -56.767 16.118 63.455 1.00 79.94 422 LEU A N 1
ATOM 3336 C CA . LEU A 1 422 ? -57.203 15.421 62.239 1.00 79.94 422 LEU A CA 1
ATOM 3337 C C . LEU A 1 422 ? -57.597 16.383 61.105 1.00 79.94 422 LEU A C 1
ATOM 3339 O O . LEU A 1 422 ? -57.363 16.086 59.933 1.00 79.94 422 LEU A O 1
ATOM 3343 N N . ASN A 1 423 ? -58.196 17.532 61.429 1.00 81.69 423 ASN A N 1
ATOM 3344 C CA . ASN A 1 423 ? -58.551 18.538 60.426 1.00 81.69 423 ASN A CA 1
ATOM 3345 C C . ASN A 1 423 ? -57.333 19.353 59.957 1.00 81.69 423 ASN A C 1
ATOM 3347 O O . ASN A 1 423 ? -57.258 19.680 58.773 1.00 81.69 423 ASN A O 1
ATOM 3351 N N . ALA A 1 424 ? -56.348 19.606 60.826 1.00 82.00 424 ALA A N 1
ATOM 3352 C CA . ALA A 1 424 ? -55.060 20.167 60.413 1.00 82.00 424 ALA A CA 1
ATOM 3353 C C . ALA A 1 424 ? -54.321 19.217 59.449 1.00 82.00 424 ALA A C 1
ATOM 3355 O O . ALA A 1 424 ? -53.894 19.642 58.376 1.00 82.00 424 ALA A O 1
ATOM 3356 N N . PHE A 1 425 ? -54.280 17.917 59.766 1.00 80.44 425 PHE A N 1
ATOM 3357 C CA . PHE A 1 425 ? -53.662 16.894 58.913 1.00 80.44 425 PHE A CA 1
ATOM 3358 C C . PHE A 1 425 ? -54.324 16.777 57.530 1.00 80.44 425 PHE A C 1
ATOM 3360 O O . PHE A 1 425 ? -53.645 16.511 56.540 1.00 80.44 425 PHE A O 1
ATOM 3367 N N . LYS A 1 426 ? -55.643 17.002 57.431 1.00 81.75 426 LYS A N 1
ATOM 3368 C CA . LYS A 1 426 ? -56.343 17.070 56.135 1.00 81.75 426 LYS A CA 1
ATOM 3369 C C . LYS A 1 426 ? -55.910 18.276 55.309 1.00 81.75 426 LYS A C 1
ATOM 3371 O O . LYS A 1 426 ? -55.563 18.093 54.149 1.00 81.75 426 LYS A O 1
ATOM 3376 N N . ALA A 1 427 ? -55.874 19.471 55.900 1.00 80.88 427 ALA A N 1
ATOM 3377 C CA . ALA A 1 427 ? -55.433 20.678 55.199 1.00 80.88 427 ALA A CA 1
ATOM 3378 C C . ALA A 1 427 ? -53.971 20.564 54.721 1.00 80.88 427 ALA A C 1
ATOM 3380 O O . ALA A 1 427 ? -53.644 20.967 53.605 1.00 80.88 427 ALA A O 1
ATOM 3381 N N . GLU A 1 428 ? -53.098 19.952 55.527 1.00 85.62 428 GLU A N 1
ATOM 3382 C CA . GLU A 1 428 ? -51.718 19.655 55.134 1.00 85.62 428 GLU A CA 1
ATOM 3383 C C . GLU A 1 428 ? -51.648 18.593 54.020 1.00 85.62 428 GLU A C 1
ATOM 3385 O O . GLU A 1 428 ? -50.898 18.761 53.059 1.00 85.62 428 GLU A O 1
ATOM 3390 N N . SER A 1 429 ? -52.473 17.542 54.079 1.00 86.50 429 SER A N 1
ATOM 3391 C CA . SER A 1 429 ? -52.579 16.538 53.011 1.00 86.50 429 SER A CA 1
ATOM 3392 C C . SER A 1 429 ? -53.079 17.132 51.689 1.00 86.50 429 SER A C 1
ATOM 3394 O O . SER A 1 429 ? -52.537 16.805 50.636 1.00 86.50 429 SER A O 1
ATOM 3396 N N . GLU A 1 430 ? -54.084 18.008 51.724 1.00 86.88 430 GLU A N 1
ATOM 3397 C CA . GLU A 1 430 ? -54.622 18.700 50.544 1.00 86.88 430 GLU A CA 1
ATOM 3398 C C . GLU A 1 430 ? -53.579 19.648 49.931 1.00 86.88 430 GLU A C 1
ATOM 3400 O O . GLU A 1 430 ? -53.374 19.638 48.715 1.00 86.88 430 GLU A O 1
ATOM 3405 N N . ASN A 1 431 ? -52.837 20.390 50.762 1.00 87.81 431 ASN A N 1
ATOM 3406 C CA . ASN A 1 431 ? -51.727 21.235 50.319 1.00 87.81 431 ASN A CA 1
ATOM 3407 C C . ASN A 1 431 ? -50.584 20.413 49.689 1.00 87.81 431 ASN A C 1
ATOM 3409 O O . ASN A 1 431 ? -50.109 20.735 48.601 1.00 87.81 431 ASN A O 1
ATOM 3413 N N . ASN A 1 432 ? -50.186 19.302 50.316 1.00 84.50 432 ASN A N 1
ATOM 3414 C CA . ASN A 1 432 ? -49.184 18.389 49.760 1.00 84.50 432 ASN A CA 1
ATOM 3415 C C . ASN A 1 432 ? -49.646 17.773 48.428 1.00 84.50 432 ASN A C 1
ATOM 3417 O O . ASN A 1 432 ? -48.847 17.628 47.503 1.00 84.50 432 ASN A O 1
ATOM 3421 N N . GLN A 1 433 ? -50.937 17.468 48.281 1.00 84.81 433 GLN A N 1
ATOM 3422 C CA . GLN A 1 433 ? -51.502 16.947 47.035 1.00 84.81 433 GLN A CA 1
ATOM 3423 C C . GLN A 1 433 ? -51.576 18.013 45.923 1.00 84.81 433 GLN A C 1
ATOM 3425 O O . GLN A 1 433 ? -51.383 17.684 44.748 1.00 84.81 433 GLN A O 1
ATOM 3430 N N . ALA A 1 434 ? -51.753 19.292 46.271 1.00 85.06 434 ALA A N 1
ATOM 3431 C CA . ALA A 1 434 ? -51.587 20.408 45.338 1.00 85.06 434 ALA A CA 1
ATOM 3432 C C . ALA A 1 434 ? -50.119 20.568 44.891 1.00 85.06 434 ALA A C 1
ATOM 3434 O O . ALA A 1 434 ? -49.857 20.653 43.692 1.00 85.06 434 ALA A O 1
ATOM 3435 N N . ILE A 1 435 ? -49.156 20.510 45.820 1.00 84.81 435 ILE A N 1
ATOM 3436 C CA . ILE A 1 435 ? -47.712 20.570 45.515 1.00 84.81 435 ILE A CA 1
ATOM 3437 C C . ILE A 1 435 ? -47.293 19.418 44.585 1.00 84.81 435 ILE A C 1
ATOM 3439 O O . ILE A 1 435 ? -46.618 19.651 43.584 1.00 84.81 435 ILE A O 1
ATOM 3443 N N . ILE A 1 436 ? -47.744 18.188 44.857 1.00 85.88 436 ILE A N 1
ATOM 3444 C CA . ILE A 1 436 ? -47.504 17.018 43.990 1.00 85.88 436 ILE A CA 1
ATOM 3445 C C . ILE A 1 436 ? -48.085 17.229 42.583 1.00 85.88 436 ILE A C 1
ATOM 3447 O O . ILE A 1 436 ? -47.486 16.784 41.604 1.00 85.88 436 ILE A O 1
ATOM 3451 N N . SER A 1 437 ? -49.224 17.916 42.465 1.00 86.75 437 SER A N 1
ATOM 3452 C CA . SER A 1 437 ? -49.842 18.212 41.166 1.00 86.75 437 SER A CA 1
ATOM 3453 C C . SER A 1 437 ? -49.007 19.215 40.360 1.00 86.75 437 SER A C 1
ATOM 3455 O O . SER A 1 437 ? -48.707 18.946 39.200 1.00 86.75 437 SER A O 1
ATOM 3457 N N . VAL A 1 438 ? -48.538 20.302 40.987 1.00 88.31 438 VAL A N 1
ATOM 3458 C CA . VAL A 1 438 ? -47.659 21.301 40.343 1.00 88.31 438 VAL A CA 1
ATOM 3459 C C . VAL A 1 438 ? -46.321 20.685 39.923 1.00 88.31 438 VAL A C 1
ATOM 3461 O O . VAL A 1 438 ? -45.918 20.828 38.773 1.00 88.31 438 VAL A O 1
ATOM 3464 N N . LEU A 1 439 ? -45.665 19.924 40.808 1.00 85.94 439 LEU A N 1
ATOM 3465 C CA . LEU A 1 439 ? -44.402 19.239 40.489 1.00 85.94 439 LEU A CA 1
ATOM 3466 C C . LEU A 1 439 ? -44.551 18.237 39.334 1.00 85.94 439 LEU A C 1
ATOM 3468 O O . LEU A 1 439 ? -43.600 17.997 38.589 1.00 85.94 439 LEU A O 1
ATOM 3472 N N . LYS A 1 440 ? -45.743 17.651 39.164 1.00 87.00 440 LYS A N 1
ATOM 3473 C CA . LYS A 1 440 ? -46.038 16.781 38.028 1.00 87.00 440 LYS A CA 1
ATOM 3474 C C . LYS A 1 440 ? -46.188 17.576 36.728 1.00 87.00 440 LYS A C 1
ATOM 3476 O O . LYS A 1 440 ? -45.611 17.168 35.725 1.00 87.00 440 LYS A O 1
ATOM 3481 N N . GLU A 1 441 ? -46.898 18.704 36.744 1.00 89.19 441 GLU A N 1
ATOM 3482 C CA . GLU A 1 441 ? -47.018 19.593 35.577 1.00 89.19 441 GLU A CA 1
ATOM 3483 C C . GLU A 1 441 ? -45.649 20.148 35.138 1.00 89.19 441 GLU A C 1
ATOM 3485 O O . GLU A 1 441 ? -45.328 20.112 33.949 1.00 89.19 441 GLU A O 1
ATOM 3490 N N . GLU A 1 442 ? -44.795 20.563 36.083 1.00 88.19 442 GLU A N 1
ATOM 3491 C CA . GLU A 1 442 ? -43.417 20.990 35.793 1.00 88.19 442 GLU A CA 1
ATOM 3492 C C . GLU A 1 442 ? -42.560 19.855 35.205 1.00 88.19 442 GLU A C 1
ATOM 3494 O O . GLU A 1 442 ? -41.797 20.077 34.262 1.00 88.19 442 GLU A O 1
ATOM 3499 N N . ASN A 1 443 ? -42.694 18.626 35.715 1.00 88.88 443 ASN A N 1
ATOM 3500 C CA . ASN A 1 443 ? -41.978 17.463 35.189 1.00 88.88 443 ASN A CA 1
ATOM 3501 C C . ASN A 1 443 ? -42.461 17.053 33.784 1.00 88.88 443 ASN A C 1
ATOM 3503 O O . ASN A 1 443 ? -41.644 16.686 32.933 1.00 88.88 443 ASN A O 1
ATOM 3507 N N . ASP A 1 444 ? -43.766 17.123 33.521 1.00 90.12 444 ASP A N 1
ATOM 3508 C CA . ASP A 1 444 ? -44.351 16.784 32.221 1.00 90.12 444 ASP A CA 1
ATOM 3509 C C . ASP A 1 444 ? -43.961 17.834 31.153 1.00 90.12 444 ASP A C 1
ATOM 3511 O O . ASP A 1 444 ? -43.527 17.465 30.055 1.00 90.12 444 ASP A O 1
ATOM 3515 N N . GLU A 1 445 ? -43.982 19.135 31.479 1.00 90.62 445 GLU A N 1
ATOM 3516 C CA . GLU A 1 445 ? -43.495 20.199 30.579 1.00 90.62 445 GLU A CA 1
ATOM 3517 C C . GLU A 1 445 ? -41.959 20.177 30.432 1.00 90.62 445 GLU A C 1
ATOM 3519 O O . GLU A 1 445 ? -41.443 20.355 29.328 1.00 90.62 445 GLU A O 1
ATOM 3524 N N . GLY A 1 446 ? -41.204 19.859 31.489 1.00 87.25 446 GLY A N 1
ATOM 3525 C CA . GLY A 1 446 ? -39.755 19.634 31.405 1.00 87.25 446 GLY A CA 1
ATOM 3526 C C . GLY A 1 446 ? -39.395 18.466 30.476 1.00 87.25 446 GLY A C 1
ATOM 3527 O O . GLY A 1 446 ? -38.506 18.583 29.627 1.00 87.25 446 GLY A O 1
ATOM 3528 N N . THR A 1 447 ? -40.145 17.364 30.559 1.00 90.44 447 THR A N 1
ATOM 3529 C CA . THR A 1 447 ? -40.015 16.199 29.667 1.00 90.44 447 THR A CA 1
ATOM 3530 C C . THR A 1 447 ? -40.326 16.568 28.214 1.00 90.44 447 THR A C 1
ATOM 3532 O O . THR A 1 447 ? -39.588 16.192 27.296 1.00 90.44 447 THR A O 1
ATOM 3535 N N . ARG A 1 448 ? -41.377 17.365 27.987 1.00 91.50 448 ARG A N 1
ATOM 3536 C CA . ARG A 1 448 ? -41.730 17.911 26.669 1.00 91.50 448 ARG A CA 1
ATOM 3537 C C . ARG A 1 448 ? -40.627 18.812 26.107 1.00 91.50 448 ARG A C 1
ATOM 3539 O O . ARG A 1 448 ? -40.245 18.653 24.948 1.00 91.50 448 ARG A O 1
ATOM 3546 N N . LEU A 1 449 ? -40.076 19.712 26.917 1.00 89.88 449 LEU A N 1
ATOM 3547 C CA . LEU A 1 449 ? -39.046 20.666 26.504 1.00 89.88 449 LEU A CA 1
ATOM 3548 C C . LEU A 1 449 ? -37.725 19.953 26.158 1.00 89.88 449 LEU A C 1
ATOM 3550 O O . LEU A 1 449 ? -37.086 20.295 25.159 1.00 89.88 449 LEU A O 1
ATOM 3554 N N . LEU A 1 450 ? -37.364 18.897 26.896 1.00 89.31 450 LEU A N 1
ATOM 3555 C CA . LEU A 1 450 ? -36.264 17.988 26.543 1.00 89.31 450 LEU A CA 1
ATOM 3556 C C . LEU A 1 450 ? -36.528 17.229 25.230 1.00 89.31 450 LEU A C 1
ATOM 3558 O O . LEU A 1 450 ? -35.617 17.090 24.410 1.00 89.31 450 LEU A O 1
ATOM 3562 N N . SER A 1 451 ? -37.763 16.780 24.986 1.00 88.69 451 SER A N 1
ATOM 3563 C CA . SER A 1 451 ? -38.153 16.151 23.715 1.00 88.69 451 SER A CA 1
ATOM 3564 C C . SER A 1 451 ? -38.007 17.118 22.531 1.00 88.69 451 SER A C 1
ATOM 3566 O O . SER A 1 451 ? -37.419 16.764 21.506 1.00 88.69 451 SER A O 1
ATOM 3568 N N . ASP A 1 452 ? -38.443 18.370 22.686 1.00 89.00 452 ASP A N 1
ATOM 3569 C CA . ASP A 1 452 ? -38.287 19.422 21.673 1.00 89.00 452 ASP A CA 1
ATOM 3570 C C . ASP A 1 452 ? -36.817 19.798 21.431 1.00 89.00 452 ASP A C 1
ATOM 3572 O O . ASP A 1 452 ? -36.414 20.021 20.285 1.00 89.00 452 ASP A O 1
ATOM 3576 N N . GLN A 1 453 ? -35.981 19.838 22.476 1.00 88.81 453 GLN A N 1
ATOM 3577 C CA . GLN A 1 453 ? -34.532 20.009 22.326 1.00 88.81 453 GLN A CA 1
ATOM 3578 C C . GLN A 1 453 ? -33.903 18.834 21.566 1.00 88.81 453 GLN A C 1
ATOM 3580 O O . GLN A 1 453 ? -33.160 19.058 20.609 1.00 88.81 453 GLN A O 1
ATOM 3585 N N . ARG A 1 454 ? -34.258 17.588 21.902 1.00 90.69 454 ARG A N 1
ATOM 3586 C CA . ARG A 1 454 ? -33.800 16.388 21.182 1.00 90.69 454 ARG A CA 1
ATOM 3587 C C . ARG A 1 454 ? -34.224 16.417 19.710 1.00 90.69 454 ARG A C 1
ATOM 3589 O O . ARG A 1 454 ? -33.419 16.118 18.832 1.00 90.69 454 ARG A O 1
ATOM 3596 N N . GLY A 1 455 ? -35.448 16.865 19.426 1.00 87.81 455 GLY A N 1
ATOM 3597 C CA . GLY A 1 455 ? -35.956 17.080 18.070 1.00 87.81 455 GLY A CA 1
ATOM 3598 C C . GLY A 1 455 ? -35.234 18.194 17.298 1.00 87.81 455 GLY A C 1
ATOM 3599 O O . GLY A 1 455 ? -35.089 18.090 16.079 1.00 87.81 455 GLY A O 1
ATOM 3600 N N . LYS A 1 456 ? -34.746 19.242 17.977 1.00 89.81 456 LYS A N 1
ATOM 3601 C CA . LYS A 1 456 ? -33.878 20.279 17.384 1.00 89.81 456 LYS A CA 1
ATOM 3602 C C . LYS A 1 456 ? -32.479 19.733 17.087 1.00 89.81 456 LYS A C 1
ATOM 3604 O O . LYS A 1 456 ? -32.001 19.920 15.971 1.00 89.81 456 LYS A O 1
ATOM 3609 N N . ILE A 1 457 ? -31.874 18.992 18.017 1.00 86.38 457 ILE A N 1
ATOM 3610 C CA . ILE A 1 457 ? -30.563 18.344 17.835 1.00 86.38 457 ILE A CA 1
ATOM 3611 C C . ILE A 1 457 ? -30.603 17.369 16.649 1.00 86.38 457 ILE A C 1
ATOM 3613 O O . ILE A 1 457 ? -29.764 17.459 15.761 1.00 86.38 457 ILE A O 1
ATOM 3617 N N . GLU A 1 458 ? -31.628 16.521 16.543 1.00 88.94 458 GLU A N 1
ATOM 3618 C CA . GLU A 1 458 ? -31.796 15.598 15.407 1.00 88.94 458 GLU A CA 1
ATOM 3619 C C . GLU A 1 458 ? -32.116 16.292 14.068 1.00 88.94 458 GLU A C 1
ATOM 3621 O O . GLU A 1 458 ? -31.916 15.708 13.001 1.00 88.94 458 GLU A O 1
ATOM 3626 N N . LYS A 1 459 ? -32.604 17.540 14.079 1.00 87.56 459 LYS A N 1
ATOM 3627 C CA . LYS A 1 459 ? -32.708 18.372 12.865 1.00 87.56 459 LYS A CA 1
ATOM 3628 C C . LYS A 1 459 ? -31.362 19.002 12.503 1.00 87.56 459 LYS A C 1
ATOM 3630 O O . LYS A 1 459 ? -31.012 19.024 11.326 1.00 87.56 459 LYS A O 1
ATOM 3635 N N . MET A 1 460 ? -30.597 19.473 13.490 1.00 85.00 460 MET A N 1
ATOM 3636 C CA . MET A 1 460 ? -29.243 20.004 13.288 1.00 85.00 460 MET A CA 1
ATOM 3637 C C . MET A 1 460 ? -28.299 18.921 12.762 1.00 85.00 460 MET A C 1
ATOM 3639 O O . MET A 1 460 ? -27.653 19.143 11.745 1.00 85.00 460 MET A O 1
ATOM 3643 N N . LYS A 1 461 ? -28.300 17.732 13.375 1.00 83.06 461 LYS A N 1
ATOM 3644 C CA . LYS A 1 461 ? -27.522 16.564 12.946 1.00 83.06 461 LYS A CA 1
ATOM 3645 C C . LYS A 1 461 ? -27.781 16.228 11.475 1.00 83.06 461 LYS A C 1
ATOM 3647 O O . LYS A 1 461 ? -26.867 16.347 10.671 1.00 83.06 461 LYS A O 1
ATOM 3652 N N . ARG A 1 462 ? -29.040 15.984 11.089 1.00 82.88 462 ARG A N 1
ATOM 3653 C CA . ARG A 1 462 ? -29.429 15.741 9.682 1.00 82.88 462 ARG A CA 1
ATOM 3654 C C . ARG A 1 462 ? -29.114 16.889 8.724 1.00 82.88 462 ARG A C 1
ATOM 3656 O O . ARG A 1 462 ? -28.949 16.663 7.528 1.00 82.88 462 ARG A O 1
ATOM 3663 N N . THR A 1 463 ? -29.030 18.122 9.221 1.00 78.62 463 THR A N 1
ATOM 3664 C CA . THR A 1 463 ? -28.603 19.272 8.413 1.00 78.62 463 THR A CA 1
ATOM 3665 C C . THR A 1 463 ? -27.089 19.251 8.186 1.00 78.62 463 THR A C 1
ATOM 3667 O O . THR A 1 463 ? -26.648 19.465 7.063 1.00 78.62 463 THR A O 1
ATOM 3670 N N . LEU A 1 464 ? -26.296 18.947 9.215 1.00 76.38 464 LEU A N 1
ATOM 3671 C CA . LEU A 1 464 ? -24.833 18.876 9.142 1.00 76.38 464 LEU A CA 1
ATOM 3672 C C . LEU A 1 464 ? -24.349 17.633 8.372 1.00 76.38 464 LEU A C 1
ATOM 3674 O O . LEU A 1 464 ? -23.458 17.759 7.536 1.00 76.38 464 LEU A O 1
ATOM 3678 N N . GLU A 1 465 ? -25.008 16.481 8.551 1.00 77.81 465 GLU A N 1
ATOM 3679 C CA . GLU A 1 465 ? -24.861 15.280 7.709 1.00 77.81 465 GLU A CA 1
ATOM 3680 C C . GLU A 1 465 ? -25.080 15.627 6.225 1.00 77.81 465 GLU A C 1
ATOM 3682 O O . GLU A 1 465 ? -24.253 15.299 5.377 1.00 77.81 465 GLU A O 1
ATOM 3687 N N . LYS A 1 466 ? -26.152 16.371 5.904 1.00 78.25 466 LYS A N 1
ATOM 3688 C CA . LYS A 1 466 ? -26.457 16.816 4.532 1.00 78.25 466 LYS A CA 1
ATOM 3689 C C . LYS A 1 466 ? -25.409 17.777 3.947 1.00 78.25 466 LYS A C 1
ATOM 3691 O O . LYS A 1 466 ? -25.289 17.851 2.726 1.00 78.25 466 LYS A O 1
ATOM 3696 N N . TYR A 1 467 ? -24.660 18.499 4.782 1.00 75.69 467 TYR A N 1
ATOM 3697 C CA . TYR A 1 467 ? -23.552 19.359 4.349 1.00 75.69 467 TYR A CA 1
ATOM 3698 C C . TYR A 1 467 ? -22.174 18.672 4.402 1.00 75.69 467 TYR A C 1
ATOM 3700 O O . TYR A 1 467 ? -21.178 19.313 4.083 1.00 75.69 467 TYR A O 1
ATOM 3708 N N . GLY A 1 468 ? -22.097 17.383 4.754 1.00 61.09 468 GLY A N 1
ATOM 3709 C CA . GLY A 1 468 ? -20.868 16.582 4.678 1.00 61.09 468 GLY A CA 1
ATOM 3710 C C . GLY A 1 468 ? -19.841 16.814 5.795 1.00 61.09 468 GLY A C 1
ATOM 3711 O O . GLY A 1 468 ? -18.776 16.209 5.765 1.00 61.09 468 GLY A O 1
ATOM 3712 N N . TYR A 1 469 ? -20.148 17.638 6.801 1.00 57.66 469 TYR A N 1
ATOM 3713 C CA . TYR A 1 469 ? -19.231 17.981 7.900 1.00 57.66 469 TYR A CA 1
ATOM 3714 C C . TYR A 1 469 ? -19.375 17.034 9.109 1.00 57.66 469 TYR A C 1
ATOM 3716 O O . TYR A 1 469 ? -19.546 17.496 10.235 1.00 57.66 469 TYR A O 1
ATOM 3724 N N . PHE A 1 470 ? -19.379 15.714 8.880 1.00 51.94 470 PHE A N 1
ATOM 3725 C CA . PHE A 1 470 ? -19.638 14.721 9.940 1.00 51.94 470 PHE A CA 1
ATOM 3726 C C . PHE A 1 470 ? -18.871 13.388 9.804 1.00 51.94 470 PHE A C 1
ATOM 3728 O O . PHE A 1 470 ? -19.346 12.348 10.255 1.00 51.94 470 PHE A O 1
ATOM 3735 N N . SER A 1 471 ? -17.686 13.397 9.187 1.00 49.94 471 SER A N 1
ATOM 3736 C CA . SER A 1 471 ? -16.782 12.233 9.162 1.00 49.94 471 SER A CA 1
ATOM 3737 C C . SER A 1 471 ? -15.896 12.104 10.411 1.00 49.94 471 SER A C 1
ATOM 3739 O O . SER A 1 471 ? -15.524 10.989 10.760 1.00 49.94 471 SER A O 1
ATOM 3741 N N . ASP A 1 472 ? -15.580 13.217 11.087 1.00 53.69 472 ASP A N 1
ATOM 3742 C CA . ASP A 1 472 ? -14.474 13.307 12.058 1.00 53.69 472 ASP A CA 1
ATOM 3743 C C . ASP A 1 472 ? -14.848 14.070 13.354 1.00 53.69 472 ASP A C 1
ATOM 3745 O O . ASP A 1 472 ? -14.115 14.965 13.785 1.00 53.69 472 ASP A O 1
ATOM 3749 N N . PHE A 1 473 ? -16.003 13.760 13.968 1.00 49.31 473 PHE A N 1
ATOM 3750 C CA . PHE A 1 473 ? -16.405 14.297 15.285 1.00 49.31 473 PHE A CA 1
ATOM 3751 C C . PHE A 1 473 ? -17.348 13.368 16.070 1.00 49.31 473 PHE A C 1
ATOM 3753 O O . PHE A 1 473 ? -18.309 12.854 15.454 1.00 49.31 473 PHE A O 1
#

Organism: NCBI:txid358040